Protein AF-A0ABC8APE5-F1 (afdb_monomer)

InterPro domains:
  IPR002018 Carboxylesterase, type B [PF00135] (23-336)
  IPR019826 Carboxylesterase type B, active site [PS00122] (194-209)
  IPR029058 Alpha/Beta hydrolase fold [G3DSA:3.40.50.1820] (10-368)
  IPR029058 Alpha/Beta hydrolase fold [SSF53474] (23-351)
  IPR050309 Type-B Carboxylesterase/Lipase [PTHR11559] (23-335)

pLDDT: mean 77.88, std 28.09, range [22.56, 98.94]

Solvent-accessible surface area (backbone atoms only — not comparable to full-atom values): 27788 Å² total; per-residue (Å²): 132,88,82,88,84,84,90,81,87,82,89,76,90,79,71,87,75,73,66,89,82,57,46,70,32,64,43,96,44,33,34,37,32,28,38,67,61,87,63,30,30,35,33,21,38,45,64,48,26,32,56,44,42,60,94,34,35,45,44,72,71,45,76,40,81,67,53,85,66,70,42,86,12,69,54,77,57,33,35,36,58,51,46,93,60,96,66,87,68,72,87,86,62,51,68,31,51,57,18,38,24,30,29,40,24,22,56,60,69,88,67,99,64,64,22,45,25,38,39,40,32,56,40,42,66,42,32,42,69,52,46,81,44,78,94,61,61,40,57,66,56,10,68,76,65,63,22,26,25,34,31,43,31,44,47,20,21,64,67,7,16,38,40,42,44,84,57,40,96,65,28,51,58,41,33,28,58,44,34,51,44,41,45,35,50,41,39,54,73,32,28,59,50,63,48,15,27,50,88,42,20,29,40,31,21,31,34,39,15,5,23,46,46,50,44,49,38,40,17,70,83,41,66,85,53,51,54,30,39,35,26,37,44,42,52,62,76,66,57,45,50,57,74,60,34,41,55,51,36,50,54,48,31,60,64,65,76,50,54,66,96,51,46,72,51,65,54,75,49,60,66,67,60,54,34,54,35,37,44,52,43,51,57,48,34,10,70,76,41,36,63,39,70,58,32,38,47,49,40,70,62,58,62,27,63,53,57,42,60,57,31,50,75,70,70,56,37,65,97,46,60,73,50,74,51,67,69,95,59,66,62,54,60,37,50,72,70,67,39,52,70,47,50,70,46,74,65,39,42,52,50,37,50,64,76,47,59,71,72,64,58,50,51,57,77,78,44,76,79,73,75,76,72,82,71,76,73,76,73,78,74,79,79,75,81,79,79,84,79,81,89,81,87,81,86,89,86,82,88,87,85,83,87,83,90,86,89,89,90,80,91,90,90,87,85,90,88,91,87,85,86,90,86,91,87,88,81,91,81,86,84,82,90,82,82,86,85,80,89,83,88,86,88,83,89,86,87,85,88,88,79,90,80,90,91,83,84,86,83,85,83,82,91,130

Foldseek 3Di:
DDDDDDDDDDDDDDDPDPDPQWDWFAAPQGIETFHDDPQKTKFAAAALFAFCAFLNFLHQTHGHHHDPDYHYRHDHDAAADADDDLDDDPPVHHHDSRFLGKMKIAGNDDDPAFFAEEEEFEADQQGDDALPPPVNPCHVVCVVVVYMYMYTGFHGFLRAFQQQVVLDPSHDARNRLSSVLSVLVSCLRGVVSRSHDQQRYEYEYEEQSLLSQLLLQQFPSNASSHFHYEREAYPLQQEEEVVVSVVLNCQLCVLLVHDSNCPCVVSVDDVVSSNVSRVVSQQVCLVVQPQHGSGDHYCPCHRRVDRSVVCVVVVNTHPHHYHYDYDPCVCVVCVVSVPSNHQNDPVSVVRNCVPDDPVVVVCPVVPPDDDPDPDPDPDPPDDDDDDDDDDDDDDDDDDDDDDDDDDDDDDDDDDDDDDDDDDDDDDDDDDDDDDDDDDDDDDDDDDDDDDDDDDDDDDDDDDD

Organism: NCBI:txid37332

Secondary structure (DSSP, 8-state):
-------------------TT--EEEETTEEEE-EEETTEEEEEEEESS---SGGGTTSPPPPPPP-SSEEE-SS--PBPP----SSPPPTTSPB-S---EEEEEEE-S--SSPEEEEEEE--STTTS--TT-GGG--HHHHHHHT-EEEEEP---HHHHTS--GGG-TT--S-HHHHHHHHHHHHHHHHGGGGTEEEEEEEEEEEHHHHHHHHHHTT-GGGTTS-SEEEEES--TT--B-HHHHHHHHHHHHHHHT--GGGGGGGGTS-HHHHHHHHHHHHHHHHHHSTT--SS--B--SSSSSS-HHHHHHTT-S--S-EEEE--TTTHHHHHHTT-TTS--SHHHHHHHHHTS-HHHHHHHHT-PPPPPP---PPPPPP-PPPPPPPPPPPPP---------------------------------PPPP-------------PPPP---------PPPP-

Sequence (464 aa):
MSTRFFDTPSGSNDTPSGRAGVPVAKTGSGEVAGSLDGRIAVWRGIPYAASVGGPNRFRTPQPPLAWTGVRDCTDFGDVAPQSPGFVPVDGSLRMGEDCLWLNVWAPADPSDELRPVMVWLHGGAFCLGTAAQAIYDGKRLAETGDVIVVGVNYRLGALGFLDLSSLGDEFVPNLGLHDQIAALRWVRDNAAAFGGDPGNVTVFGESSGAGCVTALLTSPLSAGLFHRAIAQSPPATTVFGPERAALVAKRYLELLEITPDRAVELLTMPVERIIAAAGTLLDEVPLREPGRLAAAPVVDGNLLPAYPSERFQQGRSHRVPLIIGTNRDEASLFRLFRSPIMPVTPDAVNEMLRGWPPSIRACRRSGWPRSPRPTRRPRPAARSPCPPTPPSACPRTGSPTRTPRTRRPGCTASTTPPRCSRRPGSVRGTPPNCPMSSAISAPSNTTPPSGWADAKRHRTFRAA

Nearest PDB structures (foldseek):
  1qe3-assembly1_A  TM=9.627E-01  e=3.061E-37  Bacillus subtilis
  7x8l-assembly1_A  TM=9.032E-01  e=3.389E-33  Altericroceibacterium indicum
  8axc-assembly1_A  TM=8.399E-01  e=9.866E-31  Mus musculus
  8s9j-assembly4_D  TM=8.829E-01  e=9.079E-27  Staphylococcus aureus USA300-CA-263
  5w1u-assembly2_B  TM=8.340E-01  e=4.604E-24  Culex quinquefasciatus

Structure (mmCIF, N/CA/C/O backbone):
data_AF-A0ABC8APE5-F1
#
_entry.id   AF-A0ABC8APE5-F1
#
loop_
_atom_site.group_PDB
_atom_site.id
_atom_site.type_symbol
_atom_site.label_atom_id
_atom_site.label_alt_id
_atom_site.label_comp_id
_atom_site.label_asym_id
_atom_site.label_entity_id
_atom_site.label_seq_id
_atom_site.pdbx_PDB_ins_code
_atom_site.Cartn_x
_atom_site.Cartn_y
_atom_site.Cartn_z
_atom_site.occupancy
_atom_site.B_iso_or_equiv
_atom_site.auth_seq_id
_atom_site.auth_comp_id
_atom_site.auth_asym_id
_atom_site.auth_atom_id
_atom_site.pdbx_PDB_model_num
ATOM 1 N N . MET A 1 1 ? 23.933 -5.873 74.806 1.00 31.94 1 MET A N 1
ATOM 2 C CA . MET A 1 1 ? 22.792 -6.644 75.350 1.00 31.94 1 MET A CA 1
ATOM 3 C C . MET A 1 1 ? 21.510 -5.962 74.905 1.00 31.94 1 MET A C 1
ATOM 5 O O . MET A 1 1 ? 21.450 -4.770 75.144 1.00 31.94 1 MET A O 1
ATOM 9 N N . SER A 1 2 ? 20.541 -6.707 74.342 1.00 36.09 2 SER A N 1
ATOM 10 C CA . SER A 1 2 ? 19.114 -6.338 74.137 1.00 36.09 2 SER A CA 1
ATOM 11 C C . SER A 1 2 ? 18.776 -5.034 73.364 1.00 36.09 2 SER A C 1
ATOM 13 O O . SER A 1 2 ? 19.530 -4.077 73.381 1.00 36.09 2 SER A O 1
ATOM 15 N N . THR A 1 3 ? 17.662 -4.914 72.628 1.00 33.78 3 THR A N 1
ATOM 16 C CA . THR A 1 3 ? 16.456 -5.772 72.538 1.00 33.78 3 THR A CA 1
ATOM 17 C C . THR A 1 3 ? 15.834 -5.740 71.126 1.00 33.78 3 THR A C 1
ATOM 19 O O . THR A 1 3 ? 16.175 -4.891 70.311 1.00 33.78 3 THR A O 1
ATOM 22 N N . ARG A 1 4 ? 14.927 -6.690 70.856 1.00 39.62 4 ARG A N 1
ATOM 23 C CA . ARG A 1 4 ? 14.246 -6.975 69.572 1.00 39.62 4 ARG A CA 1
ATOM 24 C C . ARG A 1 4 ? 13.274 -5.876 69.109 1.00 39.62 4 ARG A C 1
ATOM 26 O O . ARG A 1 4 ? 12.674 -5.235 69.962 1.00 39.62 4 ARG A O 1
ATOM 33 N N . PHE A 1 5 ? 12.965 -5.856 67.807 1.00 30.92 5 PHE A N 1
ATOM 34 C CA . PHE A 1 5 ? 11.604 -5.643 67.275 1.00 30.92 5 PHE A CA 1
ATOM 35 C C . PHE A 1 5 ? 11.338 -6.586 66.075 1.00 30.92 5 PHE A C 1
ATOM 37 O O . PHE A 1 5 ? 12.251 -7.291 65.651 1.00 30.92 5 PHE A O 1
ATOM 44 N N . PHE A 1 6 ? 10.072 -6.701 65.658 1.00 32.31 6 PHE A N 1
ATOM 45 C CA . PHE A 1 6 ? 9.460 -7.896 65.040 1.00 32.31 6 PHE A CA 1
ATOM 46 C C . PHE A 1 6 ? 9.594 -8.042 63.508 1.00 32.31 6 PHE A C 1
ATOM 48 O O . PHE A 1 6 ? 9.741 -7.057 62.791 1.00 32.31 6 PHE A O 1
ATOM 55 N N . ASP A 1 7 ? 9.436 -9.288 63.038 1.00 32.94 7 ASP A N 1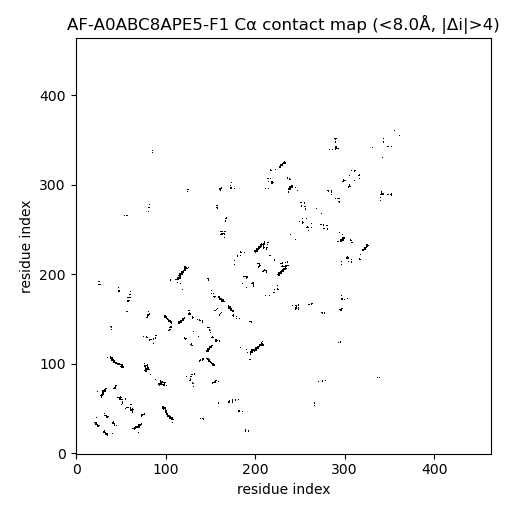
ATOM 56 C CA . ASP A 1 7 ? 9.191 -9.667 61.637 1.00 32.94 7 ASP A CA 1
ATOM 57 C C . ASP A 1 7 ? 7.829 -9.184 61.100 1.00 32.94 7 ASP A C 1
ATOM 59 O O . ASP A 1 7 ? 6.846 -9.110 61.840 1.00 32.94 7 ASP A O 1
ATOM 63 N N . THR A 1 8 ? 7.747 -9.019 59.774 1.00 30.09 8 THR A N 1
ATOM 64 C CA . THR A 1 8 ? 6.486 -8.959 59.012 1.00 30.09 8 THR A CA 1
ATOM 65 C C . THR A 1 8 ? 6.574 -9.925 57.822 1.00 30.09 8 THR A C 1
ATOM 67 O O . THR A 1 8 ? 7.531 -9.823 57.051 1.00 30.09 8 THR A O 1
ATOM 70 N N . PRO A 1 9 ? 5.621 -10.858 57.630 1.00 34.78 9 PRO A N 1
ATOM 71 C CA . PRO A 1 9 ? 5.700 -11.839 56.554 1.00 34.78 9 PRO A CA 1
ATOM 72 C C . PRO A 1 9 ? 5.198 -11.319 55.196 1.00 34.78 9 PRO A C 1
ATOM 74 O O . PRO A 1 9 ? 4.261 -10.534 55.085 1.00 34.78 9 PRO A O 1
ATOM 77 N N . SER A 1 10 ? 5.846 -11.857 54.167 1.00 33.75 10 SER A N 1
ATOM 78 C CA . SER A 1 10 ? 5.545 -11.866 52.731 1.00 33.75 10 SER A CA 1
ATOM 79 C C . SER A 1 10 ? 4.088 -11.695 52.254 1.00 33.75 10 SER A C 1
ATOM 81 O O . SER A 1 10 ? 3.213 -12.470 52.631 1.00 33.75 10 SER A O 1
ATOM 83 N N . GLY A 1 11 ? 3.938 -10.906 51.182 1.00 35.50 11 GLY A N 1
ATOM 84 C CA . GLY A 1 11 ? 3.429 -11.446 49.912 1.00 35.50 11 GLY A CA 1
ATOM 85 C C . GLY A 1 11 ? 1.934 -11.305 49.606 1.00 35.50 11 GLY A C 1
ATOM 86 O O . GLY A 1 11 ? 1.143 -12.196 49.900 1.00 35.50 11 GLY A O 1
ATOM 87 N N . SER A 1 12 ? 1.588 -10.272 48.835 1.00 30.48 12 SER A N 1
ATOM 88 C CA . SER A 1 12 ? 0.404 -10.252 47.966 1.00 30.48 12 SER A CA 1
ATOM 89 C C . SER A 1 12 ? 0.836 -9.983 46.523 1.00 30.48 12 SER A C 1
ATOM 91 O O . SER A 1 12 ? 1.659 -9.103 46.281 1.00 30.48 12 SER A O 1
ATOM 93 N N . ASN A 1 13 ? 0.300 -10.751 45.570 1.00 39.16 13 ASN A N 1
ATOM 94 C CA . ASN A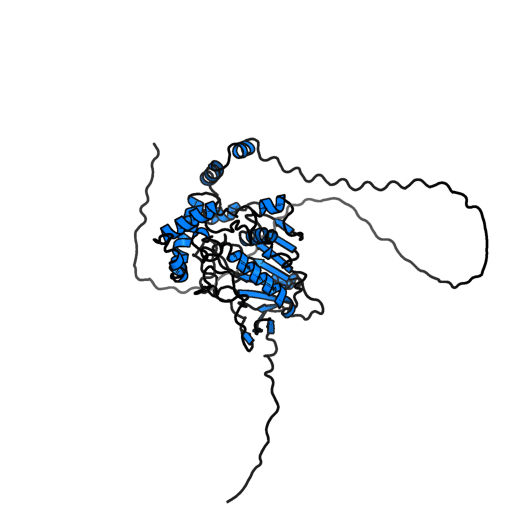 1 13 ? 0.628 -10.635 44.147 1.00 39.16 13 ASN A CA 1
ATOM 95 C C . ASN A 1 13 ? 0.094 -9.322 43.553 1.00 39.16 13 ASN A C 1
ATOM 97 O O . ASN A 1 13 ? -1.061 -9.273 43.124 1.00 39.16 13 ASN A O 1
ATOM 101 N N . ASP A 1 14 ? 0.942 -8.300 43.438 1.00 33.09 14 ASP A N 1
ATOM 102 C CA . ASP A 1 14 ? 0.655 -7.176 42.548 1.00 33.09 14 ASP A CA 1
ATOM 103 C C . ASP A 1 14 ? 0.849 -7.612 41.092 1.00 33.09 14 ASP A C 1
ATOM 105 O O . ASP A 1 14 ? 1.960 -7.766 40.582 1.00 33.09 14 ASP A O 1
ATOM 109 N N . THR A 1 15 ? -0.277 -7.804 40.409 1.00 37.84 15 THR A N 1
ATOM 110 C CA . THR A 1 15 ? -0.310 -7.785 38.943 1.00 37.84 15 THR A CA 1
ATOM 111 C C . THR A 1 15 ? -0.009 -6.346 38.516 1.00 37.84 15 THR A C 1
ATOM 113 O O . THR A 1 15 ? -0.644 -5.443 39.065 1.00 37.84 15 THR A O 1
ATOM 116 N N . PRO A 1 16 ? 0.922 -6.080 37.579 1.00 39.94 16 PRO A N 1
ATOM 117 C CA . PRO A 1 16 ? 1.268 -4.711 37.212 1.00 39.94 16 PRO A CA 1
ATOM 118 C C . PRO A 1 16 ? 0.050 -4.015 36.600 1.00 39.94 16 PRO A C 1
ATOM 120 O O . PRO A 1 16 ? -0.336 -4.275 35.460 1.00 39.94 16 PRO A O 1
ATOM 123 N N . SER A 1 17 ? -0.568 -3.133 37.383 1.00 40.16 17 SER A N 1
ATOM 124 C CA . SER A 1 17 ? -1.678 -2.307 36.934 1.00 40.16 17 SER A CA 1
ATOM 125 C C . SER A 1 17 ? -1.176 -1.355 35.851 1.00 40.16 17 SER A C 1
ATOM 127 O O . SER A 1 17 ? -0.226 -0.593 36.046 1.00 40.16 17 SER A O 1
ATOM 129 N N . GLY A 1 18 ? -1.795 -1.427 34.670 1.00 38.16 18 GLY A N 1
ATOM 130 C CA . GLY A 1 18 ? -1.473 -0.528 33.567 1.00 38.16 18 GLY A CA 1
ATOM 131 C C . GLY A 1 18 ? -1.647 0.931 33.994 1.00 38.16 18 GLY A C 1
ATOM 132 O O . GLY A 1 18 ? -2.571 1.257 34.742 1.00 38.16 18 GLY A O 1
ATOM 133 N N . ARG A 1 19 ? -0.763 1.816 33.512 1.00 43.53 19 ARG A N 1
ATOM 134 C CA . ARG A 1 19 ? -0.868 3.266 33.744 1.00 43.53 19 ARG A CA 1
ATOM 135 C C . ARG A 1 19 ? -2.272 3.740 33.362 1.00 43.53 19 ARG A C 1
ATOM 137 O O . ARG A 1 19 ? -2.622 3.728 32.182 1.00 43.53 19 ARG A O 1
ATOM 144 N N . ALA A 1 20 ? -3.057 4.161 34.354 1.00 51.09 20 ALA A N 1
ATOM 145 C CA . ALA A 1 20 ? -4.424 4.620 34.143 1.00 51.09 20 ALA A CA 1
ATOM 146 C C . ALA A 1 20 ? -4.457 5.738 33.083 1.00 51.09 20 ALA A C 1
ATOM 148 O O . ALA A 1 20 ? -3.814 6.773 33.251 1.00 51.09 20 ALA A O 1
ATOM 149 N N . GLY A 1 21 ? -5.185 5.506 31.986 1.00 76.75 21 GLY A N 1
ATOM 150 C CA . GLY A 1 21 ? -5.320 6.442 30.863 1.00 76.75 21 GLY A CA 1
ATOM 151 C C . GLY A 1 21 ? -4.486 6.131 29.611 1.00 76.75 21 GLY A C 1
ATOM 152 O O . GLY A 1 21 ? -4.701 6.781 28.592 1.00 76.75 21 GLY A O 1
ATOM 153 N N . VAL A 1 22 ? -3.580 5.143 29.630 1.00 87.88 22 VAL A N 1
ATOM 154 C CA . VAL A 1 22 ? -2.895 4.676 28.406 1.00 87.88 22 VAL A CA 1
ATOM 155 C C . VAL A 1 22 ? -3.774 3.637 27.692 1.00 87.88 22 VAL A C 1
ATOM 157 O O . VAL A 1 22 ? -4.078 2.608 28.300 1.00 87.88 22 VAL A O 1
ATOM 160 N N . PRO A 1 23 ? -4.194 3.851 26.429 1.00 95.38 23 PRO A N 1
ATOM 161 C CA . PRO A 1 23 ? -5.001 2.872 25.708 1.00 95.38 23 PRO A CA 1
ATOM 162 C C . PRO A 1 23 ? -4.145 1.662 25.310 1.00 95.38 23 PRO A C 1
ATOM 164 O O . PRO A 1 23 ? -3.143 1.804 24.610 1.00 95.38 23 PRO A O 1
ATOM 167 N N . VAL A 1 24 ? -4.546 0.465 25.743 1.00 97.06 24 VAL A N 1
ATOM 168 C CA . VAL A 1 24 ? -3.866 -0.802 25.425 1.00 97.06 24 VAL A CA 1
ATOM 169 C C . VAL A 1 24 ? -4.821 -1.715 24.663 1.00 97.06 24 VAL A C 1
ATOM 171 O O . VAL A 1 24 ? -5.957 -1.909 25.087 1.00 97.06 24 VAL A O 1
ATOM 174 N N . ALA A 1 25 ? -4.351 -2.290 23.556 1.00 97.44 25 ALA A N 1
ATOM 175 C CA . ALA A 1 25 ? -5.090 -3.265 22.758 1.00 97.44 25 ALA A CA 1
ATOM 176 C C . ALA A 1 25 ? -4.309 -4.583 22.660 1.00 97.44 25 ALA A C 1
ATOM 178 O O . ALA A 1 25 ? -3.079 -4.590 22.574 1.00 97.44 25 ALA A O 1
ATOM 179 N N . LYS A 1 26 ? -5.023 -5.712 22.660 1.00 97.81 26 LYS A N 1
ATOM 180 C CA . LYS A 1 26 ? -4.432 -7.053 22.591 1.00 97.81 26 LYS A CA 1
ATOM 181 C C . LYS A 1 26 ? -4.538 -7.622 21.180 1.00 97.81 26 LYS A C 1
ATOM 183 O O . LYS A 1 26 ? -5.621 -8.002 20.747 1.00 97.81 26 LYS A O 1
ATOM 188 N N . THR A 1 27 ? -3.409 -7.697 20.482 1.00 97.81 27 THR A N 1
ATOM 189 C CA . THR A 1 27 ? -3.312 -8.282 19.135 1.00 97.81 27 THR A CA 1
ATOM 190 C C . THR A 1 27 ? -2.908 -9.757 19.211 1.00 97.81 27 THR A C 1
ATOM 192 O O . THR A 1 27 ? -2.406 -10.220 20.238 1.00 97.81 27 THR A O 1
ATOM 195 N N . GLY A 1 28 ? -3.050 -10.495 18.109 1.00 95.88 28 GLY A N 1
ATOM 196 C CA . GLY A 1 28 ? -2.563 -11.875 17.989 1.00 95.88 28 GLY A CA 1
ATOM 197 C C . GLY A 1 28 ? -1.041 -12.033 18.134 1.00 95.88 28 GLY A C 1
ATOM 198 O O . GLY A 1 28 ? -0.571 -13.142 18.376 1.00 95.88 28 GLY A O 1
ATOM 199 N N . SER A 1 29 ? -0.272 -10.943 18.023 1.00 96.44 29 SER A N 1
ATOM 200 C CA . SER A 1 29 ? 1.194 -10.932 18.159 1.00 96.44 29 SER A CA 1
ATOM 201 C C . SER A 1 29 ? 1.687 -10.380 19.501 1.00 96.44 29 SER A C 1
ATOM 203 O O . SER A 1 29 ? 2.879 -10.462 19.783 1.00 96.44 29 SER A O 1
ATOM 205 N N . GLY A 1 30 ? 0.795 -9.839 20.334 1.00 97.44 30 GLY A N 1
ATOM 206 C CA . GLY A 1 30 ? 1.130 -9.230 21.622 1.00 97.44 30 GLY A CA 1
ATOM 207 C C . GLY A 1 30 ? 0.303 -7.978 21.918 1.00 97.44 30 GLY A C 1
ATOM 208 O O . GLY A 1 30 ? -0.544 -7.558 21.124 1.00 97.44 30 GLY A O 1
ATOM 209 N N . GLU A 1 31 ? 0.527 -7.375 23.081 1.00 98.44 31 GLU A N 1
ATOM 210 C CA . GLU A 1 31 ? -0.189 -6.165 23.502 1.00 98.44 31 GLU A CA 1
ATOM 211 C C . GLU A 1 31 ? 0.507 -4.904 22.973 1.00 98.44 31 GLU A C 1
ATOM 213 O O . GLU A 1 31 ? 1.736 -4.864 22.868 1.00 98.44 31 GLU A O 1
ATOM 218 N N . VAL A 1 32 ? -0.280 -3.882 22.621 1.00 98.44 32 VAL A N 1
ATOM 219 C CA . VAL A 1 32 ? 0.192 -2.591 22.095 1.00 98.44 32 VAL A CA 1
ATOM 220 C C . VAL A 1 32 ? -0.383 -1.429 22.902 1.00 98.44 32 VAL A C 1
ATOM 222 O O . VAL A 1 32 ? -1.600 -1.317 23.060 1.00 98.44 32 VAL A O 1
ATOM 225 N N . ALA A 1 33 ? 0.487 -0.551 23.395 1.00 98.31 33 ALA A N 1
ATOM 226 C CA . ALA A 1 33 ? 0.121 0.704 24.044 1.00 98.31 33 ALA A CA 1
ATOM 227 C C . ALA A 1 33 ? 0.124 1.843 23.024 1.00 98.31 33 ALA A C 1
ATOM 229 O O . ALA A 1 33 ? 1.077 2.003 22.267 1.00 98.31 33 ALA A O 1
ATOM 230 N N . GLY A 1 34 ? -0.942 2.633 23.014 1.00 97.62 34 GLY A N 1
ATOM 231 C CA . GLY A 1 34 ? -1.054 3.843 22.213 1.00 97.62 34 GLY A CA 1
ATOM 232 C C . GLY A 1 34 ? -0.992 5.106 23.067 1.00 97.62 34 GLY A C 1
ATOM 233 O O . GLY A 1 34 ? -0.589 5.107 24.229 1.00 97.62 34 GLY A O 1
ATOM 234 N N . SER A 1 35 ? -1.468 6.195 22.480 1.00 97.06 35 SER A N 1
ATOM 235 C CA . SER A 1 35 ? -1.651 7.506 23.105 1.00 97.06 35 SER A CA 1
ATOM 236 C C . SER A 1 35 ? -3.114 7.927 23.009 1.00 97.06 35 SER A C 1
ATOM 238 O O . SER A 1 35 ? -3.831 7.486 22.113 1.00 97.06 35 SER A O 1
ATOM 240 N N . LEU A 1 36 ? -3.568 8.788 23.919 1.00 96.44 36 LEU A N 1
ATOM 241 C CA . LEU A 1 36 ? -4.873 9.435 23.811 1.00 96.44 36 LEU A CA 1
ATOM 242 C C . LEU A 1 36 ? -4.690 10.848 23.246 1.00 96.44 36 LEU A C 1
ATOM 244 O O . LEU A 1 36 ? -3.950 11.649 23.814 1.00 96.44 36 LEU A O 1
ATOM 248 N N . ASP A 1 37 ? -5.386 11.165 22.155 1.00 94.06 37 ASP A N 1
ATOM 249 C CA . ASP A 1 37 ? -5.451 12.508 21.580 1.00 94.06 37 ASP A CA 1
ATOM 250 C C . ASP A 1 37 ? -6.906 13.010 21.572 1.00 94.06 37 ASP A C 1
ATOM 252 O O . ASP A 1 37 ? -7.691 12.784 20.642 1.00 94.06 37 ASP A O 1
ATOM 256 N N . GLY A 1 38 ? -7.282 13.686 22.659 1.00 92.44 38 GLY A N 1
ATOM 257 C CA . GLY A 1 38 ? -8.658 14.101 22.917 1.00 92.44 38 GLY A CA 1
ATOM 258 C C . GLY A 1 38 ? -9.551 12.889 23.178 1.00 92.44 38 GLY A C 1
ATOM 259 O O . GLY A 1 38 ? -9.370 12.193 24.172 1.00 92.44 38 GLY A O 1
ATOM 260 N N . ARG A 1 39 ? -10.514 12.639 22.285 1.00 93.75 39 ARG A N 1
ATOM 261 C CA . ARG A 1 39 ? -11.426 11.480 22.351 1.00 93.75 39 ARG A CA 1
ATOM 262 C C . ARG A 1 39 ? -10.989 10.301 21.479 1.00 93.75 39 ARG A C 1
ATOM 264 O O . ARG A 1 39 ? -11.733 9.334 21.360 1.00 93.75 39 ARG A O 1
ATOM 271 N N . ILE A 1 40 ? -9.820 10.376 20.842 1.00 97.62 40 ILE A N 1
ATOM 272 C CA . ILE A 1 40 ? -9.316 9.333 19.944 1.00 97.62 40 ILE A CA 1
ATOM 273 C C . ILE A 1 40 ? -8.106 8.651 20.578 1.00 97.62 40 ILE A C 1
ATOM 275 O O . ILE A 1 40 ? -7.114 9.303 20.895 1.00 97.62 40 ILE A O 1
ATOM 279 N N . ALA A 1 41 ? -8.177 7.332 20.735 1.00 98.12 41 ALA A N 1
ATOM 280 C CA . ALA A 1 41 ? -7.019 6.499 21.012 1.00 98.12 41 ALA A CA 1
ATOM 281 C C . ALA A 1 41 ? -6.248 6.266 19.703 1.00 98.12 41 ALA A C 1
ATOM 283 O O . ALA A 1 41 ? -6.839 5.927 18.673 1.00 98.12 41 ALA A O 1
ATOM 284 N N . VAL A 1 42 ? -4.935 6.487 19.739 1.00 98.44 42 VAL A N 1
ATOM 285 C CA . VAL A 1 42 ? -4.047 6.431 18.576 1.00 98.44 42 VAL A CA 1
ATOM 286 C C . VAL A 1 42 ? -2.879 5.501 18.854 1.00 98.44 42 VAL A C 1
ATOM 288 O O . VAL A 1 42 ? -2.087 5.739 19.767 1.00 98.44 42 VAL A O 1
ATOM 291 N N . TRP A 1 43 ? -2.736 4.489 18.006 1.00 98.69 43 TRP A N 1
ATOM 292 C CA . TRP A 1 43 ? -1.561 3.634 17.927 1.00 98.69 43 TRP A CA 1
ATOM 293 C C . TRP A 1 43 ? -0.855 3.890 16.596 1.00 98.69 43 TRP A C 1
ATOM 295 O O . TRP A 1 43 ? -1.499 3.970 15.548 1.00 98.69 43 TRP A O 1
ATOM 305 N N . ARG A 1 44 ? 0.467 4.008 16.626 1.00 98.31 44 ARG A N 1
ATOM 306 C CA . ARG A 1 44 ? 1.342 4.220 15.473 1.00 98.31 44 ARG A CA 1
ATOM 307 C C . ARG A 1 44 ? 2.359 3.086 15.381 1.00 98.31 44 ARG A C 1
ATOM 309 O O . ARG A 1 44 ? 2.729 2.502 16.395 1.00 98.31 44 ARG A O 1
ATOM 316 N N . GLY A 1 45 ? 2.773 2.742 14.164 1.00 98.06 45 GLY A N 1
ATOM 317 C CA . GLY A 1 45 ? 3.867 1.787 13.961 1.00 98.06 45 GLY A CA 1
ATOM 318 C C . GLY A 1 45 ? 3.602 0.345 14.435 1.00 98.06 45 GLY A C 1
ATOM 319 O O . GLY A 1 45 ? 4.562 -0.378 14.698 1.00 98.06 45 GLY A O 1
ATOM 320 N N . ILE A 1 46 ? 2.344 -0.114 14.531 1.00 98.75 46 ILE A N 1
ATOM 321 C CA . ILE A 1 46 ? 2.055 -1.519 14.874 1.00 98.75 46 ILE A CA 1
ATOM 322 C C . ILE A 1 46 ? 2.500 -2.413 13.703 1.00 98.75 46 ILE A C 1
ATOM 324 O O . ILE A 1 46 ? 1.959 -2.255 12.606 1.00 98.75 46 ILE A O 1
ATOM 328 N N . PRO A 1 47 ? 3.419 -3.379 13.885 1.00 98.44 47 PRO A N 1
ATOM 329 C CA . PRO A 1 47 ? 3.812 -4.281 12.806 1.00 98.44 47 PRO A CA 1
ATOM 330 C C . PRO A 1 47 ? 2.680 -5.261 12.473 1.00 98.44 47 PRO A C 1
ATOM 332 O O . PRO A 1 47 ? 2.165 -5.952 13.354 1.00 98.44 47 PRO A O 1
ATOM 335 N N . TYR A 1 48 ? 2.321 -5.358 11.191 1.00 98.75 48 TYR A N 1
ATOM 336 C CA . TYR A 1 48 ? 1.372 -6.367 10.694 1.00 98.75 48 TYR A CA 1
ATOM 337 C C . TYR A 1 48 ? 2.065 -7.547 9.997 1.00 98.75 48 TYR A C 1
ATOM 339 O O . TYR A 1 48 ? 1.424 -8.557 9.705 1.00 98.75 48 TYR A O 1
ATOM 347 N N . ALA A 1 49 ? 3.366 -7.423 9.737 1.00 98.44 49 ALA A N 1
ATOM 348 C CA . ALA A 1 49 ? 4.233 -8.436 9.151 1.00 98.44 49 ALA A CA 1
ATOM 349 C C . ALA A 1 49 ? 5.663 -8.281 9.697 1.00 98.44 49 ALA A C 1
ATOM 351 O O . ALA A 1 49 ? 5.998 -7.268 10.311 1.00 98.44 49 ALA A O 1
ATOM 352 N N . ALA A 1 50 ? 6.502 -9.297 9.503 1.00 97.75 50 ALA A N 1
ATOM 353 C CA . ALA A 1 50 ? 7.929 -9.221 9.801 1.00 97.75 50 ALA A CA 1
ATOM 354 C C . ALA A 1 50 ? 8.670 -8.307 8.807 1.00 97.75 50 ALA A C 1
ATOM 356 O O . ALA A 1 50 ? 8.200 -8.086 7.687 1.00 97.75 50 ALA A O 1
ATOM 357 N N . SER A 1 51 ? 9.865 -7.849 9.201 1.00 96.62 51 SER A N 1
ATOM 358 C CA . SER A 1 51 ? 10.780 -7.100 8.332 1.00 96.62 51 SER A CA 1
ATOM 359 C C . SER A 1 51 ? 10.972 -7.785 6.978 1.00 96.62 51 SER A C 1
ATOM 361 O O . SER A 1 51 ? 11.148 -9.004 6.895 1.00 96.62 51 SER A O 1
ATOM 363 N N . VAL A 1 52 ? 10.976 -6.980 5.918 1.00 97.12 52 VAL A N 1
ATOM 364 C CA . VAL A 1 52 ? 11.154 -7.412 4.523 1.00 97.12 52 VAL A CA 1
ATOM 365 C C . VAL A 1 52 ? 12.600 -7.283 4.044 1.00 97.12 52 VAL A C 1
ATOM 367 O O . VAL A 1 52 ? 12.861 -7.441 2.856 1.00 97.12 52 VAL A O 1
ATOM 370 N N . GLY A 1 53 ? 13.538 -7.015 4.956 1.00 95.19 53 GLY A N 1
ATOM 371 C CA . GLY A 1 53 ? 14.972 -7.015 4.674 1.00 95.19 53 GLY A CA 1
ATOM 372 C C . GLY A 1 53 ? 15.609 -8.404 4.757 1.00 95.19 53 GLY A C 1
ATOM 373 O O . GLY A 1 53 ? 14.991 -9.388 5.178 1.00 95.19 53 GLY A O 1
ATOM 374 N N . GLY A 1 54 ? 16.884 -8.481 4.368 1.00 92.88 54 GLY A N 1
ATOM 375 C CA . GLY A 1 54 ? 17.686 -9.705 4.444 1.00 92.88 54 GLY A CA 1
ATOM 376 C C . GLY A 1 54 ? 17.021 -10.894 3.724 1.00 92.88 54 GLY A C 1
ATOM 377 O O . GLY A 1 54 ? 16.664 -10.757 2.555 1.00 92.88 54 GLY A O 1
ATOM 378 N N . PRO A 1 55 ? 16.815 -12.054 4.382 1.00 92.62 55 PRO A N 1
ATOM 379 C CA . PRO A 1 55 ? 16.265 -13.249 3.731 1.00 92.62 55 PRO A CA 1
ATOM 380 C C . PRO A 1 55 ? 14.807 -13.095 3.258 1.00 92.62 55 PRO A C 1
ATOM 382 O O . PRO A 1 55 ? 14.349 -13.890 2.441 1.00 92.62 55 PRO A O 1
ATOM 385 N N . ASN A 1 56 ? 14.081 -12.079 3.742 1.00 96.62 56 ASN A N 1
ATOM 386 C CA . ASN A 1 56 ? 12.709 -11.784 3.322 1.00 96.62 56 ASN A CA 1
ATOM 387 C C . ASN A 1 56 ? 12.641 -10.820 2.122 1.00 96.62 56 ASN A C 1
ATOM 389 O O . ASN A 1 56 ? 11.544 -10.539 1.622 1.00 96.62 56 ASN A O 1
ATOM 393 N N . ARG A 1 57 ? 13.783 -10.309 1.639 1.00 97.50 57 ARG A N 1
ATOM 394 C CA . ARG A 1 57 ? 13.809 -9.369 0.517 1.00 97.50 57 ARG A CA 1
ATOM 395 C C . ARG A 1 57 ? 13.269 -10.031 -0.750 1.00 97.50 57 ARG A C 1
ATOM 397 O O . ARG A 1 57 ? 13.569 -11.181 -1.049 1.00 97.50 57 ARG A O 1
ATOM 404 N N . PHE A 1 58 ? 12.416 -9.296 -1.461 1.00 98.06 58 PHE A N 1
ATOM 405 C CA . PHE A 1 58 ? 11.641 -9.753 -2.624 1.00 98.06 58 PHE A CA 1
ATOM 406 C C . PHE A 1 58 ? 10.697 -10.957 -2.390 1.00 98.06 58 PHE A C 1
ATOM 408 O O . PHE A 1 58 ? 10.110 -11.478 -3.340 1.00 98.06 58 PHE A O 1
ATOM 415 N N . ARG A 1 59 ? 10.465 -11.363 -1.131 1.00 97.69 59 ARG A N 1
ATOM 416 C CA . ARG A 1 59 ? 9.500 -12.410 -0.752 1.00 97.69 59 ARG A CA 1
ATOM 417 C C . ARG A 1 59 ? 8.177 -11.829 -0.246 1.00 97.69 59 ARG A C 1
ATOM 419 O O . ARG A 1 59 ? 8.099 -10.677 0.191 1.00 97.69 59 ARG A O 1
ATOM 426 N N . THR A 1 60 ? 7.119 -12.640 -0.269 1.00 97.88 60 THR A N 1
ATOM 427 C CA . THR A 1 60 ? 5.825 -12.298 0.348 1.00 97.88 60 THR A CA 1
ATOM 428 C C . THR A 1 60 ? 5.988 -12.009 1.848 1.00 97.88 60 THR A C 1
ATOM 430 O O . THR A 1 60 ? 6.790 -12.689 2.496 1.00 97.88 60 THR A O 1
ATOM 433 N N . PRO A 1 61 ? 5.219 -11.063 2.419 1.00 98.19 61 PRO A N 1
ATOM 434 C CA . PRO A 1 61 ? 5.304 -10.715 3.835 1.00 98.19 61 PRO A CA 1
ATOM 435 C C . PRO A 1 61 ? 5.019 -11.934 4.719 1.00 98.19 61 PRO A C 1
ATOM 437 O O . PRO A 1 61 ? 4.068 -12.681 4.477 1.00 98.19 61 PRO A O 1
ATOM 440 N N . GLN A 1 62 ? 5.846 -12.123 5.745 1.00 97.94 62 GLN A N 1
ATOM 441 C CA . GLN A 1 62 ? 5.676 -13.170 6.754 1.00 97.94 62 GLN A CA 1
ATOM 442 C C . GLN A 1 62 ? 4.965 -12.604 7.994 1.00 97.94 62 GLN A C 1
ATOM 444 O O . GLN A 1 62 ? 5.055 -11.397 8.228 1.00 97.94 62 GLN A O 1
ATOM 449 N N . PRO A 1 63 ? 4.280 -13.427 8.811 1.00 95.50 63 PRO A N 1
ATOM 450 C CA . PRO A 1 63 ? 3.729 -12.975 10.089 1.00 95.50 63 PRO A CA 1
ATOM 451 C C . PRO A 1 63 ? 4.813 -12.332 10.974 1.00 95.50 63 PRO A C 1
ATOM 453 O O . PRO A 1 63 ? 5.952 -12.806 10.966 1.00 95.50 63 PRO A O 1
ATOM 456 N N . PRO A 1 64 ? 4.499 -11.272 11.740 1.00 94.31 64 PRO A N 1
ATOM 457 C CA . PRO A 1 64 ? 5.465 -10.671 12.649 1.00 94.31 64 PRO A CA 1
ATOM 458 C C . PRO A 1 64 ? 5.775 -11.640 13.797 1.00 94.31 64 PRO A C 1
ATOM 460 O O . PRO A 1 64 ? 4.912 -12.410 14.230 1.00 94.31 64 PRO A O 1
ATOM 463 N N . LEU A 1 65 ? 7.002 -11.583 14.320 1.00 91.62 65 LEU A N 1
ATOM 464 C CA . LEU A 1 65 ? 7.355 -12.312 15.538 1.00 91.62 65 LEU A CA 1
ATOM 465 C C . LEU A 1 65 ? 6.489 -11.812 16.699 1.00 91.62 65 LEU A C 1
ATOM 467 O O . LEU A 1 65 ? 6.376 -10.603 16.910 1.00 91.62 65 LEU A O 1
ATOM 471 N N . ALA A 1 66 ? 5.897 -12.739 17.450 1.00 95.94 66 ALA A N 1
ATOM 472 C CA . ALA A 1 66 ? 5.154 -12.400 18.655 1.00 95.94 66 ALA A CA 1
ATOM 473 C C . ALA A 1 66 ? 6.098 -11.892 19.758 1.00 95.94 66 ALA A C 1
ATOM 475 O O . ALA A 1 66 ? 7.234 -12.358 19.874 1.00 95.94 66 ALA A O 1
ATOM 476 N N . TRP A 1 67 ? 5.620 -10.961 20.582 1.00 96.75 67 TRP A N 1
ATOM 477 C CA . TRP A 1 67 ? 6.360 -10.393 21.711 1.00 96.75 67 TRP A CA 1
ATOM 478 C C . TRP A 1 67 ? 5.645 -10.631 23.042 1.00 96.75 67 TRP A C 1
ATOM 480 O O . TRP A 1 67 ? 4.428 -10.805 23.109 1.00 96.75 67 TRP A O 1
ATOM 490 N N . THR A 1 68 ? 6.422 -10.626 24.124 1.00 96.19 68 THR A N 1
ATOM 491 C CA . THR A 1 68 ? 5.919 -10.642 25.499 1.00 96.19 68 THR A CA 1
ATOM 492 C C . THR A 1 68 ? 5.851 -9.221 26.058 1.00 96.19 68 THR A C 1
ATOM 494 O O . THR A 1 68 ? 6.673 -8.368 25.727 1.00 96.19 68 THR A O 1
ATOM 497 N N . GLY A 1 69 ? 4.869 -8.964 26.924 1.00 95.88 69 GLY A N 1
ATOM 498 C CA . GLY A 1 69 ? 4.615 -7.627 27.465 1.00 95.88 69 GLY A CA 1
ATOM 499 C C . GLY A 1 69 ? 3.932 -6.687 26.467 1.00 95.88 69 GLY A C 1
ATOM 500 O O . GLY A 1 69 ? 3.378 -7.117 25.453 1.00 95.88 69 GLY A O 1
ATOM 501 N N . VAL A 1 70 ? 3.960 -5.393 26.786 1.00 97.69 70 VAL A N 1
ATOM 502 C CA . VAL A 1 70 ? 3.280 -4.341 26.022 1.00 97.69 70 VAL A CA 1
ATOM 503 C C . VAL A 1 70 ? 4.297 -3.585 25.172 1.00 97.69 70 VAL A C 1
ATOM 505 O O . VAL A 1 70 ? 5.259 -3.027 25.701 1.00 97.69 70 VAL A O 1
ATOM 508 N N . ARG A 1 71 ? 4.083 -3.555 23.857 1.00 97.69 71 ARG A N 1
ATOM 509 C CA . ARG A 1 71 ? 4.890 -2.783 22.908 1.00 97.69 71 ARG A CA 1
ATOM 510 C C . ARG A 1 71 ? 4.415 -1.335 22.885 1.00 97.69 71 ARG A C 1
ATOM 512 O O . ARG A 1 71 ? 3.215 -1.088 22.788 1.00 97.69 71 ARG A O 1
ATOM 519 N N . ASP A 1 72 ? 5.350 -0.394 22.948 1.00 97.94 72 ASP A N 1
ATOM 520 C CA . ASP A 1 72 ? 5.047 1.016 22.713 1.00 97.94 72 ASP A CA 1
ATOM 521 C C . ASP A 1 72 ? 4.756 1.235 21.219 1.00 97.94 72 ASP A C 1
ATOM 523 O O . ASP A 1 72 ? 5.540 0.844 20.350 1.00 97.94 72 ASP A O 1
ATOM 527 N N . CYS A 1 73 ? 3.593 1.809 20.937 1.00 98.06 73 CYS A N 1
ATOM 528 C CA . CYS A 1 73 ? 3.101 2.162 19.614 1.00 98.06 73 CYS A CA 1
ATOM 529 C C . CYS A 1 73 ? 2.623 3.624 19.630 1.00 98.06 73 CYS A C 1
ATOM 531 O O . CYS A 1 73 ? 1.528 3.942 19.165 1.00 98.06 73 CYS A O 1
ATOM 533 N N . THR A 1 74 ? 3.413 4.526 20.218 1.00 97.12 74 THR A N 1
ATOM 534 C CA . THR A 1 74 ? 3.165 5.977 20.182 1.00 97.12 74 THR A CA 1
ATOM 535 C C . THR A 1 74 ? 3.847 6.688 19.008 1.00 97.12 74 THR A C 1
ATOM 537 O O . THR A 1 74 ? 3.287 7.676 18.522 1.00 97.12 74 THR A O 1
ATOM 540 N N . ASP A 1 75 ? 4.957 6.136 18.500 1.00 96.00 75 ASP A N 1
ATOM 541 C CA . ASP A 1 75 ? 5.763 6.635 17.372 1.00 96.00 75 ASP A CA 1
ATOM 542 C C . ASP A 1 75 ? 5.546 5.850 16.059 1.00 96.00 75 ASP A C 1
ATOM 544 O O . ASP A 1 75 ? 5.038 4.727 16.046 1.00 96.00 75 ASP A O 1
ATOM 548 N N . PHE A 1 76 ? 5.935 6.439 14.922 1.00 96.81 76 PHE A N 1
ATOM 549 C CA . PHE A 1 76 ? 5.938 5.748 13.625 1.00 96.81 76 PHE A CA 1
ATOM 550 C C . PHE A 1 76 ? 7.163 4.829 13.470 1.00 96.81 76 PHE A C 1
ATOM 552 O O . PHE A 1 76 ? 8.247 5.140 13.960 1.00 96.81 76 PHE A O 1
ATOM 559 N N . GLY A 1 77 ? 7.004 3.724 12.734 1.00 95.69 77 GLY A N 1
ATOM 560 C CA . GLY A 1 77 ? 8.126 2.878 12.311 1.00 95.69 77 GLY A CA 1
ATOM 561 C C . GLY A 1 77 ? 8.842 3.411 11.062 1.00 95.69 77 GLY A C 1
ATOM 562 O O . GLY A 1 77 ? 8.415 4.398 10.458 1.00 95.69 77 GLY A O 1
ATOM 563 N N . ASP A 1 78 ? 9.897 2.713 10.632 1.00 97.06 78 ASP A N 1
ATOM 564 C CA . ASP A 1 78 ? 10.672 3.060 9.433 1.00 97.06 78 ASP A CA 1
ATOM 565 C C . ASP A 1 78 ? 9.767 3.132 8.183 1.00 97.06 78 ASP A C 1
ATOM 567 O O . ASP A 1 78 ? 8.948 2.244 7.923 1.00 97.06 78 ASP A O 1
ATOM 571 N N . VAL A 1 79 ? 9.896 4.183 7.371 1.00 96.56 79 VAL A N 1
ATOM 572 C CA . VAL A 1 79 ? 9.156 4.293 6.104 1.00 96.56 79 VAL A CA 1
ATOM 573 C C . VAL A 1 79 ? 9.778 3.386 5.045 1.00 96.56 79 VAL A C 1
ATOM 575 O O . VAL A 1 79 ? 10.978 3.098 5.073 1.00 96.56 79 VAL A O 1
ATOM 578 N N . ALA A 1 80 ? 8.963 2.938 4.085 1.00 97.38 80 ALA A N 1
ATOM 579 C CA . ALA A 1 80 ? 9.442 2.047 3.035 1.00 97.38 80 ALA A CA 1
ATOM 580 C C . ALA A 1 80 ? 10.567 2.718 2.221 1.00 97.38 80 ALA A C 1
ATOM 582 O O . ALA A 1 80 ? 10.429 3.904 1.893 1.00 97.38 80 ALA A O 1
ATOM 583 N N . PRO A 1 81 ? 11.657 2.005 1.874 1.00 96.25 81 PRO A N 1
ATOM 584 C CA . PRO A 1 81 ? 12.805 2.627 1.227 1.00 96.25 81 PRO A CA 1
ATOM 585 C C . PRO A 1 81 ? 12.430 3.155 -0.163 1.00 96.25 81 PRO A C 1
ATOM 587 O O . PRO A 1 81 ? 11.903 2.421 -1.001 1.00 96.25 81 PRO A O 1
ATOM 590 N N . GLN A 1 82 ? 12.669 4.447 -0.390 1.00 93.88 82 GLN A N 1
ATOM 591 C CA . GLN A 1 82 ? 12.158 5.189 -1.543 1.00 93.88 82 GLN A CA 1
ATOM 592 C C . GLN A 1 82 ? 13.110 6.322 -1.935 1.00 93.88 82 GLN A C 1
ATOM 594 O O . GLN A 1 82 ? 13.800 6.889 -1.090 1.00 93.88 82 GLN A O 1
ATOM 599 N N . SER A 1 83 ? 13.153 6.677 -3.218 1.00 84.50 83 SER A N 1
ATOM 600 C CA . SER A 1 83 ? 13.903 7.855 -3.665 1.00 84.50 83 SER A CA 1
ATOM 601 C C . SER A 1 83 ? 13.163 9.138 -3.252 1.00 84.50 83 SER A C 1
ATOM 603 O O . SER A 1 83 ? 11.928 9.150 -3.279 1.00 84.50 83 SER A O 1
ATOM 605 N N . PRO A 1 84 ? 13.866 10.242 -2.932 1.00 72.81 84 PRO A N 1
ATOM 606 C CA . PRO A 1 84 ? 13.233 11.550 -2.786 1.00 72.81 84 PRO A CA 1
ATOM 607 C C . PRO A 1 84 ? 12.436 11.904 -4.047 1.00 72.81 84 PRO A C 1
ATOM 609 O O . PRO A 1 84 ? 12.957 11.811 -5.157 1.00 72.81 84 PRO A O 1
ATOM 612 N N . GLY A 1 85 ? 11.176 12.303 -3.879 1.00 69.94 85 GLY A N 1
ATOM 613 C CA . GLY A 1 85 ? 10.267 12.577 -4.990 1.00 69.94 85 GLY A CA 1
ATOM 614 C C . GLY A 1 85 ? 9.592 13.944 -4.910 1.00 69.94 85 GLY A C 1
ATOM 615 O O . GLY A 1 85 ? 9.843 14.748 -4.018 1.00 69.94 85 GLY A O 1
ATOM 616 N N . PHE A 1 86 ? 8.703 14.207 -5.869 1.00 67.00 86 PHE A N 1
ATOM 617 C CA . PHE A 1 86 ? 7.998 15.489 -6.003 1.00 67.00 86 PHE A CA 1
ATOM 618 C C . PHE A 1 86 ? 6.922 15.732 -4.927 1.00 67.00 86 PHE A C 1
ATOM 620 O O . PHE A 1 86 ? 6.496 16.871 -4.747 1.00 67.00 86 PHE A O 1
ATOM 627 N N . VAL A 1 87 ? 6.479 14.686 -4.221 1.00 67.19 87 VAL A N 1
ATOM 628 C CA . VAL A 1 87 ? 5.651 14.811 -3.013 1.00 67.19 87 VAL A CA 1
ATOM 629 C C . VAL A 1 87 ? 6.586 14.781 -1.802 1.00 67.19 87 VAL A C 1
ATOM 631 O O . VAL A 1 87 ? 7.267 13.772 -1.615 1.00 67.19 87 VAL A O 1
ATOM 634 N N . PRO A 1 88 ? 6.618 15.832 -0.963 1.00 67.94 88 PRO A N 1
ATOM 635 C CA . PRO A 1 88 ? 7.419 15.819 0.252 1.00 67.94 88 PRO A CA 1
ATOM 636 C C . PRO A 1 88 ? 6.964 14.717 1.219 1.00 67.94 88 PRO A C 1
ATOM 638 O O . PRO A 1 88 ? 5.803 14.666 1.638 1.00 67.94 88 PRO A O 1
ATOM 641 N N . VAL A 1 89 ? 7.909 13.862 1.596 1.00 78.88 89 VAL A N 1
ATOM 642 C CA . VAL A 1 89 ? 7.855 13.059 2.822 1.00 78.88 89 VAL A CA 1
ATOM 643 C C . VAL A 1 89 ? 8.688 13.798 3.870 1.00 78.88 89 VAL A C 1
ATOM 645 O O . VAL A 1 89 ? 9.639 14.499 3.520 1.00 78.88 89 VAL A O 1
ATOM 648 N N . ASP A 1 90 ? 8.306 13.695 5.140 1.00 81.38 90 ASP A N 1
ATOM 649 C CA . ASP A 1 90 ? 9.063 14.301 6.234 1.00 81.38 90 ASP A CA 1
ATOM 650 C C . ASP A 1 90 ? 10.468 13.678 6.305 1.00 81.38 90 ASP A C 1
ATOM 652 O O . ASP A 1 90 ? 10.613 12.471 6.494 1.00 81.38 90 ASP A O 1
ATOM 656 N N . GLY A 1 91 ? 11.501 14.506 6.124 1.00 77.75 91 GLY A N 1
ATOM 657 C CA . GLY A 1 91 ? 12.900 14.073 6.107 1.00 77.75 91 GLY A CA 1
ATOM 658 C C . GLY A 1 91 ? 13.453 13.646 7.470 1.00 77.75 91 GLY A C 1
ATOM 659 O O . GLY A 1 91 ? 14.578 13.160 7.524 1.00 77.75 91 GLY A O 1
ATOM 660 N N . SER A 1 92 ? 12.692 13.821 8.556 1.00 84.88 92 SER A N 1
ATOM 661 C CA . SER A 1 92 ? 13.013 13.248 9.869 1.00 84.88 92 SER A CA 1
ATOM 662 C C . SER A 1 92 ? 12.635 11.766 9.986 1.00 84.88 92 SER A C 1
ATOM 664 O O . SER A 1 92 ? 13.163 11.070 10.854 1.00 84.88 92 SER A O 1
ATOM 666 N N . LEU A 1 93 ? 11.762 11.258 9.105 1.00 90.00 93 LEU A N 1
ATOM 667 C CA . LEU A 1 93 ? 11.364 9.854 9.100 1.00 90.00 93 LEU A CA 1
ATOM 668 C C . LEU A 1 93 ? 12.493 8.977 8.551 1.00 90.00 93 LEU A C 1
ATOM 670 O O . LEU A 1 93 ? 12.961 9.147 7.423 1.00 90.00 93 LEU A O 1
ATOM 674 N N . ARG A 1 94 ? 12.903 7.989 9.347 1.00 93.75 94 ARG A N 1
ATOM 675 C CA . ARG A 1 94 ? 13.907 7.001 8.954 1.00 93.75 94 ARG A CA 1
ATOM 676 C C . ARG A 1 94 ? 13.367 6.089 7.853 1.00 93.75 94 ARG A C 1
ATOM 678 O O . ARG A 1 94 ? 12.249 5.595 7.951 1.00 93.75 94 ARG A O 1
ATOM 685 N N . MET A 1 95 ? 14.179 5.825 6.830 1.00 94.62 95 MET A N 1
ATOM 686 C CA . MET A 1 95 ? 13.911 4.777 5.840 1.00 94.62 95 MET A CA 1
ATOM 687 C C . MET A 1 95 ? 14.523 3.447 6.286 1.00 94.62 95 MET A C 1
ATOM 689 O O . MET A 1 95 ? 15.647 3.427 6.792 1.00 94.62 95 MET A O 1
ATOM 693 N N . GLY A 1 96 ? 13.823 2.340 6.040 1.00 96.38 96 GLY A N 1
ATOM 694 C CA . GLY A 1 96 ? 14.314 1.009 6.391 1.00 96.38 96 GLY A CA 1
ATOM 695 C C . GLY A 1 96 ? 13.449 -0.123 5.846 1.00 96.38 96 GLY A C 1
ATOM 696 O O . GLY A 1 96 ? 12.293 0.065 5.473 1.00 96.38 96 GLY A O 1
ATOM 697 N N . GLU A 1 97 ? 14.016 -1.327 5.780 1.00 97.75 97 GLU A N 1
ATOM 698 C CA . GLU A 1 97 ? 13.299 -2.521 5.310 1.00 97.75 97 GLU A CA 1
ATOM 699 C C . GLU A 1 97 ? 12.394 -3.148 6.395 1.00 97.75 97 GLU A C 1
ATOM 701 O O . GLU A 1 97 ? 11.666 -4.095 6.114 1.00 97.75 97 GLU A O 1
ATOM 706 N N . ASP A 1 98 ? 12.362 -2.618 7.623 1.00 97.44 98 ASP A N 1
ATOM 707 C CA . ASP A 1 98 ? 11.360 -2.971 8.647 1.00 97.44 98 ASP A CA 1
ATOM 708 C C . ASP A 1 98 ? 10.144 -2.025 8.600 1.00 97.44 98 ASP A C 1
ATOM 710 O O . ASP A 1 98 ? 9.796 -1.340 9.558 1.00 97.44 98 ASP A O 1
ATOM 714 N N . CYS A 1 99 ? 9.527 -1.939 7.418 1.00 98.25 99 CYS A N 1
ATOM 715 C CA . CYS A 1 99 ? 8.518 -0.928 7.087 1.00 98.25 99 CYS A CA 1
ATOM 716 C C . CYS A 1 99 ? 7.063 -1.432 7.068 1.00 98.25 99 CYS A C 1
ATOM 718 O O . CYS A 1 99 ? 6.158 -0.664 6.732 1.00 98.25 99 CYS A O 1
ATOM 720 N N . LEU A 1 100 ? 6.799 -2.698 7.411 1.00 98.81 100 LEU A N 1
ATOM 721 C CA . LEU A 1 100 ? 5.454 -3.289 7.330 1.00 98.81 100 LEU A CA 1
ATOM 722 C C . LEU A 1 100 ? 4.637 -3.078 8.611 1.00 98.81 100 LEU A C 1
ATOM 724 O O . LEU A 1 100 ? 4.323 -4.009 9.360 1.00 98.81 100 LEU A O 1
ATOM 728 N N . TRP A 1 101 ? 4.277 -1.818 8.837 1.00 98.81 101 TRP A N 1
ATOM 729 C CA . TRP A 1 101 ? 3.488 -1.372 9.979 1.00 98.81 101 TRP A CA 1
ATOM 730 C C . TRP A 1 101 ? 2.228 -0.601 9.572 1.00 98.81 101 TRP A C 1
ATOM 732 O O . TRP A 1 101 ? 2.081 -0.118 8.446 1.00 98.81 101 TRP A O 1
ATOM 742 N N . LEU A 1 102 ? 1.295 -0.486 10.513 1.00 98.88 102 LEU A N 1
ATOM 743 C CA . LEU A 1 102 ? 0.069 0.290 10.380 1.00 98.88 102 LEU A CA 1
ATOM 744 C C . LEU A 1 102 ? -0.195 1.167 11.609 1.00 98.88 102 LEU A C 1
ATOM 746 O O . LEU A 1 102 ? 0.304 0.921 12.707 1.00 98.88 102 LEU A O 1
ATOM 750 N N . ASN A 1 103 ? -0.992 2.206 11.393 1.00 98.81 103 ASN A N 1
ATOM 751 C CA . ASN A 1 103 ? -1.529 3.086 12.425 1.00 98.81 103 ASN A CA 1
ATOM 752 C C . ASN A 1 103 ? -3.008 2.757 12.643 1.00 98.81 103 ASN A C 1
ATOM 754 O O . ASN A 1 103 ? -3.695 2.419 11.678 1.00 98.81 103 ASN A O 1
ATOM 758 N N . VAL A 1 104 ? -3.514 2.92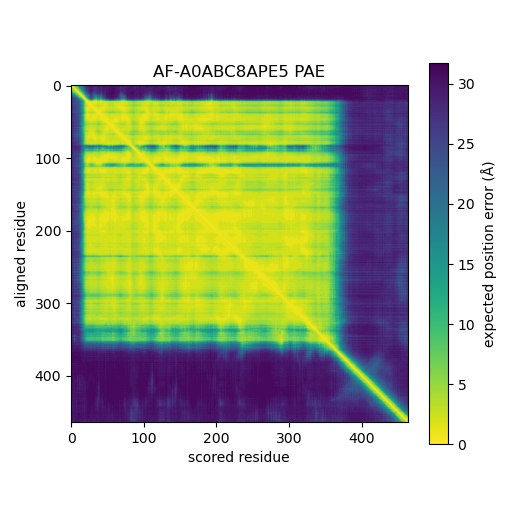1 13.863 1.00 98.88 104 VAL A N 1
ATOM 759 C CA . VAL A 1 104 ? -4.938 2.790 14.202 1.00 98.88 104 VAL A CA 1
ATOM 760 C C . VAL A 1 104 ? -5.395 4.038 14.953 1.00 98.88 104 VAL A C 1
ATOM 762 O O . VAL A 1 104 ? -4.784 4.418 15.948 1.00 98.88 104 VAL A O 1
ATOM 765 N N . TRP A 1 105 ? -6.493 4.643 14.502 1.00 98.81 105 TRP A N 1
ATOM 766 C CA . TRP A 1 105 ? -7.236 5.678 15.222 1.00 98.81 105 TRP A CA 1
ATOM 767 C C . TRP A 1 105 ? -8.622 5.124 15.564 1.00 98.81 105 TRP A C 1
ATOM 769 O O . TRP A 1 105 ? -9.358 4.716 14.662 1.00 98.81 105 TRP A O 1
ATOM 779 N N . ALA A 1 106 ? -8.981 5.121 16.846 1.00 98.25 106 ALA A N 1
ATOM 780 C CA . ALA A 1 106 ? -10.260 4.620 17.347 1.00 98.25 106 ALA A CA 1
ATOM 781 C C . ALA A 1 106 ? -10.906 5.634 18.304 1.00 98.25 106 ALA A C 1
ATOM 783 O O . ALA A 1 106 ? -10.192 6.210 19.128 1.00 98.25 106 ALA A O 1
ATOM 784 N N . PRO A 1 107 ? -12.234 5.843 18.271 1.00 96.94 107 PRO A N 1
ATOM 785 C CA . PRO A 1 107 ? -12.930 6.539 19.348 1.00 96.94 107 PRO A CA 1
ATOM 786 C C . PRO A 1 107 ? -12.695 5.826 20.687 1.00 96.94 107 PRO A C 1
ATOM 788 O O . PRO A 1 107 ? -12.934 4.625 20.808 1.00 96.94 107 PRO A O 1
ATOM 791 N N . ALA A 1 108 ? -12.192 6.566 21.675 1.00 93.50 108 ALA A N 1
ATOM 792 C CA . ALA A 1 108 ? -11.838 6.051 22.998 1.00 93.50 108 ALA A CA 1
ATOM 793 C C . ALA A 1 108 ? -13.060 5.861 23.914 1.00 93.50 108 ALA A C 1
ATOM 795 O O . ALA A 1 108 ? -12.976 5.139 24.907 1.00 93.50 108 ALA A O 1
ATOM 796 N N . ASP A 1 109 ? -14.187 6.495 23.576 1.00 88.44 109 ASP A N 1
ATOM 797 C CA . ASP A 1 109 ? -15.458 6.314 24.272 1.00 88.44 109 ASP A CA 1
ATOM 798 C C . ASP A 1 109 ? -15.938 4.850 24.104 1.00 88.44 109 ASP A C 1
ATOM 800 O O . ASP A 1 109 ? -16.044 4.370 22.960 1.00 88.44 109 ASP A O 1
ATOM 804 N N . PRO A 1 110 ? -16.232 4.121 25.204 1.00 83.50 110 PRO A N 1
ATOM 805 C CA . PRO A 1 110 ? -16.745 2.754 25.142 1.00 83.50 110 PRO A CA 1
ATOM 806 C C . PRO A 1 110 ? -18.007 2.642 24.281 1.00 83.50 110 PRO A C 1
ATOM 808 O O . PRO A 1 110 ? -18.843 3.544 24.264 1.00 83.50 110 PRO A O 1
ATOM 811 N N . SER A 1 111 ? -18.150 1.515 23.586 1.00 89.06 111 SER A N 1
ATOM 812 C CA . SER A 1 111 ? -19.318 1.189 22.766 1.00 89.06 111 SER A CA 1
ATOM 813 C C . SER A 1 111 ? -19.672 -0.281 22.945 1.00 89.06 111 SER A C 1
ATOM 815 O O . SER A 1 111 ? -18.781 -1.131 22.929 1.00 89.06 111 SER A O 1
ATOM 817 N N . ASP A 1 112 ? -20.967 -0.568 23.072 1.00 88.12 112 ASP A N 1
ATOM 818 C CA . ASP A 1 112 ? -21.504 -1.934 23.074 1.00 88.12 112 ASP A CA 1
ATOM 819 C C . ASP A 1 112 ? -21.561 -2.533 21.651 1.00 88.12 112 ASP A C 1
ATOM 821 O O . ASP A 1 112 ? -21.648 -3.750 21.486 1.00 88.12 112 ASP A O 1
ATOM 825 N N . GLU A 1 113 ? -21.486 -1.690 20.612 1.00 94.44 113 GLU A N 1
ATOM 826 C CA . GLU A 1 113 ? -21.444 -2.091 19.201 1.00 94.44 113 GLU A CA 1
ATOM 827 C C . GLU A 1 113 ? -20.039 -1.907 18.600 1.00 94.44 113 GLU A C 1
ATOM 829 O O . GLU A 1 113 ? -19.353 -0.913 18.862 1.00 94.44 113 GLU A O 1
ATOM 834 N N . LEU A 1 114 ? -19.618 -2.851 17.749 1.00 97.12 114 LEU A N 1
ATOM 835 C CA . LEU A 1 114 ? -18.374 -2.744 16.983 1.00 97.12 114 LEU A CA 1
ATOM 836 C C . LEU A 1 114 ? -18.530 -1.744 15.826 1.00 97.12 114 LEU A C 1
ATOM 838 O O . LEU A 1 114 ? -19.492 -1.790 15.058 1.00 97.12 114 LEU A O 1
ATOM 842 N N . ARG A 1 115 ? -17.547 -0.856 15.673 1.00 98.25 115 ARG A N 1
ATOM 843 C CA . ARG A 1 115 ? -17.573 0.256 14.713 1.00 98.25 115 ARG A CA 1
ATOM 844 C C . ARG A 1 115 ? -17.119 -0.170 13.311 1.00 98.25 115 ARG A C 1
ATOM 846 O O . ARG A 1 115 ? -16.238 -1.023 13.195 1.00 98.25 115 ARG A O 1
ATOM 853 N N . PRO A 1 116 ? -17.622 0.445 12.223 1.00 98.62 116 PRO A N 1
ATOM 854 C CA . PRO A 1 116 ? -17.087 0.210 10.882 1.00 98.62 116 PRO A CA 1
ATOM 855 C C . PRO A 1 116 ? -15.586 0.526 10.813 1.00 98.62 116 PRO A C 1
ATOM 857 O O . PRO A 1 116 ? -15.113 1.472 11.446 1.00 98.62 116 PRO A O 1
ATOM 860 N N . VAL A 1 117 ? -14.839 -0.235 10.010 1.00 98.94 117 VAL A N 1
ATOM 861 C CA . VAL A 1 117 ? -13.383 -0.063 9.861 1.00 98.94 117 VAL A CA 1
ATOM 862 C C . VAL A 1 117 ? -13.060 0.506 8.483 1.00 98.94 117 VAL A C 1
ATOM 864 O O . VAL A 1 117 ? -13.534 -0.008 7.472 1.00 98.94 117 VAL A O 1
ATOM 867 N N . MET A 1 118 ? -12.229 1.542 8.413 1.00 98.94 118 MET A N 1
ATOM 868 C CA . MET A 1 118 ? -11.769 2.172 7.175 1.00 98.94 118 MET A CA 1
ATOM 869 C C . MET A 1 118 ? -10.254 2.007 7.017 1.00 98.94 118 MET A C 1
ATOM 871 O O . MET A 1 118 ? -9.487 2.550 7.805 1.00 98.94 118 MET A O 1
ATOM 875 N N . VAL A 1 119 ? -9.812 1.278 5.989 1.00 98.94 119 VAL A N 1
ATOM 876 C CA . VAL A 1 119 ? -8.394 0.935 5.759 1.00 98.94 119 VAL A CA 1
ATOM 877 C C . VAL A 1 119 ? -7.823 1.772 4.615 1.00 98.94 119 VAL A C 1
ATOM 879 O O . VAL A 1 119 ? -8.206 1.578 3.461 1.00 98.94 119 VAL A O 1
ATOM 882 N N . TRP A 1 120 ? -6.927 2.703 4.944 1.00 98.94 120 TRP A N 1
ATOM 883 C CA . TRP A 1 120 ? -6.309 3.666 4.034 1.00 98.94 120 TRP A CA 1
ATOM 884 C C . TRP A 1 120 ? -5.040 3.128 3.366 1.00 98.94 120 TRP A C 1
ATOM 886 O O . TRP A 1 120 ? -4.097 2.706 4.042 1.00 98.94 120 TRP A O 1
ATOM 896 N N . LEU A 1 121 ? -5.004 3.229 2.035 1.00 98.88 121 LEU A N 1
ATOM 897 C CA . LEU A 1 121 ? -3.866 2.940 1.165 1.00 98.88 121 LEU A CA 1
ATOM 898 C C . LEU A 1 121 ? -3.405 4.238 0.481 1.00 98.88 121 LEU A C 1
ATOM 900 O O . LEU A 1 121 ? -4.174 4.867 -0.251 1.00 98.88 121 LEU A O 1
ATOM 904 N N . HIS A 1 122 ? -2.161 4.656 0.716 1.00 98.00 122 HIS A N 1
ATOM 905 C CA . HIS A 1 122 ? -1.691 5.982 0.313 1.00 98.00 122 HIS A CA 1
ATOM 906 C C . HIS A 1 122 ? -1.370 6.128 -1.191 1.00 98.00 122 HIS A C 1
ATOM 908 O O . HIS A 1 122 ? -1.065 5.173 -1.911 1.00 98.00 122 HIS A O 1
ATOM 914 N N . GLY A 1 123 ? -1.416 7.370 -1.679 1.00 95.50 123 GLY A N 1
ATOM 915 C CA . GLY A 1 123 ? -0.929 7.733 -3.012 1.00 95.50 123 GLY A CA 1
ATOM 916 C C . GLY A 1 123 ? 0.602 7.670 -3.125 1.00 95.50 123 GLY A C 1
ATOM 917 O O . GLY A 1 123 ? 1.287 7.223 -2.204 1.00 95.50 123 GLY A O 1
ATOM 918 N N . GLY A 1 124 ? 1.139 8.146 -4.256 1.00 93.06 124 GLY A N 1
ATOM 919 C CA . GLY A 1 124 ? 2.590 8.224 -4.489 1.00 93.06 124 GLY A CA 1
ATOM 920 C C . GLY A 1 124 ? 3.154 7.376 -5.636 1.00 93.06 124 GLY A C 1
ATOM 921 O O . GLY A 1 124 ? 4.279 6.894 -5.551 1.00 93.06 124 GLY A O 1
ATOM 922 N N . ALA A 1 125 ? 2.388 7.181 -6.715 1.00 92.44 125 ALA A N 1
ATOM 923 C CA . ALA A 1 125 ? 2.843 6.554 -7.966 1.00 92.44 125 ALA A CA 1
ATOM 924 C C . ALA A 1 125 ? 3.556 5.189 -7.800 1.00 92.44 125 ALA A C 1
ATOM 926 O O . ALA A 1 125 ? 4.423 4.841 -8.597 1.00 92.44 125 ALA A O 1
ATOM 927 N N . PHE A 1 126 ? 3.179 4.422 -6.769 1.00 95.94 126 PHE A N 1
ATOM 928 C CA . PHE A 1 126 ? 3.782 3.135 -6.382 1.00 95.94 126 PHE A CA 1
ATOM 929 C C . PHE A 1 126 ? 5.262 3.194 -5.947 1.00 95.94 126 PHE A C 1
ATOM 931 O O . PHE A 1 126 ? 5.851 2.152 -5.661 1.00 95.94 126 PHE A O 1
ATOM 938 N N . CYS A 1 127 ? 5.878 4.378 -5.874 1.00 94.00 127 CYS A N 1
ATOM 939 C CA . CYS A 1 127 ? 7.313 4.545 -5.621 1.00 94.00 127 CYS A CA 1
ATOM 940 C C . CYS A 1 127 ? 7.675 5.470 -4.452 1.00 94.00 127 CYS A C 1
ATOM 942 O O . CYS A 1 127 ? 8.825 5.439 -4.023 1.00 94.00 127 CYS A O 1
ATOM 944 N N . LEU A 1 128 ? 6.726 6.252 -3.930 1.00 92.25 128 LEU A N 1
ATOM 945 C CA . LEU A 1 128 ? 6.921 7.145 -2.786 1.00 92.25 128 LEU A CA 1
ATOM 946 C C . LEU A 1 128 ? 5.676 7.196 -1.881 1.00 92.25 128 LEU A C 1
ATOM 948 O O . LEU A 1 128 ? 4.617 6.675 -2.237 1.00 92.25 128 LEU A O 1
ATOM 952 N N . GLY A 1 129 ? 5.798 7.852 -0.727 1.00 94.50 129 GLY A N 1
ATOM 953 C CA . GLY A 1 129 ? 4.726 8.060 0.250 1.00 94.50 129 GLY A CA 1
ATOM 954 C C . GLY A 1 129 ? 4.869 7.199 1.507 1.00 94.50 129 GLY A C 1
ATOM 955 O O . GLY A 1 129 ? 5.747 6.342 1.604 1.00 94.50 129 GLY A O 1
ATOM 956 N N . THR A 1 130 ? 4.015 7.461 2.498 1.00 96.56 130 THR A N 1
ATOM 957 C CA . THR A 1 130 ? 3.921 6.677 3.742 1.00 96.56 130 THR A CA 1
ATOM 958 C C . THR A 1 130 ? 2.608 6.973 4.474 1.00 96.56 130 THR A C 1
ATOM 960 O O . THR A 1 130 ? 2.062 8.073 4.365 1.00 96.56 130 THR A O 1
ATOM 963 N N . ALA A 1 131 ? 2.123 6.029 5.286 1.00 97.00 131 ALA A N 1
ATOM 964 C CA . ALA A 1 131 ? 1.016 6.254 6.220 1.00 97.00 131 ALA A CA 1
ATOM 965 C C . ALA A 1 131 ? 1.337 7.239 7.370 1.00 97.00 131 ALA A C 1
ATOM 967 O O . ALA A 1 131 ? 0.428 7.607 8.111 1.00 97.00 131 ALA A O 1
ATOM 968 N N . ALA A 1 132 ? 2.593 7.682 7.518 1.00 96.06 132 ALA A N 1
ATOM 969 C CA . ALA A 1 132 ? 3.007 8.698 8.494 1.00 96.06 132 ALA A CA 1
ATOM 970 C C . ALA A 1 132 ? 2.814 10.156 8.016 1.00 96.06 132 ALA A C 1
ATOM 972 O O . ALA A 1 132 ? 3.006 11.085 8.799 1.00 96.06 132 ALA A O 1
ATOM 973 N N . GLN A 1 133 ? 2.448 10.405 6.749 1.00 93.56 133 GLN A N 1
ATOM 974 C CA . GLN A 1 133 ? 2.261 11.780 6.265 1.00 93.56 133 GLN A CA 1
ATOM 975 C C . GLN A 1 133 ? 1.072 12.448 6.976 1.00 93.56 133 GLN A C 1
ATOM 977 O O . GLN A 1 133 ? -0.039 11.927 6.947 1.00 93.56 133 GLN A O 1
ATOM 982 N N . ALA A 1 134 ? 1.273 13.647 7.536 1.00 92.25 134 ALA A N 1
ATOM 983 C CA . ALA A 1 134 ? 0.270 14.361 8.342 1.00 92.25 134 ALA A CA 1
ATOM 984 C C . ALA A 1 134 ? -1.075 14.635 7.628 1.00 92.25 134 ALA A C 1
ATOM 986 O O . ALA A 1 134 ? -2.104 14.803 8.277 1.00 92.25 134 ALA A O 1
ATOM 987 N N . ILE A 1 135 ? -1.093 14.653 6.289 1.00 92.12 135 ILE A N 1
ATOM 988 C CA . ILE A 1 135 ? -2.324 14.764 5.486 1.00 92.12 135 ILE A CA 1
ATOM 989 C C . ILE A 1 135 ? -3.225 13.513 5.576 1.00 92.12 135 ILE A C 1
ATOM 991 O O . ILE A 1 135 ? -4.410 13.593 5.258 1.00 92.12 135 ILE A O 1
ATOM 995 N N . TYR A 1 136 ? -2.689 12.378 6.034 1.00 95.31 136 TYR A N 1
ATOM 996 C CA . TYR A 1 136 ? -3.409 11.121 6.255 1.00 95.31 136 TYR A CA 1
ATOM 997 C C . TYR A 1 136 ? -3.720 10.854 7.738 1.00 95.31 136 TYR A C 1
ATOM 999 O O . TYR A 1 136 ? -4.037 9.717 8.088 1.00 95.31 136 TYR A O 1
ATOM 1007 N N . ASP A 1 137 ? -3.634 11.861 8.617 1.00 96.31 137 ASP A N 1
ATOM 1008 C CA . ASP A 1 137 ? -4.027 11.684 10.017 1.00 96.31 137 ASP A CA 1
ATOM 1009 C C . ASP A 1 137 ? -5.518 11.301 10.120 1.00 96.31 137 ASP A C 1
ATOM 1011 O O . ASP A 1 137 ? -6.421 12.061 9.750 1.00 96.31 137 ASP A O 1
ATOM 1015 N N . GLY A 1 138 ? -5.771 10.088 10.618 1.00 97.56 138 GLY A N 1
ATOM 1016 C CA . GLY A 1 138 ? -7.101 9.492 10.690 1.00 97.56 138 GLY A CA 1
ATOM 1017 C C . GLY A 1 138 ? -8.025 10.092 11.751 1.00 97.56 138 GLY A C 1
ATOM 1018 O O . GLY A 1 138 ? -9.230 9.839 11.693 1.00 97.56 138 GLY A O 1
ATOM 1019 N N . LYS A 1 139 ? -7.519 10.909 12.689 1.00 96.88 139 LYS A N 1
ATOM 1020 C CA . LYS A 1 139 ? -8.258 11.384 13.874 1.00 96.88 139 LYS A CA 1
ATOM 1021 C C . LYS A 1 139 ? -9.593 12.024 13.520 1.00 96.88 139 LYS A C 1
ATOM 1023 O O . LYS A 1 139 ? -10.619 11.663 14.087 1.00 96.88 139 LYS A O 1
ATOM 1028 N N . ARG A 1 140 ? -9.599 12.966 12.569 1.00 96.56 140 ARG A N 1
ATOM 1029 C CA . ARG A 1 140 ? -10.824 13.694 12.187 1.00 96.56 140 ARG A CA 1
ATOM 1030 C C . ARG A 1 140 ? -11.879 12.775 11.582 1.00 96.56 140 ARG A C 1
ATOM 1032 O O . ARG A 1 140 ? -13.063 12.997 11.813 1.00 96.56 140 ARG A O 1
ATOM 1039 N N . LEU A 1 141 ? -11.464 11.770 10.812 1.00 97.62 141 LEU A N 1
ATOM 1040 C CA . LEU A 1 141 ? -12.381 10.805 10.207 1.00 97.62 141 LEU A CA 1
ATOM 1041 C C . LEU A 1 141 ? -12.932 9.841 11.266 1.00 97.62 141 LEU A C 1
ATOM 1043 O O . LEU A 1 141 ? -14.140 9.625 11.295 1.00 97.62 141 LEU A O 1
ATOM 1047 N N . ALA A 1 142 ? -12.082 9.355 12.177 1.00 98.06 142 ALA A N 1
ATOM 1048 C CA . ALA A 1 142 ? -12.504 8.539 13.313 1.00 98.06 142 ALA A CA 1
ATOM 1049 C C . ALA A 1 142 ? -13.510 9.283 14.213 1.00 98.06 142 ALA A C 1
ATOM 1051 O O . ALA A 1 142 ? -14.572 8.749 14.520 1.00 98.06 142 ALA A O 1
ATOM 1052 N N . GLU A 1 143 ? -13.222 10.541 14.569 1.00 95.38 143 GLU A N 1
ATOM 1053 C CA . GLU A 1 143 ? -14.058 11.344 15.475 1.00 95.38 143 GLU A CA 1
ATOM 1054 C C . GLU A 1 143 ? -15.395 11.781 14.859 1.00 95.38 143 GLU A C 1
ATOM 1056 O O . GLU A 1 143 ? -16.409 11.814 15.553 1.00 95.38 143 GLU A O 1
ATOM 1061 N N . THR A 1 144 ? -15.416 12.146 13.573 1.00 95.81 144 THR A N 1
ATOM 1062 C CA . THR A 1 144 ? -16.642 12.652 12.920 1.00 95.81 144 THR A CA 1
ATOM 1063 C C . THR A 1 144 ? -17.494 11.559 12.282 1.00 95.81 144 THR A C 1
ATOM 1065 O O . THR A 1 144 ? -18.689 11.774 12.080 1.00 95.81 144 THR A O 1
ATOM 1068 N N . GLY A 1 145 ? -16.898 10.409 11.955 1.00 95.94 145 GLY A N 1
ATOM 1069 C CA . GLY A 1 145 ? -17.589 9.258 11.374 1.00 95.94 145 GLY A CA 1
ATOM 1070 C C . GLY A 1 145 ? -18.004 8.181 12.377 1.00 95.94 145 GLY A C 1
ATOM 1071 O O . GLY A 1 145 ? -18.798 7.327 11.999 1.00 95.94 145 GLY A O 1
ATOM 1072 N N . ASP A 1 146 ? -17.473 8.210 13.607 1.00 96.12 146 ASP A N 1
ATOM 1073 C CA . ASP A 1 146 ? -17.552 7.117 14.594 1.00 96.12 146 ASP A CA 1
ATOM 1074 C C . ASP A 1 146 ? -17.066 5.771 14.014 1.00 96.12 146 ASP A C 1
ATOM 1076 O O . ASP A 1 146 ? -17.739 4.741 14.035 1.00 96.12 146 ASP A O 1
ATOM 1080 N N . VAL A 1 147 ? -15.869 5.808 13.420 1.00 98.31 147 VAL A N 1
ATOM 1081 C CA . VAL A 1 147 ? -15.241 4.680 12.712 1.00 98.31 147 VAL A CA 1
ATOM 1082 C C . VAL A 1 147 ? -13.829 4.416 13.219 1.00 98.31 147 VAL A C 1
ATOM 1084 O O . VAL A 1 147 ? -13.138 5.327 13.671 1.00 98.31 147 VAL A O 1
ATOM 1087 N N . ILE A 1 148 ? -13.364 3.177 13.072 1.00 98.81 148 ILE A N 1
ATOM 1088 C CA . ILE A 1 148 ? -11.939 2.864 13.209 1.00 98.81 148 ILE A CA 1
ATOM 1089 C C . ILE A 1 148 ? -11.245 3.223 11.898 1.00 98.81 148 ILE A C 1
ATOM 1091 O O . ILE A 1 148 ? -11.674 2.774 10.835 1.00 98.81 148 ILE A O 1
ATOM 1095 N N . VAL A 1 149 ? -10.158 3.987 11.950 1.00 98.94 149 VAL A N 1
ATOM 1096 C CA . VAL A 1 149 ? -9.319 4.274 10.776 1.00 98.94 149 VAL A CA 1
ATOM 1097 C C . VAL A 1 149 ? -7.997 3.534 10.919 1.00 98.94 149 VAL A C 1
ATOM 1099 O O . VAL A 1 149 ? -7.358 3.608 11.964 1.00 98.94 149 VAL A O 1
ATOM 1102 N N . VAL A 1 150 ? -7.577 2.834 9.866 1.00 98.94 150 VAL A N 1
ATOM 1103 C CA . VAL A 1 150 ? -6.318 2.084 9.809 1.00 98.94 150 VAL A CA 1
ATOM 1104 C C . VAL A 1 150 ? -5.474 2.607 8.651 1.00 98.94 150 VAL A C 1
ATOM 1106 O O . VAL A 1 150 ? -5.888 2.498 7.501 1.00 98.94 150 VAL A O 1
ATOM 1109 N N . GLY A 1 151 ? -4.304 3.179 8.928 1.00 98.81 151 GLY A N 1
ATOM 1110 C CA . GLY A 1 151 ? -3.381 3.687 7.903 1.00 98.81 151 GLY A CA 1
ATOM 1111 C C . GLY A 1 151 ? -2.241 2.708 7.654 1.00 98.81 151 GLY A C 1
ATOM 1112 O O . GLY A 1 151 ? -1.495 2.427 8.586 1.00 98.81 151 GLY A O 1
ATOM 1113 N N . VAL A 1 152 ? -2.093 2.192 6.430 1.00 98.88 152 VAL A N 1
ATOM 1114 C CA . VAL A 1 152 ? -1.145 1.101 6.123 1.00 98.88 152 VAL A CA 1
ATOM 1115 C C . VAL A 1 152 ? 0.104 1.615 5.405 1.00 98.88 152 VAL A C 1
ATOM 1117 O O . VAL A 1 152 ? -0.005 2.245 4.353 1.00 98.88 152 VAL A O 1
ATOM 1120 N N . ASN A 1 153 ? 1.288 1.296 5.935 1.00 98.69 153 ASN A N 1
ATOM 1121 C CA . ASN A 1 153 ? 2.578 1.469 5.264 1.00 98.69 153 ASN A CA 1
ATOM 1122 C C . ASN A 1 153 ? 2.978 0.145 4.577 1.00 98.69 153 ASN A C 1
ATOM 1124 O O . ASN A 1 153 ? 2.756 -0.927 5.138 1.00 98.69 153 ASN A O 1
ATOM 1128 N N . TYR A 1 154 ? 3.513 0.182 3.356 1.00 98.81 154 TYR A N 1
ATOM 1129 C CA . TYR A 1 154 ? 3.830 -1.015 2.550 1.00 98.81 154 TYR A CA 1
ATOM 1130 C C . TYR A 1 154 ? 5.017 -0.760 1.611 1.00 98.81 154 TYR A C 1
ATOM 1132 O O . TYR A 1 154 ? 5.389 0.394 1.396 1.00 98.81 154 TYR A O 1
ATOM 1140 N N . ARG A 1 155 ? 5.619 -1.813 1.034 1.00 98.69 155 ARG A N 1
ATOM 1141 C CA . ARG A 1 155 ? 6.775 -1.667 0.130 1.00 98.69 155 ARG A CA 1
ATOM 1142 C C . ARG A 1 155 ? 6.453 -0.867 -1.129 1.00 98.69 155 ARG A C 1
ATOM 1144 O O . ARG A 1 155 ? 5.372 -0.971 -1.705 1.00 98.69 155 ARG A O 1
ATOM 1151 N N . LEU A 1 156 ? 7.452 -0.127 -1.603 1.00 97.75 156 LEU A N 1
ATOM 1152 C CA . LEU A 1 156 ? 7.372 0.775 -2.752 1.00 97.75 156 LEU A CA 1
ATOM 1153 C C . LEU A 1 156 ? 8.511 0.512 -3.744 1.00 97.75 156 LEU A C 1
ATOM 1155 O O . LEU A 1 156 ? 9.478 -0.188 -3.437 1.00 97.75 156 LEU A O 1
ATOM 1159 N N . GLY A 1 157 ? 8.399 1.086 -4.943 1.00 96.56 157 GLY A N 1
ATOM 1160 C CA . GLY A 1 157 ? 9.480 1.142 -5.929 1.00 96.56 157 GLY A CA 1
ATOM 1161 C C . GLY A 1 157 ? 10.026 -0.244 -6.268 1.00 96.56 157 GLY A C 1
ATOM 1162 O O . GLY A 1 157 ? 9.248 -1.175 -6.476 1.00 96.56 157 GLY A O 1
ATOM 1163 N N . ALA A 1 158 ? 11.355 -0.388 -6.280 1.00 97.06 158 ALA A N 1
ATOM 1164 C CA . ALA A 1 158 ? 12.024 -1.660 -6.562 1.00 97.06 158 ALA A CA 1
ATOM 1165 C C . ALA A 1 158 ? 11.616 -2.808 -5.625 1.00 97.06 158 ALA A C 1
ATOM 1167 O O . ALA A 1 158 ? 11.552 -3.948 -6.064 1.00 97.06 158 ALA A O 1
ATOM 1168 N N . LEU A 1 159 ? 11.316 -2.518 -4.356 1.00 98.06 159 LEU A N 1
ATOM 1169 C CA . LEU A 1 159 ? 10.996 -3.540 -3.356 1.00 98.06 159 LEU A CA 1
ATOM 1170 C C . LEU A 1 159 ? 9.516 -3.959 -3.378 1.00 98.06 159 LEU A C 1
ATOM 1172 O O . LEU A 1 159 ? 9.189 -5.022 -2.861 1.00 98.06 159 LEU A O 1
ATOM 1176 N N . GLY A 1 160 ? 8.619 -3.128 -3.926 1.00 98.06 160 GLY A N 1
ATOM 1177 C CA . GLY A 1 160 ? 7.164 -3.331 -3.850 1.00 98.06 160 GLY A CA 1
ATOM 1178 C C . GLY A 1 160 ? 6.433 -3.496 -5.184 1.00 98.06 160 GLY A C 1
ATOM 1179 O O . GLY A 1 160 ? 5.475 -4.264 -5.264 1.00 98.06 160 GLY A O 1
ATOM 1180 N N . PHE A 1 161 ? 6.844 -2.761 -6.220 1.00 98.12 161 PHE A N 1
ATOM 1181 C CA . PHE A 1 161 ? 6.065 -2.589 -7.457 1.00 98.12 161 PHE A CA 1
ATOM 1182 C C . PHE A 1 161 ? 6.908 -2.581 -8.740 1.00 98.12 161 PHE A C 1
ATOM 1184 O O . PHE A 1 161 ? 6.375 -2.336 -9.820 1.00 98.12 161 PHE A O 1
ATOM 1191 N N . LEU A 1 162 ? 8.210 -2.844 -8.651 1.00 97.25 162 LEU A N 1
ATOM 1192 C CA . LEU A 1 162 ? 9.003 -3.272 -9.795 1.00 97.25 162 LEU A CA 1
ATOM 1193 C C . LEU A 1 162 ? 8.921 -4.796 -9.848 1.00 97.25 162 LEU A C 1
ATOM 1195 O O . LEU A 1 162 ? 9.362 -5.470 -8.921 1.00 97.25 162 LEU A O 1
ATOM 1199 N N . ASP A 1 163 ? 8.321 -5.337 -10.900 1.00 97.69 163 ASP A N 1
ATOM 1200 C CA . ASP A 1 163 ? 8.315 -6.781 -11.096 1.00 97.69 163 ASP A CA 1
ATOM 1201 C C . ASP A 1 163 ? 9.683 -7.240 -11.612 1.00 97.69 163 ASP A C 1
ATOM 1203 O O . ASP A 1 163 ? 10.180 -6.748 -12.625 1.00 97.69 163 ASP A O 1
ATOM 1207 N N . LEU A 1 164 ? 10.278 -8.169 -10.870 1.00 97.81 164 LEU A N 1
ATOM 1208 C CA . LEU A 1 164 ? 11.578 -8.779 -11.130 1.00 97.81 164 LEU A CA 1
ATOM 1209 C C . LEU A 1 164 ? 11.458 -10.303 -11.317 1.00 97.81 164 LEU A C 1
ATOM 1211 O O . LEU A 1 164 ? 12.473 -10.981 -11.432 1.00 97.81 164 LEU A O 1
ATOM 1215 N N . SER A 1 165 ? 10.237 -10.850 -11.377 1.00 97.19 165 SER A N 1
ATOM 1216 C CA . SER A 1 165 ? 9.978 -12.299 -11.457 1.00 97.19 165 SER A CA 1
ATOM 1217 C C . SER A 1 165 ? 10.570 -12.977 -12.696 1.00 97.19 165 SER A C 1
ATOM 1219 O O . SER A 1 165 ? 10.884 -14.163 -12.670 1.00 97.19 165 SER A O 1
ATOM 1221 N N . SER A 1 166 ? 10.838 -12.219 -13.764 1.00 97.31 166 SER A N 1
ATOM 1222 C CA . SER A 1 166 ? 11.575 -12.706 -14.938 1.00 97.31 166 SER A CA 1
ATOM 1223 C C . SER A 1 166 ? 13.058 -13.016 -14.677 1.00 97.31 166 SER A C 1
ATOM 1225 O O . SER A 1 166 ? 13.751 -13.423 -15.607 1.00 97.31 166 SER A O 1
ATOM 1227 N N . LEU A 1 167 ? 13.573 -12.742 -13.473 1.00 96.75 167 LEU A N 1
ATOM 1228 C CA . LEU A 1 167 ? 14.984 -12.903 -13.106 1.00 96.75 167 LEU A CA 1
ATOM 1229 C C . LEU A 1 167 ? 15.265 -14.136 -12.229 1.00 96.75 167 LEU A C 1
ATOM 1231 O O . LEU A 1 167 ? 16.431 -14.475 -12.050 1.00 96.75 167 LEU A O 1
ATOM 1235 N N . GLY A 1 168 ? 14.233 -14.793 -11.690 1.00 95.69 168 GLY A N 1
ATOM 1236 C CA . GLY A 1 168 ? 14.368 -15.979 -10.837 1.00 95.69 168 GLY A CA 1
ATOM 1237 C C . GLY A 1 168 ? 13.195 -16.172 -9.872 1.00 95.69 168 GLY A C 1
ATOM 1238 O O . GLY A 1 168 ? 12.468 -15.224 -9.562 1.00 95.69 168 GLY A O 1
ATOM 1239 N N . ASP A 1 169 ? 13.043 -17.395 -9.356 1.00 94.12 169 ASP A N 1
ATOM 1240 C CA . ASP A 1 169 ? 11.998 -17.787 -8.391 1.00 94.12 169 ASP A CA 1
ATOM 1241 C C . ASP A 1 169 ? 12.143 -17.074 -7.029 1.00 94.12 169 ASP A C 1
ATOM 1243 O O . ASP A 1 169 ? 11.282 -17.168 -6.147 1.00 94.12 169 ASP A O 1
ATOM 1247 N N . GLU A 1 170 ? 13.249 -16.360 -6.821 1.00 94.38 170 GLU A N 1
ATOM 1248 C CA . GLU A 1 170 ? 13.516 -15.489 -5.683 1.00 94.38 170 GLU A CA 1
ATOM 1249 C C . GLU A 1 170 ? 12.626 -14.241 -5.661 1.00 94.38 170 GLU A C 1
ATOM 1251 O O . GLU A 1 170 ? 12.308 -13.739 -4.580 1.00 94.38 170 GLU A O 1
ATOM 1256 N N . PHE A 1 171 ? 12.195 -13.770 -6.833 1.00 97.44 171 PHE A N 1
ATOM 1257 C CA . PHE A 1 171 ? 11.541 -12.479 -7.017 1.00 97.44 171 PHE A CA 1
ATOM 1258 C C . PHE A 1 171 ? 10.030 -12.637 -7.203 1.00 97.44 171 PHE A C 1
ATOM 1260 O O . PHE A 1 171 ? 9.535 -12.869 -8.304 1.00 97.44 171 PHE A O 1
ATOM 1267 N N . VAL A 1 172 ? 9.265 -12.482 -6.122 1.00 97.62 172 VAL A N 1
ATOM 1268 C CA . VAL A 1 172 ? 7.798 -12.545 -6.205 1.00 97.62 172 VAL A CA 1
ATOM 1269 C C . VAL A 1 172 ? 7.257 -11.223 -6.786 1.00 97.62 172 VAL A C 1
ATOM 1271 O O . VAL A 1 172 ? 7.692 -10.156 -6.347 1.00 97.62 172 VAL A O 1
ATOM 1274 N N . PRO A 1 173 ? 6.311 -11.240 -7.747 1.00 97.69 173 PRO A N 1
ATOM 1275 C CA . PRO A 1 173 ? 5.676 -10.024 -8.259 1.00 97.69 173 PRO A CA 1
ATOM 1276 C C . PRO A 1 173 ? 4.740 -9.380 -7.219 1.00 97.69 173 PRO A C 1
ATOM 1278 O O . PRO A 1 173 ? 4.388 -9.979 -6.204 1.00 97.69 173 PRO A O 1
ATOM 1281 N N . ASN A 1 174 ? 4.267 -8.159 -7.496 1.00 98.50 174 ASN A N 1
ATOM 1282 C CA . ASN A 1 174 ? 3.154 -7.521 -6.768 1.00 98.50 174 ASN A CA 1
ATOM 1283 C C . ASN A 1 174 ? 3.325 -7.412 -5.233 1.00 98.50 174 ASN A C 1
ATOM 1285 O O . ASN A 1 174 ? 2.338 -7.403 -4.493 1.00 98.50 174 ASN A O 1
ATOM 1289 N N . LEU A 1 175 ? 4.558 -7.303 -4.733 1.00 98.69 175 LEU A N 1
ATOM 1290 C CA . LEU A 1 175 ? 4.870 -7.341 -3.298 1.00 98.69 175 LEU A CA 1
ATOM 1291 C C . LEU A 1 175 ? 4.123 -6.290 -2.468 1.00 98.69 175 LEU A C 1
ATOM 1293 O O . LEU A 1 175 ? 3.601 -6.620 -1.408 1.00 98.69 175 LEU A O 1
ATOM 1297 N N . GLY A 1 176 ? 3.965 -5.068 -2.977 1.00 98.69 176 GLY A N 1
ATOM 1298 C CA . GLY A 1 176 ? 3.175 -4.031 -2.312 1.00 98.69 176 GLY A CA 1
ATOM 1299 C C . GLY A 1 176 ? 1.678 -4.365 -2.215 1.00 98.69 176 GLY A C 1
ATOM 1300 O O . GLY A 1 176 ? 1.026 -3.959 -1.258 1.00 98.69 176 GLY A O 1
ATOM 1301 N N . LEU A 1 177 ? 1.119 -5.162 -3.139 1.00 98.88 177 LEU A N 1
ATOM 1302 C CA . LEU A 1 177 ? -0.247 -5.694 -3.005 1.00 98.88 177 LEU A CA 1
ATOM 1303 C C . LEU A 1 177 ? -0.303 -6.866 -2.014 1.00 98.88 177 LEU A C 1
ATOM 1305 O O . LEU A 1 177 ? -1.272 -6.981 -1.265 1.00 98.88 177 LEU A O 1
ATOM 1309 N N . HIS A 1 178 ? 0.728 -7.715 -1.969 1.00 98.88 178 HIS A N 1
ATOM 1310 C CA . HIS A 1 178 ? 0.847 -8.757 -0.945 1.00 98.88 178 HIS A CA 1
ATOM 1311 C C . HIS A 1 178 ? 0.914 -8.162 0.473 1.00 98.88 178 HIS A C 1
ATOM 1313 O O . HIS A 1 178 ? 0.246 -8.672 1.372 1.00 98.88 178 HIS A O 1
ATOM 1319 N N . ASP A 1 179 ? 1.651 -7.065 0.659 1.00 98.94 179 ASP A N 1
ATOM 1320 C CA . ASP A 1 179 ? 1.742 -6.312 1.917 1.00 98.94 179 ASP A CA 1
ATOM 1321 C C . ASP A 1 179 ? 0.371 -5.777 2.350 1.00 98.94 179 ASP A C 1
ATOM 1323 O O . ASP A 1 179 ? -0.075 -6.006 3.472 1.00 98.94 179 ASP A O 1
ATOM 1327 N N . GLN A 1 180 ? -0.368 -5.157 1.428 1.00 98.94 180 GLN A N 1
ATOM 1328 C CA . GLN A 1 180 ? -1.724 -4.666 1.694 1.00 98.94 180 GLN A CA 1
ATOM 1329 C C . GLN A 1 180 ? -2.711 -5.799 2.016 1.00 98.94 180 GLN A C 1
ATOM 1331 O O . GLN A 1 180 ? -3.579 -5.635 2.872 1.00 98.94 180 GLN A O 1
ATOM 1336 N N . ILE A 1 181 ? -2.574 -6.968 1.381 1.00 98.94 181 ILE A N 1
ATOM 1337 C CA . ILE A 1 181 ? -3.359 -8.166 1.721 1.00 98.94 181 ILE A CA 1
ATOM 1338 C C . ILE A 1 181 ? -2.996 -8.677 3.124 1.00 98.94 181 ILE A C 1
ATOM 1340 O O . ILE A 1 181 ? -3.892 -9.094 3.858 1.00 98.94 181 ILE A O 1
ATOM 1344 N N . ALA A 1 182 ? -1.723 -8.624 3.527 1.00 98.94 182 ALA A N 1
ATOM 1345 C CA . ALA A 1 182 ? -1.305 -8.969 4.886 1.00 98.94 182 ALA A CA 1
ATOM 1346 C C . ALA A 1 182 ? -1.875 -7.986 5.924 1.00 98.94 182 ALA A C 1
ATOM 1348 O O . ALA A 1 182 ? -2.446 -8.431 6.918 1.00 98.94 182 ALA A O 1
ATOM 1349 N N . ALA A 1 183 ? -1.845 -6.678 5.654 1.00 98.94 183 ALA A N 1
ATOM 1350 C CA . ALA A 1 183 ? -2.482 -5.672 6.504 1.00 98.94 183 ALA A CA 1
ATOM 1351 C C . ALA A 1 183 ? -4.008 -5.869 6.607 1.00 98.94 183 ALA A C 1
ATOM 1353 O O . ALA A 1 183 ? -4.572 -5.791 7.694 1.00 98.94 183 ALA A O 1
ATOM 1354 N N . LEU A 1 184 ? -4.692 -6.199 5.505 1.00 98.94 184 LEU A N 1
ATOM 1355 C CA . LEU A 1 184 ? -6.128 -6.507 5.518 1.00 98.94 184 LEU A CA 1
ATOM 1356 C C . LEU A 1 184 ? -6.458 -7.794 6.301 1.00 98.94 184 LEU A C 1
ATOM 1358 O O . LEU A 1 184 ? -7.486 -7.854 6.975 1.00 98.94 184 LEU A O 1
ATOM 1362 N N . ARG A 1 185 ? -5.584 -8.811 6.267 1.00 98.88 185 ARG A N 1
ATOM 1363 C CA . ARG A 1 185 ? -5.696 -10.002 7.134 1.00 98.88 185 ARG A CA 1
ATOM 1364 C C . ARG A 1 185 ? -5.485 -9.638 8.602 1.00 98.88 185 ARG A C 1
ATOM 1366 O O . ARG A 1 185 ? -6.286 -10.044 9.434 1.00 98.88 185 ARG A O 1
ATOM 1373 N N . TRP A 1 186 ? -4.489 -8.806 8.907 1.00 98.88 186 TRP A N 1
ATOM 1374 C CA . TRP A 1 186 ? -4.287 -8.282 10.257 1.00 98.88 186 TRP A CA 1
ATOM 1375 C C . TRP A 1 186 ? -5.524 -7.522 10.754 1.00 98.88 186 TRP A C 1
ATOM 1377 O O . TRP A 1 186 ? -5.950 -7.746 11.881 1.00 98.88 186 TRP A O 1
ATOM 1387 N N . VAL A 1 187 ? -6.161 -6.697 9.913 1.00 98.88 187 VAL A N 1
ATOM 1388 C CA . VAL A 1 187 ? -7.410 -5.994 10.259 1.00 98.88 187 VAL A CA 1
ATOM 1389 C C . VAL A 1 187 ? -8.535 -6.983 10.568 1.00 98.88 187 VAL A C 1
ATOM 1391 O O . VAL A 1 187 ? -9.169 -6.856 11.612 1.00 98.88 187 VAL A O 1
ATOM 1394 N N . ARG A 1 188 ? -8.748 -8.002 9.723 1.00 98.81 188 ARG A N 1
ATOM 1395 C CA . ARG A 1 188 ? -9.724 -9.077 9.980 1.00 98.81 188 ARG A CA 1
ATOM 1396 C C . ARG A 1 188 ? -9.485 -9.758 11.335 1.00 98.81 188 ARG A C 1
ATOM 1398 O O . ARG A 1 188 ? -10.444 -10.041 12.044 1.00 98.81 188 ARG A O 1
ATOM 1405 N N . ASP A 1 189 ? -8.224 -10.006 11.680 1.00 98.62 189 ASP A N 1
ATOM 1406 C CA . ASP A 1 189 ? -7.848 -10.790 12.861 1.00 98.62 189 ASP A CA 1
ATOM 1407 C C . ASP A 1 189 ? -7.763 -9.957 14.156 1.00 98.62 189 ASP A C 1
ATOM 1409 O O . ASP A 1 189 ? -7.855 -10.522 15.243 1.00 98.62 189 ASP A O 1
ATOM 1413 N N . ASN A 1 190 ? -7.599 -8.628 14.067 1.00 98.75 190 ASN A N 1
ATOM 1414 C CA . ASN A 1 190 ? -7.287 -7.775 15.224 1.00 98.75 190 ASN A CA 1
ATOM 1415 C C . ASN A 1 190 ? -8.222 -6.570 15.427 1.00 98.75 190 ASN A C 1
ATOM 1417 O O . ASN A 1 190 ? -8.209 -6.009 16.519 1.00 98.75 190 ASN A O 1
ATOM 1421 N N . ALA A 1 191 ? -9.042 -6.156 14.449 1.00 98.44 191 ALA A N 1
ATOM 1422 C CA . ALA A 1 191 ? -9.835 -4.918 14.558 1.00 98.44 191 ALA A CA 1
ATOM 1423 C C . ALA A 1 191 ? -10.752 -4.867 15.795 1.00 98.44 191 ALA A C 1
ATOM 1425 O O . ALA A 1 191 ? -10.907 -3.803 16.396 1.00 98.44 191 ALA A O 1
ATOM 1426 N N . ALA A 1 192 ? -11.292 -6.012 16.224 1.00 97.94 192 ALA A N 1
ATOM 1427 C CA . ALA A 1 192 ? -12.144 -6.108 17.409 1.00 97.94 192 ALA A CA 1
ATOM 1428 C C . ALA A 1 192 ? -11.434 -5.667 18.705 1.00 97.94 192 ALA A C 1
ATOM 1430 O O . ALA A 1 192 ? -12.074 -5.091 19.580 1.00 97.94 192 ALA A O 1
ATOM 1431 N N . ALA A 1 193 ? -10.108 -5.837 18.805 1.00 97.44 193 ALA A N 1
ATOM 1432 C CA . ALA A 1 193 ? -9.314 -5.368 19.946 1.00 97.44 193 ALA A CA 1
ATOM 1433 C C . ALA A 1 193 ? -9.229 -3.831 20.049 1.00 97.44 193 ALA A C 1
ATOM 1435 O O . ALA A 1 193 ? -8.838 -3.307 21.089 1.00 97.44 193 ALA A O 1
ATOM 1436 N N . PHE A 1 194 ? -9.616 -3.121 18.985 1.00 97.69 194 PHE A N 1
ATOM 1437 C CA . PHE A 1 194 ? -9.701 -1.660 18.901 1.00 97.69 194 PHE A CA 1
ATOM 1438 C C . PHE A 1 194 ? -11.165 -1.178 18.808 1.00 97.69 194 PHE A C 1
ATOM 1440 O O . PHE A 1 194 ? -11.413 -0.020 18.482 1.00 97.69 194 PHE A O 1
ATOM 1447 N N . GLY A 1 195 ? -12.144 -2.062 19.049 1.00 97.69 195 GLY A N 1
ATOM 1448 C CA . GLY A 1 195 ? -13.577 -1.763 18.926 1.00 97.69 195 GLY A CA 1
ATOM 1449 C C . GLY A 1 195 ? -14.111 -1.730 17.487 1.00 97.69 195 GLY A C 1
ATOM 1450 O O . GLY A 1 195 ? -15.181 -1.171 17.253 1.00 97.69 195 GLY A O 1
ATOM 1451 N N . GLY A 1 196 ? -13.381 -2.292 16.517 1.00 98.44 196 GLY A N 1
ATOM 1452 C CA . GLY A 1 196 ? -13.767 -2.346 15.104 1.00 98.44 196 GLY A CA 1
ATOM 1453 C C . GLY A 1 196 ? -14.398 -3.670 14.670 1.00 98.44 196 GLY A C 1
ATOM 1454 O O . GLY A 1 196 ? -14.005 -4.738 15.130 1.00 98.44 196 GLY A O 1
ATOM 1455 N N . ASP A 1 197 ? -15.340 -3.605 13.734 1.00 98.69 197 ASP A N 1
ATOM 1456 C CA . ASP A 1 197 ? -16.021 -4.760 13.147 1.00 98.69 197 ASP A CA 1
ATOM 1457 C C . ASP A 1 197 ? -15.253 -5.308 11.920 1.00 98.69 197 ASP A C 1
ATOM 1459 O O . ASP A 1 197 ? -15.260 -4.676 10.851 1.00 98.69 197 ASP A O 1
ATOM 1463 N N . PRO A 1 198 ? -14.625 -6.500 12.007 1.00 98.38 198 PRO A N 1
ATOM 1464 C CA . PRO A 1 198 ? -13.958 -7.125 10.865 1.00 98.38 198 PRO A CA 1
ATOM 1465 C C . PRO A 1 198 ? -14.936 -7.547 9.749 1.00 98.38 198 PRO A C 1
ATOM 1467 O O 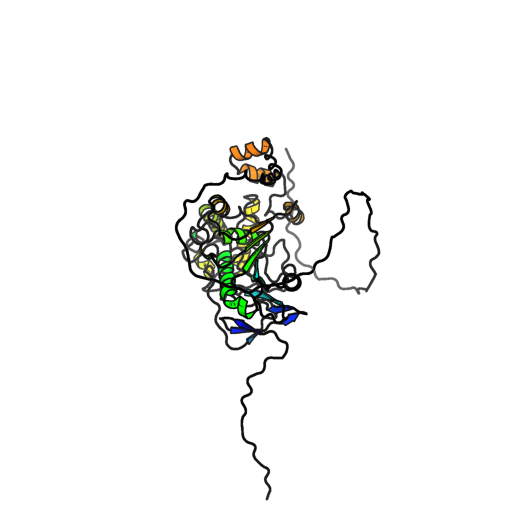. PRO A 1 198 ? -14.512 -7.716 8.605 1.00 98.38 198 PRO A O 1
ATOM 1470 N N . GLY A 1 199 ? -16.238 -7.663 10.034 1.00 98.56 199 GLY A N 1
ATOM 1471 C CA . GLY A 1 199 ? -17.314 -7.880 9.060 1.00 98.56 199 GLY A CA 1
ATOM 1472 C C . GLY A 1 199 ? -17.791 -6.610 8.339 1.00 98.56 199 GLY A C 1
ATOM 1473 O O . GLY A 1 199 ? -18.653 -6.684 7.461 1.00 98.56 199 GLY A O 1
ATOM 1474 N N . ASN A 1 200 ? -17.238 -5.435 8.667 1.00 98.75 200 ASN A N 1
ATOM 1475 C CA . ASN A 1 200 ? -17.693 -4.143 8.139 1.00 98.75 200 ASN A CA 1
ATOM 1476 C C . ASN A 1 200 ? -16.530 -3.233 7.699 1.00 98.75 200 ASN A C 1
ATOM 1478 O O . ASN A 1 200 ? -16.534 -2.014 7.884 1.00 98.75 200 ASN A O 1
ATOM 1482 N N . VAL A 1 201 ? -15.527 -3.850 7.072 1.00 98.94 201 VAL A N 1
ATOM 1483 C CA . VAL A 1 201 ? -14.321 -3.189 6.544 1.00 98.94 201 VAL A CA 1
ATOM 1484 C C . VAL A 1 201 ? -14.580 -2.479 5.204 1.00 98.94 201 VAL A C 1
ATOM 1486 O O . VAL A 1 201 ? -15.094 -3.075 4.255 1.00 98.94 201 VAL A O 1
ATOM 1489 N N . THR A 1 202 ? -14.150 -1.224 5.089 1.00 98.94 202 THR A N 1
ATOM 1490 C CA . THR A 1 202 ? -14.098 -0.423 3.858 1.00 98.94 202 THR A CA 1
ATOM 1491 C C . THR A 1 202 ? -12.641 -0.138 3.500 1.00 98.94 202 THR A C 1
ATOM 1493 O O . THR A 1 202 ? -11.958 0.560 4.243 1.00 98.94 202 THR A O 1
ATOM 1496 N N . VAL A 1 203 ? -12.154 -0.632 2.360 1.00 98.94 203 VAL A N 1
ATOM 1497 C CA . VAL A 1 203 ? -10.808 -0.277 1.871 1.00 98.94 203 VAL A CA 1
ATOM 1498 C C . VAL A 1 203 ? -10.879 0.996 1.024 1.00 98.94 203 VAL A C 1
ATOM 1500 O O . VAL A 1 203 ? -11.768 1.138 0.181 1.00 98.94 203 VAL A O 1
ATOM 1503 N N . PHE A 1 204 ? -9.973 1.947 1.239 1.00 98.88 204 PHE A N 1
ATOM 1504 C CA . PHE A 1 204 ? -9.949 3.195 0.482 1.00 98.88 204 PHE A CA 1
ATOM 1505 C C . PHE A 1 204 ? -8.539 3.709 0.215 1.00 98.88 204 PHE A C 1
ATOM 1507 O O . PHE A 1 204 ? -7.603 3.403 0.943 1.00 98.88 204 PHE A O 1
ATOM 1514 N N . GLY A 1 205 ? -8.383 4.485 -0.855 1.00 98.69 205 GLY A N 1
ATOM 1515 C CA . GLY A 1 205 ? -7.093 5.050 -1.235 1.00 98.69 205 GLY A CA 1
ATOM 1516 C C . GLY A 1 205 ? -7.213 6.164 -2.265 1.00 98.69 205 GLY A C 1
ATOM 1517 O O . GLY A 1 205 ? -8.294 6.411 -2.810 1.00 98.69 205 GLY A O 1
ATOM 1518 N N . GLU A 1 206 ? -6.091 6.823 -2.543 1.00 97.88 206 GLU A N 1
ATOM 1519 C CA . GLU A 1 206 ? -5.951 7.888 -3.545 1.00 97.88 206 GLU A CA 1
ATOM 1520 C C . GLU A 1 206 ? -4.821 7.570 -4.534 1.00 97.88 206 GLU A C 1
ATOM 1522 O O . GLU A 1 206 ? -3.881 6.855 -4.186 1.00 97.88 206 GLU A O 1
ATOM 1527 N N . SER A 1 207 ? -4.941 8.023 -5.788 1.00 96.56 207 SER A N 1
ATOM 1528 C CA . SER A 1 207 ? -3.930 7.836 -6.842 1.00 96.56 207 SER A CA 1
ATOM 1529 C C . SER A 1 207 ? -3.468 6.372 -6.940 1.00 96.56 207 SER A C 1
ATOM 1531 O O . SER A 1 207 ? -4.296 5.483 -7.137 1.00 96.56 207 SER A O 1
ATOM 1533 N N . SER A 1 208 ? -2.178 6.062 -6.777 1.00 96.81 208 SER A N 1
ATOM 1534 C CA . SER A 1 208 ? -1.668 4.681 -6.765 1.00 96.81 208 SER A CA 1
ATOM 1535 C C . SER A 1 208 ? -2.309 3.795 -5.692 1.00 96.81 208 SER A C 1
ATOM 1537 O O . SER A 1 208 ? -2.530 2.616 -5.956 1.00 96.81 208 SER A O 1
ATOM 1539 N N . GLY A 1 209 ? -2.677 4.338 -4.529 1.00 98.31 209 GLY A N 1
ATOM 1540 C CA . GLY A 1 209 ? -3.443 3.631 -3.499 1.00 98.31 209 GLY A CA 1
ATOM 1541 C C . GLY A 1 209 ? -4.861 3.292 -3.968 1.00 98.31 209 GLY A C 1
ATOM 1542 O O . GLY A 1 209 ? -5.328 2.173 -3.777 1.00 98.31 209 GLY A O 1
ATOM 1543 N N . ALA A 1 210 ? -5.520 4.193 -4.702 1.00 98.50 210 ALA A N 1
ATOM 1544 C CA . ALA A 1 210 ? -6.784 3.893 -5.383 1.00 98.50 210 ALA A CA 1
ATOM 1545 C C . ALA A 1 210 ? -6.606 2.878 -6.530 1.00 98.50 210 ALA A C 1
ATOM 1547 O O . ALA A 1 210 ? -7.472 2.031 -6.751 1.00 98.50 210 ALA A O 1
ATOM 1548 N N . GLY A 1 211 ? -5.469 2.917 -7.231 1.00 98.25 211 GLY A N 1
ATOM 1549 C CA . GLY A 1 211 ? -5.053 1.882 -8.179 1.00 98.25 211 GLY A CA 1
ATOM 1550 C C . GLY A 1 211 ? -4.956 0.513 -7.500 1.00 98.25 211 GLY A C 1
ATOM 1551 O O . GLY A 1 211 ? -5.555 -0.453 -7.977 1.00 98.25 211 GLY A O 1
ATOM 1552 N N . CYS A 1 212 ? -4.319 0.455 -6.328 1.00 98.69 212 CYS A N 1
ATOM 1553 C CA . CYS A 1 212 ? -4.270 -0.737 -5.486 1.00 98.69 212 CYS A CA 1
ATOM 1554 C C . CYS A 1 212 ? -5.672 -1.200 -5.062 1.00 98.69 212 CYS A C 1
ATOM 1556 O O . CYS A 1 212 ? -5.977 -2.375 -5.228 1.00 98.69 212 CYS A O 1
ATOM 1558 N N . VAL A 1 213 ? -6.574 -0.303 -4.634 1.00 98.81 213 VAL A N 1
ATOM 1559 C CA . VAL A 1 213 ? -7.989 -0.646 -4.364 1.00 98.81 213 VAL A CA 1
ATOM 1560 C C . VAL A 1 213 ? -8.646 -1.311 -5.582 1.00 98.81 213 VAL A C 1
ATOM 1562 O O . VAL A 1 213 ? -9.296 -2.346 -5.439 1.00 98.81 213 VAL A O 1
ATOM 1565 N N . THR A 1 214 ? -8.453 -0.776 -6.794 1.00 98.31 214 THR A N 1
ATOM 1566 C CA . THR A 1 214 ? -9.011 -1.393 -8.014 1.00 98.31 214 THR A CA 1
ATOM 1567 C C . THR A 1 214 ? -8.374 -2.740 -8.365 1.00 98.31 214 THR A C 1
ATOM 1569 O O . THR A 1 214 ? -9.076 -3.620 -8.859 1.00 98.31 214 THR A O 1
ATOM 1572 N N . ALA A 1 215 ? -7.091 -2.945 -8.057 1.00 98.38 215 ALA A N 1
ATOM 1573 C CA . ALA A 1 215 ? -6.410 -4.227 -8.221 1.00 98.38 215 ALA A CA 1
ATOM 1574 C C . ALA A 1 215 ? -6.918 -5.267 -7.200 1.00 98.38 215 ALA A C 1
ATOM 1576 O O . ALA A 1 215 ? -7.353 -6.356 -7.582 1.00 98.38 215 ALA A O 1
ATOM 1577 N N . LEU A 1 216 ? -6.982 -4.894 -5.917 1.00 98.75 216 LEU A N 1
ATOM 1578 C CA . LEU A 1 216 ? -7.511 -5.705 -4.816 1.00 98.75 216 LEU A CA 1
ATOM 1579 C C . LEU A 1 216 ? -8.980 -6.090 -5.025 1.00 98.75 216 LEU A C 1
ATOM 1581 O O . LEU A 1 216 ? -9.357 -7.199 -4.667 1.00 98.75 216 LEU A O 1
ATOM 1585 N N . LEU A 1 217 ? -9.797 -5.249 -5.666 1.00 98.62 217 LEU A N 1
ATOM 1586 C CA . LEU A 1 217 ? -11.165 -5.589 -6.092 1.00 98.62 217 LEU A CA 1
ATOM 1587 C C . LEU A 1 217 ? -11.242 -6.717 -7.134 1.00 98.62 217 LEU A C 1
ATOM 1589 O O . LEU A 1 217 ? -12.338 -7.184 -7.434 1.00 98.62 217 LEU A O 1
ATOM 1593 N N . THR A 1 218 ? -10.118 -7.150 -7.705 1.00 98.12 218 THR A N 1
ATOM 1594 C CA . THR A 1 218 ? -10.066 -8.188 -8.749 1.00 98.12 218 THR A CA 1
ATOM 1595 C C . THR A 1 218 ? -9.181 -9.384 -8.390 1.00 98.12 218 THR A C 1
ATOM 1597 O O . THR A 1 218 ? -9.226 -10.397 -9.093 1.00 98.12 218 THR A O 1
ATOM 1600 N N . SER A 1 219 ? -8.441 -9.295 -7.279 1.00 98.19 219 SER A N 1
ATOM 1601 C CA . SER A 1 219 ? -7.562 -10.350 -6.775 1.00 98.19 219 SER A CA 1
ATOM 1602 C C . SER A 1 219 ? -8.340 -11.449 -6.039 1.00 98.19 219 SER A C 1
ATOM 1604 O O . SER A 1 219 ? -9.113 -11.138 -5.134 1.00 98.19 219 SER A O 1
ATOM 1606 N N . PRO A 1 220 ? -8.123 -12.744 -6.332 1.00 98.00 220 PRO A N 1
ATOM 1607 C CA . PRO A 1 220 ? -8.689 -13.830 -5.529 1.00 98.00 220 PRO A CA 1
ATOM 1608 C C . PRO A 1 220 ? -8.202 -13.817 -4.069 1.00 98.00 220 PRO A C 1
ATOM 1610 O O . PRO A 1 220 ? -8.958 -14.165 -3.166 1.00 98.00 220 PRO A O 1
ATOM 1613 N N . LEU A 1 221 ? -6.961 -13.377 -3.824 1.00 98.19 221 LEU A N 1
ATOM 1614 C CA . LEU A 1 221 ? -6.292 -13.453 -2.517 1.00 98.19 221 LEU A CA 1
ATOM 1615 C C . LEU A 1 221 ? -6.813 -12.445 -1.476 1.00 98.19 221 LEU A C 1
ATOM 1617 O O . LEU A 1 221 ? -6.505 -12.580 -0.288 1.00 98.19 221 LEU A O 1
ATOM 1621 N N . SER A 1 222 ? -7.591 -11.453 -1.920 1.00 98.50 222 SER A N 1
ATOM 1622 C CA . SER A 1 222 ? -8.242 -10.426 -1.097 1.00 98.50 222 SER A CA 1
ATOM 1623 C C . SER A 1 222 ? -9.734 -10.696 -0.838 1.00 98.50 222 SER A C 1
ATOM 1625 O O . SER A 1 222 ? -10.391 -9.905 -0.155 1.00 98.50 222 SER A O 1
ATOM 1627 N N . ALA A 1 223 ? -10.291 -11.778 -1.396 1.00 97.94 223 ALA A N 1
ATOM 1628 C CA . ALA A 1 223 ? -11.713 -12.092 -1.292 1.00 97.94 223 ALA A CA 1
ATOM 1629 C C . ALA A 1 223 ? -12.155 -12.213 0.178 1.00 97.94 223 ALA A C 1
ATOM 1631 O O . ALA A 1 223 ? -11.537 -12.922 0.969 1.00 97.94 223 ALA A O 1
ATOM 1632 N N . GLY A 1 224 ? -13.228 -11.507 0.543 1.00 98.06 224 GLY A N 1
ATOM 1633 C CA . GLY A 1 224 ? -13.770 -11.503 1.907 1.00 98.06 224 GLY A CA 1
ATOM 1634 C C . GLY A 1 224 ? -12.964 -10.705 2.942 1.00 98.06 224 GLY A C 1
ATOM 1635 O O . GLY A 1 224 ? -13.374 -10.663 4.095 1.00 98.06 224 GLY A O 1
ATOM 1636 N N . LEU A 1 225 ? -11.857 -10.048 2.568 1.00 98.81 225 LEU A N 1
ATOM 1637 C CA . LEU A 1 225 ? -11.099 -9.190 3.496 1.00 98.81 225 LEU A CA 1
ATOM 1638 C C . LEU A 1 225 ? -11.663 -7.763 3.617 1.00 98.81 225 LEU A C 1
ATOM 1640 O O . LEU A 1 225 ? -11.273 -7.015 4.508 1.00 98.81 225 LEU A O 1
ATOM 1644 N N . PHE A 1 226 ? -12.560 -7.363 2.714 1.00 98.88 226 PHE A N 1
ATOM 1645 C CA . PHE A 1 226 ? -13.256 -6.082 2.773 1.00 98.88 226 PHE A CA 1
ATOM 1646 C C . PHE A 1 226 ? -14.648 -6.167 2.143 1.00 98.88 226 PHE A C 1
ATOM 1648 O O . PHE A 1 226 ? -14.932 -7.017 1.299 1.00 98.88 226 PHE A O 1
ATOM 1655 N N . HIS A 1 227 ? -15.514 -5.252 2.569 1.00 98.88 227 HIS A N 1
ATOM 1656 C CA . HIS A 1 227 ? -16.963 -5.297 2.373 1.00 98.88 227 HIS A CA 1
ATOM 1657 C C . HIS A 1 227 ? -17.484 -4.102 1.564 1.00 98.88 227 HIS A C 1
ATOM 1659 O O . HIS A 1 227 ? -18.593 -4.156 1.034 1.00 98.88 227 HIS A O 1
ATOM 1665 N N . ARG A 1 228 ? -16.688 -3.027 1.452 1.00 98.88 228 ARG A N 1
ATOM 1666 C CA . ARG A 1 228 ? -16.905 -1.827 0.618 1.00 98.88 228 ARG A CA 1
ATOM 1667 C C . ARG A 1 228 ? -15.560 -1.297 0.117 1.00 98.88 228 ARG A C 1
ATOM 1669 O O . ARG A 1 228 ? -14.524 -1.590 0.713 1.00 98.88 228 ARG A O 1
ATOM 1676 N N . ALA A 1 229 ? -15.581 -0.495 -0.944 1.00 98.88 229 ALA A N 1
ATOM 1677 C CA . ALA A 1 229 ? -14.386 0.135 -1.497 1.00 98.88 229 ALA A CA 1
ATOM 1678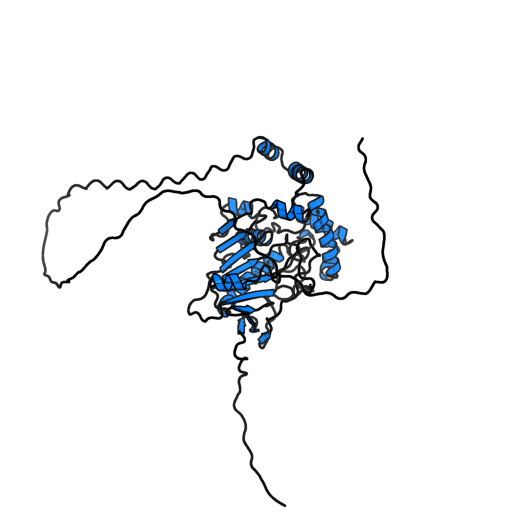 C C . ALA A 1 229 ? -14.608 1.609 -1.880 1.00 98.88 229 ALA A C 1
ATOM 1680 O O . ALA A 1 229 ? -15.684 1.977 -2.360 1.00 98.88 229 ALA A O 1
ATOM 1681 N N . ILE A 1 230 ? -13.575 2.443 -1.724 1.00 98.88 230 ILE A N 1
ATOM 1682 C CA . ILE A 1 230 ? -13.550 3.826 -2.226 1.00 98.88 230 ILE A CA 1
ATOM 1683 C C . ILE A 1 230 ? -12.244 4.070 -2.997 1.00 98.88 230 ILE A C 1
ATOM 1685 O O . ILE A 1 230 ? -11.155 3.991 -2.434 1.00 98.88 230 ILE A O 1
ATOM 1689 N N . ALA A 1 231 ? -12.346 4.383 -4.288 1.00 98.69 231 ALA A N 1
ATOM 1690 C CA . ALA A 1 231 ? -11.204 4.639 -5.165 1.00 98.69 231 ALA A CA 1
ATOM 1691 C C . ALA A 1 231 ? -11.189 6.110 -5.615 1.00 98.69 231 ALA A C 1
ATOM 1693 O O . ALA A 1 231 ? -11.993 6.526 -6.455 1.00 98.69 231 ALA A O 1
ATOM 1694 N N . GLN A 1 232 ? -10.275 6.902 -5.050 1.00 98.56 232 GLN A N 1
ATOM 1695 C CA . GLN A 1 232 ? -10.142 8.335 -5.326 1.00 98.56 232 GLN A CA 1
ATOM 1696 C C . GLN A 1 232 ? -9.070 8.556 -6.406 1.00 98.56 232 GLN A C 1
ATOM 1698 O O . GLN A 1 232 ? -7.895 8.279 -6.186 1.00 98.56 232 GLN A O 1
ATOM 1703 N N . SER A 1 233 ? -9.473 9.008 -7.592 1.00 97.12 233 SER A N 1
ATOM 1704 C CA . SER A 1 233 ? -8.586 9.237 -8.745 1.00 97.12 233 SER A CA 1
ATOM 1705 C C . SER A 1 233 ? -7.703 8.030 -9.142 1.00 97.12 233 SER A C 1
ATOM 1707 O O . SER A 1 233 ? -6.496 8.188 -9.334 1.00 97.12 233 SER A O 1
ATOM 1709 N N . PRO A 1 234 ? -8.258 6.804 -9.281 1.00 96.56 234 PRO A N 1
ATOM 1710 C CA . PRO A 1 234 ? -7.464 5.614 -9.580 1.00 96.56 234 PRO A CA 1
ATOM 1711 C C . PRO A 1 234 ? -6.870 5.642 -11.001 1.00 96.56 234 PRO A C 1
ATOM 1713 O O . PRO A 1 234 ? -7.621 5.754 -11.976 1.00 96.56 234 PRO A O 1
ATOM 1716 N N . PRO A 1 235 ? -5.556 5.400 -11.168 1.00 93.12 235 PRO A N 1
ATOM 1717 C CA . PRO A 1 235 ? -4.942 5.125 -12.460 1.00 93.12 235 PRO A CA 1
ATOM 1718 C C . PRO A 1 235 ? -5.230 3.665 -12.858 1.00 93.12 235 PRO A C 1
ATOM 1720 O O . PRO A 1 235 ? -4.332 2.835 -12.946 1.00 93.12 235 PRO A O 1
ATOM 1723 N N . ALA A 1 236 ? -6.507 3.326 -13.064 1.00 83.75 236 ALA A N 1
ATOM 1724 C CA . ALA A 1 236 ? -7.001 1.944 -13.183 1.00 83.75 236 ALA A CA 1
ATOM 1725 C C . ALA A 1 236 ? -6.457 1.148 -14.395 1.00 83.75 236 ALA A C 1
ATOM 1727 O O . ALA A 1 236 ? -6.674 -0.059 -14.493 1.00 83.75 236 ALA A O 1
ATOM 1728 N N . THR A 1 237 ? -5.768 1.813 -15.326 1.00 89.00 237 THR A N 1
ATOM 1729 C CA . THR A 1 237 ? -5.066 1.205 -16.471 1.00 89.00 237 THR A CA 1
ATOM 1730 C C . THR A 1 237 ? -3.553 1.085 -16.266 1.00 89.00 237 THR A C 1
ATOM 1732 O O . THR A 1 237 ? -2.869 0.555 -17.136 1.00 89.00 237 THR A O 1
ATOM 1735 N N . THR A 1 238 ? -3.013 1.564 -15.142 1.00 94.25 238 THR A N 1
ATOM 1736 C CA . THR A 1 238 ? -1.592 1.443 -14.779 1.00 94.25 238 THR A CA 1
ATOM 1737 C C . THR A 1 238 ? -1.360 0.105 -14.081 1.00 94.25 238 THR A C 1
ATOM 1739 O O . THR A 1 238 ? -1.056 0.029 -12.895 1.00 94.25 238 THR A O 1
ATOM 1742 N N . VAL A 1 239 ? -1.569 -0.958 -14.856 1.00 96.44 239 VAL A N 1
ATOM 1743 C CA . VAL A 1 239 ? -1.213 -2.347 -14.560 1.00 96.44 239 VAL A CA 1
ATOM 1744 C C . VAL A 1 239 ? -0.631 -2.912 -15.851 1.00 96.44 239 VAL A C 1
ATOM 1746 O O . VAL A 1 239 ? -1.209 -2.698 -16.918 1.00 96.44 239 VAL A O 1
ATOM 1749 N N . PHE A 1 240 ? 0.511 -3.593 -15.787 1.00 96.56 240 PHE A N 1
ATOM 1750 C CA . PHE A 1 240 ? 1.242 -4.031 -16.983 1.00 96.56 240 PHE A CA 1
ATOM 1751 C C . PHE A 1 240 ? 1.286 -5.558 -17.132 1.00 96.56 240 PHE A C 1
ATOM 1753 O O . PHE A 1 240 ? 0.930 -6.295 -16.220 1.00 96.56 240 PHE A O 1
ATOM 1760 N N . GLY A 1 241 ? 1.644 -6.032 -18.328 1.00 96.38 241 GLY A N 1
ATOM 1761 C CA . GLY A 1 241 ? 1.857 -7.459 -18.594 1.00 96.38 241 GLY A CA 1
ATOM 1762 C C . GLY A 1 241 ? 3.315 -7.877 -18.350 1.00 96.38 241 GLY A C 1
ATOM 1763 O O . GLY A 1 241 ? 4.196 -7.009 -18.395 1.00 96.38 241 GLY A O 1
ATOM 1764 N N . PRO A 1 242 ? 3.579 -9.182 -18.155 1.00 96.00 242 PRO A N 1
ATOM 1765 C CA . PRO A 1 242 ? 4.900 -9.698 -17.787 1.00 96.00 242 PRO A CA 1
ATOM 1766 C C . PRO A 1 242 ? 5.975 -9.413 -18.849 1.00 96.00 242 PRO A C 1
ATOM 1768 O O . PRO A 1 242 ? 7.115 -9.122 -18.506 1.00 96.00 242 PRO A O 1
ATOM 1771 N N . GLU A 1 243 ? 5.620 -9.379 -20.138 1.00 96.44 243 GLU A N 1
ATOM 1772 C CA . GLU A 1 243 ? 6.556 -9.021 -21.219 1.00 96.44 243 GLU A CA 1
ATOM 1773 C C . GLU A 1 243 ? 7.148 -7.612 -21.045 1.00 96.44 243 GLU A C 1
ATOM 1775 O O . GLU A 1 243 ? 8.354 -7.413 -21.190 1.00 96.44 243 GLU A O 1
ATOM 1780 N N . ARG A 1 244 ? 6.313 -6.619 -20.694 1.00 95.38 244 ARG A N 1
ATOM 1781 C CA . ARG A 1 244 ? 6.800 -5.258 -20.423 1.00 95.38 244 ARG A CA 1
ATOM 1782 C C . ARG A 1 244 ? 7.601 -5.224 -19.127 1.00 95.38 244 ARG A C 1
ATOM 1784 O O . ARG A 1 244 ? 8.620 -4.539 -19.078 1.00 95.38 244 ARG A O 1
ATOM 1791 N N . ALA A 1 245 ? 7.143 -5.932 -18.098 1.00 97.00 245 ALA A N 1
ATOM 1792 C CA . ALA A 1 245 ? 7.840 -6.002 -16.823 1.00 97.00 245 ALA A CA 1
ATOM 1793 C C . ALA A 1 245 ? 9.270 -6.537 -16.989 1.00 97.00 245 ALA A C 1
ATOM 1795 O O . ALA A 1 245 ? 10.207 -5.870 -16.565 1.00 97.00 245 ALA A O 1
ATOM 1796 N N . ALA A 1 246 ? 9.457 -7.630 -17.734 1.00 97.62 246 ALA A N 1
ATOM 1797 C CA . ALA A 1 246 ? 10.770 -8.203 -18.028 1.00 97.62 246 ALA A CA 1
ATOM 1798 C C . ALA A 1 246 ? 11.717 -7.228 -18.759 1.00 97.62 246 ALA A C 1
ATOM 1800 O O . ALA A 1 246 ? 12.914 -7.181 -18.468 1.00 97.62 246 ALA A O 1
ATOM 1801 N N . LEU A 1 247 ? 11.202 -6.396 -19.676 1.00 97.00 247 LEU A N 1
ATOM 1802 C CA . LEU A 1 247 ? 11.997 -5.344 -20.329 1.00 97.00 247 LEU A CA 1
ATOM 1803 C C . LEU A 1 247 ? 12.437 -4.251 -19.342 1.00 97.00 247 LEU A C 1
ATOM 1805 O O . LEU A 1 247 ? 13.577 -3.786 -19.401 1.00 97.00 247 LEU A O 1
ATOM 1809 N N . VAL A 1 248 ? 11.553 -3.856 -18.423 1.00 97.62 248 VAL A N 1
ATOM 1810 C CA . VAL A 1 248 ? 11.854 -2.872 -17.372 1.00 97.62 248 VAL A CA 1
ATOM 1811 C C . VAL A 1 248 ? 12.833 -3.460 -16.340 1.00 97.62 248 VAL A C 1
ATOM 1813 O O . VAL A 1 248 ? 13.784 -2.780 -15.961 1.00 97.62 248 VAL A O 1
ATOM 1816 N N . ALA A 1 249 ? 12.679 -4.732 -15.960 1.00 98.00 249 ALA A N 1
ATOM 1817 C CA . ALA A 1 249 ? 13.603 -5.471 -15.098 1.00 98.00 249 ALA A CA 1
ATOM 1818 C C . ALA A 1 249 ? 15.000 -5.588 -15.725 1.00 98.00 249 ALA A C 1
ATOM 1820 O O . ALA A 1 249 ? 16.001 -5.316 -15.066 1.00 98.00 249 ALA A O 1
ATOM 1821 N N . LYS A 1 250 ? 15.092 -5.892 -17.027 1.00 97.88 250 LYS A N 1
ATOM 1822 C CA . LYS A 1 250 ? 16.372 -5.868 -17.748 1.00 97.88 250 LYS A CA 1
ATOM 1823 C C . LYS A 1 250 ? 17.022 -4.482 -17.690 1.00 97.88 250 LYS A C 1
ATOM 1825 O O . LYS A 1 250 ? 18.203 -4.382 -17.364 1.00 97.88 250 LYS A O 1
ATOM 1830 N N . ARG A 1 251 ? 16.262 -3.411 -17.957 1.00 97.69 251 ARG A N 1
ATOM 1831 C CA . ARG A 1 251 ? 16.778 -2.033 -17.880 1.00 97.69 251 ARG A CA 1
ATOM 1832 C C . ARG A 1 251 ? 17.235 -1.666 -16.463 1.00 97.69 251 ARG A C 1
ATOM 1834 O O . ARG A 1 251 ? 18.204 -0.929 -16.309 1.00 97.69 251 ARG A O 1
ATOM 1841 N N . TYR A 1 252 ? 16.581 -2.205 -15.437 1.00 98.38 252 TYR A N 1
ATOM 1842 C CA . TYR A 1 252 ? 16.999 -2.048 -14.046 1.00 98.38 252 TYR A CA 1
ATOM 1843 C C . TYR A 1 252 ? 18.360 -2.701 -13.760 1.00 98.38 252 TYR A C 1
ATOM 1845 O O . TYR A 1 252 ? 19.220 -2.066 -13.154 1.00 98.38 252 TYR A O 1
ATOM 1853 N N . LEU A 1 253 ? 18.595 -3.921 -14.256 1.00 98.44 253 LEU A N 1
ATOM 1854 C CA . LEU A 1 253 ? 19.897 -4.589 -14.131 1.00 98.44 253 LEU A CA 1
ATOM 1855 C C . LEU A 1 253 ? 21.015 -3.850 -14.886 1.00 98.44 253 LEU A C 1
ATOM 1857 O O . LEU A 1 253 ? 22.121 -3.728 -14.365 1.00 98.44 253 LEU A O 1
ATOM 1861 N N . GLU A 1 254 ? 20.717 -3.282 -16.062 1.00 98.19 254 GLU A N 1
ATOM 1862 C CA . GLU A 1 254 ? 21.657 -2.420 -16.801 1.00 98.19 254 GLU A CA 1
ATOM 1863 C C . GLU A 1 254 ? 22.077 -1.186 -15.981 1.00 98.19 254 GLU A C 1
ATOM 1865 O O . GLU A 1 254 ? 23.254 -0.835 -15.971 1.00 98.19 254 GLU A O 1
ATOM 1870 N N . LEU A 1 255 ? 21.142 -0.546 -15.266 1.00 98.12 255 LEU A N 1
ATOM 1871 C CA . LEU A 1 255 ? 21.424 0.586 -14.366 1.00 98.12 255 LEU A CA 1
ATOM 1872 C C . LEU A 1 255 ? 22.186 0.178 -13.095 1.00 98.12 255 LEU A C 1
ATOM 1874 O O . LEU A 1 255 ? 22.813 1.022 -12.458 1.00 98.12 255 LEU A O 1
ATOM 1878 N N . LEU A 1 256 ? 22.122 -1.099 -12.718 1.00 98.25 256 LEU A N 1
ATOM 1879 C CA . LEU A 1 256 ? 22.871 -1.677 -11.604 1.00 98.25 256 LEU A CA 1
ATOM 1880 C C . LEU A 1 256 ? 24.229 -2.257 -12.014 1.00 98.25 256 LEU A C 1
ATOM 1882 O O . LEU A 1 256 ? 24.983 -2.645 -11.123 1.00 98.25 256 LEU A O 1
ATOM 1886 N N . GLU A 1 257 ? 24.545 -2.305 -13.310 1.00 98.06 257 GLU A N 1
ATOM 1887 C CA . GLU A 1 257 ? 25.765 -2.904 -13.870 1.00 98.06 257 GLU A CA 1
ATOM 1888 C C . GLU A 1 257 ? 25.930 -4.403 -13.531 1.00 98.06 257 GLU A C 1
ATOM 1890 O O . GLU A 1 257 ? 27.042 -4.901 -13.337 1.00 98.06 257 GLU A O 1
ATOM 1895 N N . ILE A 1 258 ? 24.815 -5.140 -13.469 1.00 97.25 258 ILE A N 1
ATOM 1896 C CA . ILE A 1 258 ? 24.793 -6.600 -13.273 1.00 97.25 258 ILE A CA 1
ATOM 1897 C C . ILE A 1 258 ? 24.054 -7.309 -14.413 1.00 97.25 258 ILE A C 1
ATOM 1899 O O . ILE A 1 258 ? 23.200 -6.736 -15.088 1.00 97.25 258 ILE A O 1
ATOM 1903 N N . THR A 1 259 ? 24.403 -8.569 -14.654 1.00 96.19 259 THR A N 1
ATOM 1904 C CA . THR A 1 259 ? 23.785 -9.416 -15.682 1.00 96.19 259 THR A CA 1
ATOM 1905 C C . THR A 1 259 ? 22.627 -10.243 -15.095 1.00 96.19 259 THR A C 1
ATOM 1907 O O . THR A 1 259 ? 22.569 -10.417 -13.877 1.00 96.19 259 THR A O 1
ATOM 1910 N N . PRO A 1 260 ? 21.683 -10.762 -15.911 1.00 94.69 260 PRO A N 1
ATOM 1911 C CA . PRO A 1 260 ? 20.540 -11.535 -15.408 1.00 94.69 260 PRO A CA 1
ATOM 1912 C C . PRO A 1 260 ? 20.918 -12.773 -14.583 1.00 94.69 260 PRO A C 1
ATOM 1914 O O . PRO A 1 260 ? 20.281 -13.047 -13.574 1.00 94.69 260 PRO A O 1
ATOM 1917 N N . ASP A 1 261 ? 21.995 -13.470 -14.946 1.00 95.44 261 ASP A N 1
ATOM 1918 C CA . ASP A 1 261 ? 22.566 -14.600 -14.196 1.00 95.44 261 ASP A CA 1
ATOM 1919 C C . ASP A 1 261 ? 23.105 -14.209 -12.805 1.00 95.44 261 ASP A C 1
ATOM 1921 O O . ASP A 1 261 ? 23.249 -15.061 -11.931 1.00 95.44 261 ASP A O 1
ATOM 1925 N N . ARG A 1 262 ? 23.347 -12.913 -12.575 1.00 97.44 262 ARG A N 1
ATOM 1926 C CA . ARG A 1 262 ? 23.792 -12.335 -11.299 1.00 97.44 262 ARG A CA 1
ATOM 1927 C C . ARG A 1 262 ? 22.668 -11.623 -10.537 1.00 97.44 262 ARG A C 1
ATOM 1929 O O . ARG A 1 262 ? 22.934 -10.978 -9.525 1.00 97.44 262 ARG A O 1
ATOM 1936 N N . ALA A 1 263 ? 21.408 -11.747 -10.970 1.00 96.94 263 ALA A N 1
ATOM 1937 C CA . ALA A 1 263 ? 20.274 -11.071 -10.332 1.00 96.94 263 ALA A CA 1
ATOM 1938 C C . ALA A 1 263 ? 20.133 -11.396 -8.833 1.00 96.94 263 ALA A C 1
ATOM 1940 O O . ALA A 1 263 ? 19.750 -10.522 -8.058 1.00 96.94 263 ALA A O 1
ATOM 1941 N N . VAL A 1 264 ? 20.521 -12.601 -8.399 1.00 96.81 264 VAL A N 1
ATOM 1942 C CA . VAL A 1 264 ? 20.538 -13.016 -6.981 1.00 96.81 264 VAL A CA 1
ATOM 1943 C C . VAL A 1 264 ? 21.372 -12.105 -6.065 1.00 96.81 264 VAL A C 1
ATOM 1945 O O . VAL A 1 264 ? 21.124 -12.064 -4.862 1.00 96.81 264 VAL A O 1
ATOM 1948 N N . GLU A 1 265 ? 22.302 -11.304 -6.599 1.00 97.19 265 GLU A N 1
ATOM 1949 C CA . GLU A 1 265 ? 23.035 -10.293 -5.821 1.00 97.19 265 GLU A CA 1
ATOM 1950 C C . GLU A 1 265 ? 22.114 -9.207 -5.238 1.00 97.19 265 GLU A C 1
ATOM 1952 O O . GLU A 1 265 ? 22.424 -8.626 -4.199 1.00 97.19 265 GLU A O 1
ATOM 1957 N N . LEU A 1 266 ? 20.937 -8.971 -5.833 1.00 97.44 266 LEU A N 1
ATOM 1958 C CA . LEU A 1 266 ? 19.910 -8.070 -5.294 1.00 97.44 266 LEU A CA 1
ATOM 1959 C C . LEU A 1 266 ? 19.463 -8.455 -3.872 1.00 97.44 266 LEU A C 1
ATOM 1961 O O . LEU A 1 266 ? 19.077 -7.581 -3.090 1.00 97.44 266 LEU A O 1
ATOM 1965 N N . LEU A 1 267 ? 19.532 -9.741 -3.510 1.00 97.06 267 LEU A N 1
ATOM 1966 C CA . LEU A 1 267 ? 19.134 -10.230 -2.185 1.00 97.06 267 LEU A CA 1
ATOM 1967 C C . LEU A 1 267 ? 20.032 -9.686 -1.063 1.00 97.06 267 LEU A C 1
ATOM 1969 O O . LEU A 1 267 ? 19.561 -9.488 0.053 1.00 97.06 267 LEU A O 1
ATOM 1973 N N . THR A 1 268 ? 21.305 -9.407 -1.360 1.00 96.75 268 THR A N 1
ATOM 1974 C CA . THR A 1 268 ? 22.311 -8.936 -0.389 1.00 96.75 268 THR A CA 1
ATOM 1975 C C . THR A 1 268 ? 22.861 -7.540 -0.695 1.00 96.75 268 THR A C 1
ATOM 1977 O O . THR A 1 268 ? 23.578 -6.971 0.126 1.00 96.75 268 THR A O 1
ATOM 1980 N N . MET A 1 269 ? 22.508 -6.951 -1.841 1.00 97.75 269 MET A N 1
ATOM 1981 C CA . MET A 1 269 ? 22.928 -5.607 -2.247 1.00 97.75 269 MET A CA 1
ATOM 1982 C C . MET A 1 269 ? 22.520 -4.529 -1.215 1.00 97.75 269 MET A C 1
ATOM 1984 O O . MET A 1 269 ? 21.425 -4.617 -0.651 1.00 97.75 269 MET A O 1
ATOM 1988 N N . PRO A 1 270 ? 23.335 -3.482 -0.976 1.00 97.38 270 PRO A N 1
ATOM 1989 C CA . PRO A 1 270 ? 22.921 -2.332 -0.170 1.00 97.38 270 PRO A CA 1
ATOM 1990 C C . PRO A 1 270 ? 21.630 -1.706 -0.708 1.00 97.38 270 PRO A C 1
ATOM 1992 O O . PRO A 1 270 ? 21.501 -1.471 -1.916 1.00 97.38 270 PRO A O 1
ATOM 1995 N N . VAL A 1 271 ? 20.666 -1.441 0.178 1.00 97.00 271 VAL A N 1
ATOM 1996 C CA . VAL A 1 271 ? 19.325 -0.985 -0.221 1.00 97.00 271 VAL A CA 1
ATOM 1997 C C . VAL A 1 271 ? 19.380 0.396 -0.886 1.00 97.00 271 VAL A C 1
ATOM 1999 O O . VAL A 1 271 ? 18.613 0.690 -1.797 1.00 97.00 271 VAL A O 1
ATOM 2002 N N . GLU A 1 272 ? 20.372 1.208 -0.537 1.00 96.00 272 GLU A N 1
ATOM 2003 C CA . GLU A 1 272 ? 20.663 2.512 -1.129 1.00 96.00 272 GLU A CA 1
ATOM 2004 C C . GLU A 1 272 ? 20.999 2.393 -2.624 1.00 96.00 272 GLU A C 1
ATOM 2006 O O . GLU A 1 272 ? 20.537 3.207 -3.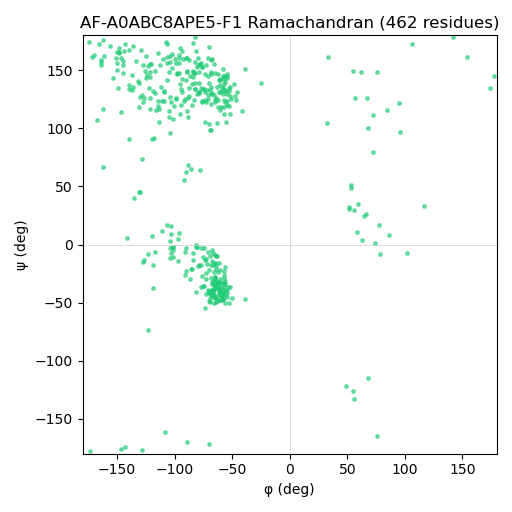424 1.00 96.00 272 GLU A O 1
ATOM 2011 N N . ARG A 1 273 ? 21.743 1.350 -3.031 1.00 97.31 273 ARG A N 1
ATOM 2012 C CA . ARG A 1 273 ? 22.065 1.081 -4.446 1.00 97.31 273 ARG A CA 1
ATOM 2013 C C . ARG A 1 273 ? 20.822 0.626 -5.214 1.00 97.31 273 ARG A C 1
ATOM 2015 O O . ARG A 1 273 ? 20.585 1.111 -6.321 1.00 97.31 273 ARG A O 1
ATOM 2022 N N . ILE A 1 274 ? 20.007 -0.236 -4.598 1.00 97.25 274 ILE A N 1
ATOM 2023 C CA . ILE A 1 274 ? 18.704 -0.675 -5.126 1.00 97.25 274 ILE A CA 1
ATOM 2024 C C . ILE A 1 274 ? 17.810 0.547 -5.401 1.00 97.25 274 ILE A C 1
ATOM 2026 O O . ILE A 1 274 ? 17.289 0.688 -6.511 1.00 97.25 274 ILE A O 1
ATOM 2030 N N . ILE A 1 275 ? 17.678 1.457 -4.428 1.00 96.00 275 ILE A N 1
ATOM 2031 C CA . ILE A 1 275 ? 16.864 2.680 -4.520 1.00 96.00 275 ILE A CA 1
ATOM 2032 C C . ILE A 1 275 ? 17.431 3.669 -5.547 1.00 96.00 275 ILE A C 1
ATOM 2034 O O . ILE A 1 275 ? 16.661 4.246 -6.311 1.00 96.00 275 ILE A O 1
ATOM 2038 N N . ALA A 1 276 ? 18.748 3.883 -5.597 1.00 96.19 276 ALA A N 1
ATOM 2039 C CA . ALA A 1 276 ? 19.363 4.858 -6.503 1.00 96.19 276 ALA A CA 1
ATOM 2040 C C . ALA A 1 276 ? 19.172 4.485 -7.987 1.00 96.19 276 ALA A C 1
ATOM 2042 O O . ALA A 1 276 ? 18.764 5.322 -8.802 1.00 96.19 276 ALA A O 1
ATOM 2043 N N . ALA A 1 277 ? 19.384 3.212 -8.334 1.00 97.31 277 ALA A N 1
ATOM 2044 C CA . ALA A 1 277 ? 19.082 2.710 -9.673 1.00 97.31 277 ALA A CA 1
ATOM 2045 C C . ALA A 1 277 ? 17.572 2.752 -9.969 1.00 97.31 277 ALA A C 1
ATOM 2047 O O . ALA A 1 277 ? 17.168 3.078 -11.086 1.00 97.31 277 ALA A O 1
ATOM 2048 N N . ALA A 1 278 ? 16.727 2.487 -8.964 1.00 96.31 278 ALA A N 1
ATOM 2049 C CA . ALA A 1 278 ? 15.276 2.513 -9.129 1.00 96.31 278 ALA A CA 1
ATOM 2050 C C . ALA A 1 278 ? 14.760 3.932 -9.388 1.00 96.31 278 ALA A C 1
ATOM 2052 O O . ALA A 1 278 ? 13.935 4.110 -10.276 1.00 96.31 278 ALA A O 1
ATOM 2053 N N . GLY A 1 279 ? 15.279 4.940 -8.681 1.00 94.44 279 GLY A N 1
ATOM 2054 C CA . GLY A 1 279 ? 14.971 6.352 -8.925 1.00 94.44 279 GLY A CA 1
ATOM 2055 C C . GLY A 1 279 ? 15.315 6.771 -10.354 1.00 94.44 279 GLY A C 1
ATOM 2056 O O . GLY A 1 279 ? 14.476 7.334 -11.051 1.00 94.44 279 GLY A O 1
ATOM 2057 N N . THR A 1 280 ? 16.499 6.379 -10.837 1.00 95.31 280 THR A N 1
ATOM 2058 C CA . THR A 1 280 ? 16.916 6.627 -12.229 1.00 95.31 280 THR A CA 1
ATOM 2059 C C . THR A 1 280 ? 15.950 5.988 -13.235 1.00 95.31 280 THR A C 1
ATOM 2061 O O . THR A 1 280 ? 15.544 6.631 -14.201 1.00 95.31 280 THR A O 1
ATOM 2064 N N . LEU A 1 281 ? 15.524 4.744 -12.994 1.00 95.12 281 LEU A N 1
ATOM 2065 C CA . LEU A 1 281 ? 14.554 4.036 -13.838 1.00 95.12 281 LEU A CA 1
ATOM 2066 C C . LEU A 1 281 ? 13.151 4.672 -13.802 1.00 95.12 281 LEU A C 1
ATOM 2068 O O . LEU A 1 281 ? 12.471 4.742 -14.828 1.00 95.12 281 LEU A O 1
ATOM 2072 N N . LEU A 1 282 ? 12.717 5.121 -12.621 1.00 92.00 282 LEU A N 1
ATOM 2073 C CA . LEU A 1 282 ? 11.425 5.769 -12.384 1.00 92.00 282 LEU A CA 1
ATOM 2074 C C . LEU A 1 282 ? 11.311 7.119 -13.100 1.00 92.00 282 LEU A C 1
ATOM 2076 O O . LEU A 1 282 ? 10.213 7.452 -13.543 1.00 92.00 282 LEU A O 1
ATOM 2080 N N . ASP A 1 283 ? 12.421 7.842 -13.263 1.00 90.38 283 ASP A N 1
ATOM 2081 C CA . ASP A 1 283 ? 12.497 9.052 -14.087 1.00 90.38 283 ASP A CA 1
ATOM 2082 C C . ASP A 1 283 ? 12.664 8.731 -15.587 1.00 90.38 283 ASP A C 1
ATOM 2084 O O . ASP A 1 283 ? 12.030 9.370 -16.429 1.00 90.38 283 ASP A O 1
ATOM 2088 N N . GLU A 1 284 ? 13.482 7.731 -15.951 1.00 92.75 284 GLU A N 1
ATOM 2089 C CA . GLU A 1 284 ? 13.753 7.382 -17.356 1.00 92.75 284 GLU A CA 1
ATOM 2090 C C . GLU A 1 284 ? 12.491 6.884 -18.084 1.00 92.75 284 GLU A C 1
ATOM 2092 O O . GLU A 1 284 ? 12.208 7.306 -19.209 1.00 92.75 284 GLU A O 1
ATOM 2097 N N . VAL A 1 285 ? 11.714 5.989 -17.464 1.00 92.31 285 VAL A N 1
ATOM 2098 C CA . VAL A 1 285 ? 10.597 5.311 -18.143 1.00 92.31 285 VAL A CA 1
ATOM 2099 C C . VAL A 1 285 ? 9.476 6.270 -18.577 1.00 92.31 285 VAL A C 1
ATOM 2101 O O . VAL A 1 285 ? 9.130 6.225 -19.757 1.00 92.31 285 VAL A O 1
ATOM 2104 N N . PRO A 1 286 ? 8.933 7.178 -17.739 1.00 88.69 286 PRO A N 1
ATOM 2105 C CA . PRO A 1 286 ? 7.889 8.112 -18.171 1.00 88.69 286 PRO A CA 1
ATOM 2106 C C . PRO A 1 286 ? 8.363 9.127 -19.222 1.00 88.69 286 PRO A C 1
ATOM 2108 O O . PRO A 1 286 ? 7.546 9.640 -19.984 1.00 88.69 286 PRO A O 1
ATOM 2111 N N . LEU A 1 287 ? 9.670 9.411 -19.294 1.00 87.62 287 LEU A N 1
ATOM 2112 C CA . LEU A 1 287 ? 10.253 10.261 -20.339 1.00 87.62 287 LEU A CA 1
ATOM 2113 C C . LEU A 1 287 ? 10.363 9.536 -21.689 1.00 87.62 287 LEU A C 1
ATOM 2115 O O . LEU A 1 287 ? 10.183 10.162 -22.730 1.00 87.62 287 LEU A O 1
ATOM 2119 N N . ARG A 1 288 ? 10.649 8.227 -21.684 1.00 87.44 288 ARG A N 1
ATOM 2120 C CA . ARG A 1 288 ? 10.761 7.394 -22.900 1.00 87.44 288 ARG A CA 1
ATOM 2121 C C . ARG A 1 288 ? 9.431 6.821 -23.378 1.00 87.44 288 ARG A C 1
ATOM 2123 O O . ARG A 1 288 ? 9.252 6.576 -24.567 1.00 87.44 288 ARG A O 1
ATOM 2130 N N . GLU A 1 289 ? 8.512 6.586 -22.451 1.00 86.94 289 GLU A N 1
ATOM 2131 C CA . GLU A 1 289 ? 7.176 6.051 -22.681 1.00 86.94 289 GLU A CA 1
ATOM 2132 C C . GLU A 1 289 ? 6.117 6.952 -22.005 1.00 86.94 289 GLU A C 1
ATOM 2134 O O . GLU A 1 289 ? 5.543 6.560 -20.982 1.00 86.94 289 GLU A O 1
ATOM 2139 N N . PRO A 1 290 ? 5.823 8.155 -22.542 1.00 85.31 290 PRO A N 1
ATOM 2140 C CA . PRO A 1 290 ? 4.897 9.095 -21.911 1.00 85.31 290 PRO A CA 1
ATOM 2141 C C . PRO A 1 290 ? 3.552 8.466 -21.527 1.00 85.31 290 PRO A C 1
ATOM 2143 O O . PRO A 1 290 ? 2.856 7.877 -22.357 1.00 85.31 290 PRO A O 1
ATOM 2146 N N . GLY A 1 291 ? 3.185 8.601 -20.248 1.00 84.00 291 GLY A N 1
ATOM 2147 C CA . GLY A 1 291 ? 1.982 7.996 -19.667 1.00 84.00 291 GLY A CA 1
ATOM 2148 C C . GLY A 1 291 ? 2.142 6.555 -19.155 1.00 84.00 291 GLY A C 1
ATOM 2149 O O . GLY A 1 291 ? 1.139 5.944 -18.787 1.00 84.00 291 GLY A O 1
ATOM 2150 N N . ARG A 1 292 ? 3.362 6.000 -19.108 1.00 88.88 292 ARG A N 1
ATOM 2151 C CA . ARG A 1 292 ? 3.671 4.716 -18.451 1.00 88.88 292 ARG A CA 1
ATOM 2152 C C . ARG A 1 292 ? 4.640 4.913 -17.284 1.00 88.88 292 ARG A C 1
ATOM 2154 O O . ARG A 1 292 ? 5.493 5.791 -17.318 1.00 88.88 292 ARG A O 1
ATOM 2161 N N . LEU A 1 293 ? 4.519 4.066 -16.261 1.00 92.38 293 LEU A N 1
ATOM 2162 C CA . LEU A 1 293 ? 5.422 4.031 -15.103 1.00 92.38 293 LEU A CA 1
ATOM 2163 C C . LEU A 1 293 ? 6.393 2.847 -15.196 1.00 92.38 293 LEU A C 1
ATOM 2165 O O . LEU A 1 293 ? 6.100 1.854 -15.870 1.00 92.38 293 LEU A O 1
ATOM 2169 N N . ALA A 1 294 ? 7.535 2.941 -14.510 1.00 93.50 294 ALA A N 1
ATOM 2170 C CA . ALA A 1 294 ? 8.403 1.785 -14.272 1.00 93.50 294 ALA A CA 1
ATOM 2171 C C . ALA A 1 294 ? 7.780 0.852 -13.222 1.00 93.50 294 ALA A C 1
ATOM 2173 O O . ALA A 1 294 ? 7.540 -0.315 -13.510 1.00 93.50 294 ALA A O 1
ATOM 2174 N N . ALA A 1 295 ? 7.455 1.396 -12.043 1.00 94.88 295 ALA A N 1
ATOM 2175 C CA . ALA A 1 295 ? 6.793 0.670 -10.965 1.00 94.88 295 ALA A CA 1
ATOM 2176 C C . ALA A 1 295 ? 5.261 0.736 -11.096 1.00 94.88 295 ALA A C 1
ATOM 2178 O O . ALA A 1 295 ? 4.685 1.821 -11.207 1.00 94.88 295 ALA A O 1
ATOM 2179 N N . ALA A 1 296 ? 4.611 -0.426 -11.090 1.00 96.81 296 ALA A N 1
ATOM 2180 C CA . ALA A 1 296 ? 3.161 -0.614 -11.091 1.00 96.81 296 ALA A CA 1
ATOM 2181 C C . ALA A 1 296 ? 2.829 -2.097 -10.827 1.00 96.81 296 ALA A C 1
ATOM 2183 O O . ALA A 1 296 ? 3.688 -2.954 -11.033 1.00 96.81 296 ALA A O 1
ATOM 2184 N N . PRO A 1 297 ? 1.586 -2.443 -10.450 1.00 98.06 297 PRO A N 1
ATOM 2185 C CA . PRO A 1 297 ? 1.151 -3.835 -10.431 1.00 98.06 297 PRO A CA 1
ATOM 2186 C C . PRO A 1 297 ? 1.277 -4.516 -11.805 1.00 98.06 297 PRO A C 1
ATOM 2188 O O . PRO A 1 297 ? 1.135 -3.876 -12.854 1.00 98.06 297 PRO A O 1
ATOM 2191 N N . VAL A 1 298 ? 1.486 -5.831 -11.798 1.00 98.12 298 VAL A N 1
ATOM 2192 C CA . VAL A 1 298 ? 1.659 -6.663 -12.998 1.00 98.12 298 VAL A CA 1
ATOM 2193 C C . VAL A 1 298 ? 0.655 -7.813 -13.002 1.00 98.12 298 VAL A C 1
ATOM 2195 O O . VAL A 1 298 ? 0.317 -8.364 -11.957 1.00 98.12 298 VAL A O 1
ATOM 2198 N N . VAL A 1 299 ? 0.151 -8.176 -14.181 1.00 98.38 299 VAL A N 1
ATOM 2199 C CA . VAL A 1 299 ? -0.663 -9.383 -14.375 1.00 98.38 299 VAL A CA 1
ATOM 2200 C C . VAL A 1 299 ? 0.239 -10.610 -14.232 1.00 98.38 299 VAL A C 1
ATOM 2202 O O . VAL A 1 299 ? 1.001 -10.925 -15.141 1.00 98.38 299 VAL A O 1
ATOM 2205 N N . ASP A 1 300 ? 0.149 -11.284 -13.087 1.00 97.06 300 ASP A N 1
ATOM 2206 C CA . ASP A 1 300 ? 0.981 -12.437 -12.709 1.00 97.06 300 ASP A CA 1
ATOM 2207 C C . ASP A 1 300 ? 0.248 -13.788 -12.827 1.00 97.06 300 ASP A C 1
ATOM 2209 O O . ASP A 1 300 ? 0.825 -14.841 -12.567 1.00 97.06 300 ASP A O 1
ATOM 2213 N N . GLY A 1 301 ? -1.039 -13.775 -13.190 1.00 96.44 301 GLY A N 1
ATOM 2214 C CA . GLY A 1 301 ? -1.868 -14.980 -13.289 1.00 96.44 301 GLY A CA 1
ATOM 2215 C C . GLY A 1 301 ? -2.386 -15.523 -11.947 1.00 96.44 301 GLY A C 1
ATOM 2216 O O . GLY A 1 301 ? -3.248 -16.401 -11.957 1.00 96.44 301 GLY A O 1
ATOM 2217 N N . ASN A 1 302 ? -1.931 -14.988 -10.808 1.00 94.50 302 ASN A N 1
ATOM 2218 C CA . ASN A 1 302 ? -2.231 -15.485 -9.462 1.00 94.50 302 ASN A CA 1
ATOM 2219 C C . ASN A 1 302 ? -2.868 -14.402 -8.571 1.00 94.50 302 ASN A C 1
ATOM 2221 O O . ASN A 1 302 ? -4.081 -14.434 -8.338 1.00 94.50 302 ASN A O 1
ATOM 2225 N N . LEU A 1 303 ? -2.089 -13.412 -8.107 1.00 97.50 303 LEU A N 1
ATOM 2226 C CA . LEU A 1 303 ? -2.631 -12.280 -7.349 1.00 97.50 303 LEU A CA 1
ATOM 2227 C C . LEU A 1 303 ? -3.489 -11.411 -8.271 1.00 97.50 303 LEU A C 1
ATOM 2229 O O . LEU A 1 303 ? -4.598 -11.046 -7.881 1.00 97.50 303 LEU A O 1
ATOM 2233 N N . LEU A 1 304 ? -3.028 -11.146 -9.497 1.00 98.00 304 LEU A N 1
ATOM 2234 C CA . LEU A 1 304 ? -3.778 -10.494 -10.571 1.00 98.00 304 LEU A CA 1
ATOM 2235 C C . LEU A 1 304 ? -3.922 -11.451 -11.770 1.00 98.00 304 LEU A C 1
ATOM 2237 O O . LEU A 1 304 ? -3.084 -11.445 -12.672 1.00 98.00 304 LEU A O 1
ATOM 2241 N N . PRO A 1 305 ? -5.016 -12.243 -11.835 1.00 97.12 305 PRO A N 1
ATOM 2242 C CA . PRO A 1 305 ? -5.240 -13.207 -12.919 1.00 97.12 305 PRO A CA 1
ATOM 2243 C C . PRO A 1 305 ? -5.404 -12.598 -14.320 1.00 97.12 305 PRO A C 1
ATOM 2245 O O . PRO A 1 305 ? -5.279 -13.307 -15.311 1.00 97.12 305 PRO A O 1
ATOM 2248 N N . ALA A 1 306 ? -5.766 -11.315 -14.404 1.00 97.19 306 ALA A N 1
ATOM 2249 C CA . ALA A 1 306 ? -5.878 -10.524 -15.631 1.00 97.19 306 ALA A CA 1
ATOM 2250 C C . ALA A 1 306 ? -5.879 -9.028 -15.263 1.00 97.19 306 ALA A C 1
ATOM 2252 O O . ALA A 1 306 ? -5.925 -8.679 -14.078 1.00 97.19 306 ALA A O 1
ATOM 2253 N N . TYR A 1 307 ? -5.887 -8.135 -16.256 1.00 97.38 307 TYR A N 1
ATOM 2254 C CA . TYR A 1 307 ? -5.973 -6.691 -16.018 1.00 97.38 307 TYR A CA 1
ATOM 2255 C C . TYR A 1 307 ? -7.244 -6.327 -15.225 1.00 97.38 307 TYR A C 1
ATOM 2257 O O . TYR A 1 307 ? -8.334 -6.779 -15.594 1.00 97.38 307 TYR A O 1
ATOM 2265 N N . PRO A 1 308 ? -7.175 -5.470 -14.185 1.00 96.12 308 PRO A N 1
ATOM 2266 C CA . PRO A 1 308 ? -8.357 -5.125 -13.397 1.00 96.12 308 PRO A CA 1
ATOM 2267 C C . PRO A 1 308 ? -9.503 -4.549 -14.238 1.00 96.12 308 PRO A C 1
ATOM 2269 O O . PRO A 1 308 ? -10.657 -4.931 -14.054 1.00 96.12 308 PRO A O 1
ATOM 2272 N N . SER A 1 309 ? -9.198 -3.696 -15.220 1.00 94.56 309 SER A N 1
ATOM 2273 C CA . SER A 1 309 ? -10.176 -3.139 -16.166 1.00 94.56 309 SER A CA 1
ATOM 2274 C C . SER A 1 309 ? -10.955 -4.219 -16.934 1.00 94.56 309 SER A C 1
ATOM 2276 O O . SER A 1 309 ? -12.180 -4.137 -17.037 1.00 94.56 309 SER A O 1
ATOM 2278 N N . GLU A 1 310 ? -10.271 -5.259 -17.410 1.00 95.38 310 GLU A N 1
ATOM 2279 C CA . GLU A 1 310 ? -10.866 -6.422 -18.074 1.00 95.38 310 GLU A CA 1
ATOM 2280 C C . GLU A 1 310 ? -11.723 -7.242 -17.095 1.00 95.38 310 GLU A C 1
ATOM 2282 O O . GLU A 1 310 ? -12.869 -7.587 -17.391 1.00 95.38 310 GLU A O 1
ATOM 2287 N N . ARG A 1 311 ? -11.215 -7.488 -15.879 1.00 96.25 311 ARG A N 1
ATOM 2288 C CA . ARG A 1 311 ? -11.941 -8.195 -14.808 1.00 96.25 311 ARG A CA 1
ATOM 2289 C C . ARG A 1 311 ? -13.247 -7.486 -14.433 1.00 96.25 311 ARG A C 1
ATOM 2291 O O . ARG A 1 311 ? -14.262 -8.159 -14.246 1.00 96.25 311 ARG A O 1
ATOM 2298 N N . PHE A 1 312 ? -13.251 -6.152 -14.366 1.00 95.75 312 PHE A N 1
ATOM 2299 C CA . PHE A 1 312 ? -14.466 -5.352 -14.168 1.00 95.75 312 PHE A CA 1
ATOM 2300 C C . PHE A 1 312 ? -15.439 -5.481 -15.349 1.00 95.75 312 PHE A C 1
ATOM 2302 O O . PHE A 1 312 ? -16.624 -5.725 -15.125 1.00 95.75 312 PHE A O 1
ATOM 2309 N N . GLN A 1 313 ? -14.960 -5.385 -16.595 1.00 95.12 313 GLN A N 1
ATOM 2310 C CA . GLN A 1 313 ? -15.793 -5.556 -17.798 1.00 95.12 313 GLN A CA 1
ATOM 2311 C C . GLN A 1 313 ? -16.439 -6.949 -17.878 1.00 95.12 313 GLN A C 1
ATOM 2313 O O . GLN A 1 313 ? -17.594 -7.073 -18.277 1.00 95.12 313 GLN A O 1
ATOM 2318 N N . GLN A 1 314 ? -15.726 -7.990 -17.439 1.00 96.62 314 GLN A N 1
ATOM 2319 C CA . GLN A 1 314 ? -16.221 -9.369 -17.359 1.00 96.62 314 GLN A CA 1
ATOM 2320 C C . GLN A 1 314 ? -17.151 -9.629 -16.156 1.00 96.62 314 GLN A C 1
ATOM 2322 O O . GLN A 1 314 ? -17.641 -10.747 -15.996 1.00 96.62 314 GLN A O 1
ATOM 2327 N N . GLY A 1 315 ? -17.382 -8.648 -15.273 1.00 96.25 315 GLY A N 1
ATOM 2328 C CA . GLY A 1 315 ? -18.176 -8.832 -14.050 1.00 96.25 315 GLY A CA 1
ATOM 2329 C C . GLY A 1 315 ? -17.532 -9.773 -13.019 1.00 96.25 315 GLY A C 1
ATOM 2330 O O . GLY A 1 315 ? -18.246 -10.401 -12.232 1.00 96.25 315 GLY A O 1
ATOM 2331 N N . ARG A 1 316 ? -16.193 -9.882 -13.047 1.00 96.69 316 ARG A N 1
ATOM 2332 C CA . ARG A 1 316 ? -15.340 -10.766 -12.226 1.00 96.69 316 ARG A CA 1
ATOM 2333 C C . ARG A 1 316 ? -14.555 -10.024 -11.128 1.00 96.69 316 ARG A C 1
ATOM 2335 O O . ARG A 1 316 ? -13.568 -10.556 -10.609 1.00 96.69 316 ARG A O 1
ATOM 2342 N N . SER A 1 317 ? -14.961 -8.801 -10.795 1.00 96.69 317 SER A N 1
ATOM 2343 C CA . SER A 1 317 ? -14.552 -8.109 -9.570 1.00 96.69 317 SER A CA 1
ATOM 2344 C C . SER A 1 317 ? -15.364 -8.600 -8.363 1.00 96.69 317 SER A C 1
ATOM 2346 O O . SER A 1 317 ? -16.474 -9.121 -8.520 1.00 96.69 317 SER A O 1
ATOM 2348 N N . HIS A 1 318 ? -14.855 -8.374 -7.153 1.00 98.00 318 HIS A N 1
ATOM 2349 C CA . HIS A 1 318 ? -15.593 -8.590 -5.907 1.00 98.00 318 HIS A CA 1
ATOM 2350 C C . HIS A 1 318 ? -16.891 -7.777 -5.902 1.00 98.00 318 HIS A C 1
ATOM 2352 O O . HIS A 1 318 ? -16.928 -6.622 -6.333 1.00 98.00 318 HIS A O 1
ATOM 2358 N N . ARG A 1 319 ? -17.980 -8.385 -5.421 1.00 97.19 319 ARG A N 1
ATOM 2359 C CA . ARG A 1 319 ? -19.332 -7.800 -5.453 1.00 97.19 319 ARG A CA 1
ATOM 2360 C C . ARG A 1 319 ? -19.623 -6.978 -4.199 1.00 97.19 319 ARG A C 1
ATOM 2362 O O . ARG A 1 319 ? -20.533 -7.290 -3.440 1.00 97.19 319 ARG A O 1
ATOM 2369 N N . VAL A 1 320 ? -18.838 -5.922 -4.011 1.00 98.38 320 VAL A N 1
ATOM 2370 C CA . VAL A 1 320 ? -18.971 -4.958 -2.909 1.00 98.38 320 VAL A CA 1
ATOM 2371 C C . VAL A 1 320 ? -19.402 -3.577 -3.426 1.00 98.38 320 VAL A C 1
ATOM 2373 O O . VAL A 1 320 ? -19.129 -3.252 -4.585 1.00 98.38 320 VAL A O 1
ATOM 2376 N N . PRO A 1 321 ? -20.063 -2.731 -2.612 1.00 98.62 321 PRO A N 1
ATOM 2377 C CA . PRO A 1 321 ? -20.316 -1.339 -2.971 1.00 98.62 321 PRO A CA 1
ATOM 2378 C C . PRO A 1 321 ? -19.006 -0.582 -3.226 1.00 98.62 321 PRO A C 1
ATOM 2380 O O . PRO A 1 321 ? -18.083 -0.638 -2.412 1.00 98.62 321 PRO A O 1
ATOM 2383 N N . LEU A 1 322 ? -18.953 0.147 -4.343 1.00 98.38 322 LEU A N 1
ATOM 2384 C CA . LEU A 1 322 ? -17.810 0.951 -4.772 1.00 98.38 322 LEU A CA 1
ATOM 2385 C C . LEU A 1 322 ? -18.221 2.419 -4.926 1.00 98.38 322 LEU A C 1
ATOM 2387 O O . LEU A 1 322 ? -19.141 2.731 -5.684 1.00 98.38 322 LEU A O 1
ATOM 2391 N N . ILE A 1 323 ? -17.491 3.316 -4.267 1.00 98.69 323 ILE A N 1
ATOM 2392 C CA . ILE A 1 323 ? -17.460 4.743 -4.606 1.00 98.69 323 ILE A CA 1
ATOM 2393 C C . ILE A 1 323 ? -16.197 4.983 -5.435 1.00 98.69 323 ILE A C 1
ATOM 2395 O O . ILE A 1 323 ? -15.099 4.631 -5.018 1.00 98.69 323 ILE A O 1
ATOM 2399 N N . ILE A 1 324 ? -16.338 5.574 -6.618 1.00 97.94 324 ILE A N 1
ATOM 2400 C CA . ILE A 1 324 ? -15.212 5.894 -7.501 1.00 97.94 324 ILE A CA 1
ATOM 2401 C C . ILE A 1 324 ? -15.396 7.297 -8.074 1.00 97.94 324 ILE A C 1
ATOM 2403 O O . ILE A 1 324 ? -16.502 7.676 -8.467 1.00 97.94 324 ILE A O 1
ATOM 2407 N N . GLY A 1 325 ? -14.320 8.079 -8.084 1.00 97.50 325 GLY A N 1
ATOM 2408 C CA . GLY A 1 325 ? -14.347 9.482 -8.485 1.00 97.50 325 GLY A CA 1
ATOM 2409 C C . GLY A 1 325 ? -12.991 9.978 -8.969 1.00 97.50 325 GLY A C 1
ATOM 2410 O O . GLY A 1 325 ? -11.985 9.277 -8.886 1.00 97.50 325 GLY A O 1
ATOM 2411 N N . THR A 1 326 ? -12.979 11.186 -9.520 1.00 95.81 326 THR A N 1
ATOM 2412 C CA . THR A 1 326 ? -11.803 11.835 -10.115 1.00 95.81 326 THR A CA 1
ATOM 2413 C C . THR A 1 326 ? -12.010 13.347 -10.014 1.00 95.81 326 THR A C 1
ATOM 2415 O O . THR A 1 326 ? -13.144 13.819 -10.146 1.00 95.81 326 THR A O 1
ATOM 2418 N N . ASN A 1 327 ? -10.950 14.112 -9.766 1.00 94.88 327 ASN A N 1
ATOM 2419 C CA . ASN A 1 327 ? -11.004 15.569 -9.761 1.00 94.88 327 ASN A CA 1
ATOM 2420 C C . ASN A 1 327 ? -11.256 16.110 -11.175 1.00 94.88 327 ASN A C 1
ATOM 2422 O O . ASN A 1 327 ? -10.989 15.452 -12.180 1.00 94.88 327 ASN A O 1
ATOM 2426 N N . ARG A 1 328 ? -11.762 17.346 -11.271 1.00 93.25 328 ARG A N 1
ATOM 2427 C CA . ARG A 1 328 ? -12.035 17.981 -12.572 1.00 93.25 328 ARG A CA 1
ATOM 2428 C C . ARG A 1 328 ? -10.769 18.133 -13.427 1.00 93.25 328 ARG A C 1
ATOM 2430 O O . ARG A 1 328 ? -10.841 17.951 -14.638 1.00 93.25 328 ARG A O 1
ATOM 2437 N N . ASP A 1 329 ? -9.645 18.467 -12.794 1.00 90.31 329 ASP A N 1
ATOM 2438 C CA . ASP A 1 329 ? -8.446 18.982 -13.460 1.00 90.31 329 ASP A CA 1
ATOM 2439 C C . ASP A 1 329 ? -7.161 18.242 -13.016 1.00 90.31 329 ASP A C 1
ATOM 2441 O O . ASP A 1 329 ? -6.146 18.883 -12.743 1.00 90.31 329 ASP A O 1
ATOM 2445 N N . GLU A 1 330 ? -7.200 16.901 -12.944 1.00 89.19 330 GLU A N 1
ATOM 2446 C CA . GLU A 1 330 ? -6.111 16.001 -12.475 1.00 89.19 330 GLU A CA 1
ATOM 2447 C C . GLU A 1 330 ? -4.690 16.413 -12.905 1.00 89.19 330 GLU A C 1
ATOM 2449 O O . GLU A 1 330 ? -3.766 16.496 -12.095 1.00 89.19 330 GLU A O 1
ATOM 2454 N N . ALA A 1 331 ? -4.514 16.739 -14.188 1.00 85.12 331 ALA A N 1
ATOM 2455 C CA . ALA A 1 331 ? -3.218 17.087 -14.769 1.00 85.12 331 ALA A CA 1
ATOM 2456 C C . ALA A 1 331 ? -2.585 18.371 -14.197 1.00 85.12 331 ALA A C 1
ATOM 2458 O O . ALA A 1 331 ? -1.387 18.603 -14.379 1.00 85.12 331 ALA A O 1
ATOM 2459 N N . SER A 1 332 ? -3.356 19.212 -13.502 1.00 85.19 332 SER A N 1
ATOM 2460 C CA . SER A 1 332 ? -2.880 20.490 -12.959 1.00 85.19 332 SER A CA 1
ATOM 2461 C C . SER A 1 332 ? -1.791 20.307 -11.903 1.00 85.19 332 SER A C 1
ATOM 2463 O O . SER A 1 332 ? -0.831 21.077 -11.883 1.00 85.19 332 SER A O 1
ATOM 2465 N N . LEU A 1 333 ? -1.901 19.264 -11.072 1.00 82.25 333 LEU A N 1
ATOM 2466 C CA . LEU A 1 333 ? -0.922 18.952 -10.027 1.00 82.25 333 LEU A CA 1
ATOM 2467 C C . LEU A 1 333 ? 0.432 18.567 -10.642 1.00 82.25 333 LEU A C 1
ATOM 2469 O O . LEU A 1 333 ? 1.464 19.159 -10.331 1.00 82.25 333 LEU A O 1
ATOM 2473 N N . PHE A 1 334 ? 0.417 17.632 -11.593 1.00 81.75 334 PHE A N 1
ATOM 2474 C CA . PHE A 1 334 ? 1.614 17.169 -12.301 1.00 81.75 334 PHE A CA 1
ATOM 2475 C C . PHE A 1 334 ? 2.271 18.290 -13.115 1.00 81.75 334 PHE A C 1
ATOM 2477 O O . PHE A 1 334 ? 3.498 18.367 -13.181 1.00 81.75 334 PHE A O 1
ATOM 2484 N N . ARG A 1 335 ? 1.472 19.216 -13.666 1.00 79.00 335 ARG A N 1
ATOM 2485 C CA . ARG A 1 335 ? 1.968 20.407 -14.367 1.00 79.00 335 ARG A CA 1
ATOM 2486 C C . ARG A 1 335 ? 2.670 21.389 -13.428 1.00 79.00 335 ARG A C 1
ATOM 2488 O O . ARG A 1 335 ? 3.688 21.951 -13.826 1.00 79.00 335 ARG A O 1
ATOM 2495 N N . LEU A 1 336 ? 2.158 21.584 -12.210 1.00 77.12 336 LEU A N 1
ATOM 2496 C CA . LEU A 1 336 ? 2.786 22.438 -11.196 1.00 77.12 336 LEU A CA 1
ATOM 2497 C C . LEU A 1 336 ? 4.163 21.894 -10.789 1.00 77.12 336 LEU A C 1
ATOM 2499 O O . LEU A 1 336 ? 5.146 22.630 -10.824 1.00 77.12 336 LEU A O 1
ATOM 2503 N N . PHE A 1 337 ? 4.242 20.595 -10.490 1.00 75.69 337 PHE A N 1
ATOM 2504 C CA . PHE A 1 337 ? 5.487 19.927 -10.091 1.00 75.69 337 PHE A CA 1
ATOM 2505 C C . PHE A 1 337 ? 6.405 19.534 -11.262 1.00 75.69 337 PHE A C 1
ATOM 2507 O O . PHE A 1 337 ? 7.477 18.984 -11.031 1.00 75.69 337 PHE A O 1
ATOM 2514 N N . ARG A 1 338 ? 6.006 19.811 -12.514 1.00 74.75 338 ARG A N 1
ATOM 2515 C CA . ARG A 1 338 ? 6.710 19.402 -13.750 1.00 74.75 338 ARG A CA 1
ATOM 2516 C C . ARG A 1 338 ? 7.044 17.901 -13.791 1.00 74.75 338 ARG A C 1
ATOM 2518 O O . ARG A 1 338 ? 8.058 17.505 -14.359 1.00 74.75 338 ARG A O 1
ATOM 2525 N N . SER A 1 339 ? 6.193 17.080 -13.181 1.00 76.38 339 SER A N 1
ATOM 2526 C CA . SER A 1 339 ? 6.414 15.641 -13.047 1.00 76.38 339 SER A CA 1
ATOM 2527 C C . SER A 1 339 ? 6.195 14.931 -14.392 1.00 76.38 339 SER A C 1
ATOM 2529 O O . SER A 1 339 ? 5.154 15.156 -15.016 1.00 76.38 339 SER A O 1
ATOM 2531 N N . PRO A 1 340 ? 7.117 14.055 -14.843 1.00 73.38 340 PRO A N 1
ATOM 2532 C CA . PRO A 1 340 ? 6.982 13.337 -16.112 1.00 73.38 340 PRO A CA 1
ATOM 2533 C C . PRO A 1 340 ? 5.957 12.189 -16.052 1.00 73.38 340 PRO A C 1
ATOM 2535 O O . PRO A 1 340 ? 5.560 11.668 -17.091 1.00 73.38 340 PRO A O 1
ATOM 2538 N N . ILE A 1 341 ? 5.486 11.823 -14.850 1.00 81.19 341 ILE A N 1
ATOM 2539 C CA . ILE A 1 341 ? 4.496 10.758 -14.597 1.00 81.19 341 ILE A CA 1
ATOM 2540 C C . ILE A 1 341 ? 3.214 10.933 -15.417 1.00 81.19 341 ILE A C 1
ATOM 2542 O O . ILE A 1 341 ? 2.630 9.949 -15.872 1.00 81.19 341 ILE A O 1
ATOM 2546 N N . MET A 1 342 ? 2.773 12.177 -15.612 1.00 82.62 342 MET A N 1
ATOM 2547 C CA . MET A 1 342 ? 1.629 12.489 -16.458 1.00 82.62 342 MET A CA 1
ATOM 2548 C C . MET A 1 342 ? 2.087 13.356 -17.637 1.00 82.62 342 MET A C 1
ATOM 2550 O O . MET A 1 342 ? 2.743 14.376 -17.417 1.00 82.62 342 MET A O 1
ATOM 2554 N N . PRO A 1 343 ? 1.726 13.021 -18.889 1.00 81.38 343 PRO A N 1
ATOM 2555 C CA . PRO A 1 343 ? 2.051 13.858 -20.036 1.00 81.38 343 PRO A CA 1
ATOM 2556 C C . PRO A 1 343 ? 1.236 15.159 -19.977 1.00 81.38 343 PRO A C 1
ATOM 2558 O O . PRO A 1 343 ? 0.065 15.203 -20.347 1.00 81.38 343 PRO A O 1
ATOM 2561 N N . VAL A 1 344 ? 1.868 16.226 -19.482 1.00 83.44 344 VAL A N 1
ATOM 2562 C CA . VAL A 1 344 ? 1.256 17.555 -19.275 1.00 83.44 344 VAL A CA 1
ATOM 2563 C C . VAL A 1 344 ? 1.606 18.583 -20.358 1.00 83.44 344 VAL A C 1
ATOM 2565 O O . VAL A 1 344 ? 1.069 19.692 -20.349 1.00 83.44 344 VAL A O 1
ATOM 2568 N N . THR A 1 345 ? 2.485 18.236 -21.303 1.00 83.50 345 THR A N 1
ATOM 2569 C CA . THR A 1 345 ? 2.822 19.067 -22.471 1.00 83.50 345 THR A CA 1
ATOM 2570 C C . THR A 1 345 ? 2.124 18.547 -23.734 1.00 83.50 345 THR A C 1
ATOM 2572 O O . THR A 1 345 ? 1.878 17.341 -23.839 1.00 83.50 345 THR A O 1
ATOM 2575 N N . PRO A 1 346 ? 1.819 19.409 -24.727 1.00 83.69 346 PRO A N 1
ATOM 2576 C CA . PRO A 1 346 ? 1.245 18.963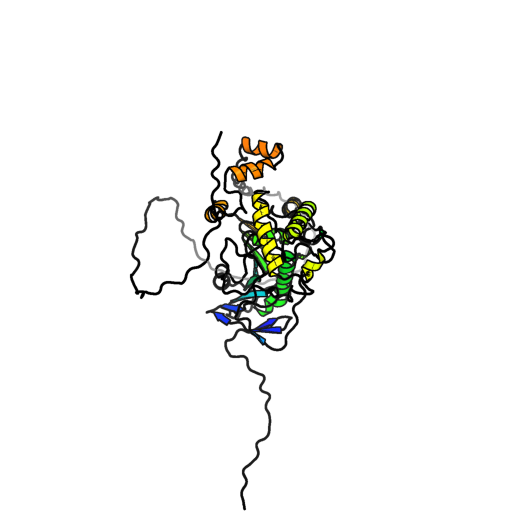 -25.998 1.00 83.69 346 PRO A CA 1
ATOM 2577 C C . PRO A 1 346 ? 2.083 17.880 -26.684 1.00 83.69 346 PRO A C 1
ATOM 2579 O O . PRO A 1 346 ? 1.520 16.923 -27.207 1.00 83.69 346 PRO A O 1
ATOM 2582 N N . ASP A 1 347 ? 3.412 17.992 -26.634 1.00 84.62 347 ASP A N 1
ATOM 2583 C CA . ASP A 1 347 ? 4.321 17.042 -27.278 1.00 84.62 347 ASP A CA 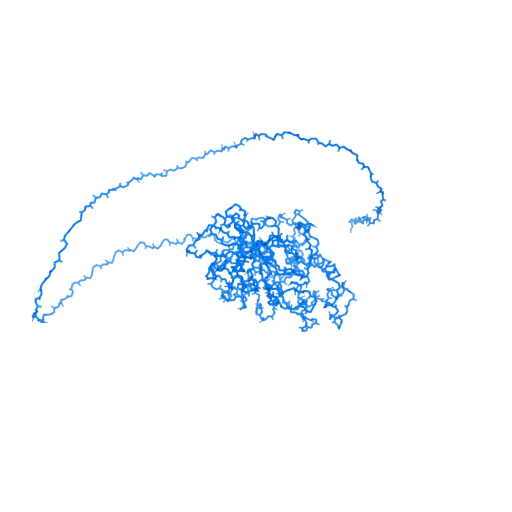1
ATOM 2584 C C . ASP A 1 347 ? 4.304 15.670 -26.602 1.00 84.62 347 ASP A C 1
ATOM 2586 O O . ASP A 1 347 ? 4.111 14.673 -27.297 1.00 84.62 347 ASP A O 1
ATOM 2590 N N . ALA A 1 348 ? 4.373 15.611 -25.266 1.00 83.19 348 ALA A N 1
ATOM 2591 C CA . ALA A 1 348 ? 4.285 14.354 -24.520 1.00 83.19 348 ALA A CA 1
ATOM 2592 C C . ALA A 1 348 ? 2.910 13.677 -24.689 1.00 83.19 348 ALA A C 1
ATOM 2594 O O . ALA A 1 348 ? 2.822 12.456 -24.818 1.00 83.19 348 ALA A O 1
ATOM 2595 N N . VAL A 1 349 ? 1.822 14.459 -24.756 1.00 84.94 349 VAL A N 1
ATOM 2596 C CA . VAL A 1 349 ? 0.478 13.933 -25.060 1.00 84.94 349 VAL A CA 1
ATOM 2597 C C . VAL A 1 349 ? 0.412 13.393 -26.490 1.00 84.94 349 VAL A C 1
ATOM 2599 O O . VAL A 1 349 ? -0.128 12.311 -26.717 1.00 84.94 349 VAL A O 1
ATOM 2602 N N . ASN A 1 350 ? 0.961 14.119 -27.466 1.00 84.81 350 ASN A N 1
ATOM 2603 C CA . ASN A 1 350 ? 1.003 13.675 -28.858 1.00 84.81 350 ASN A CA 1
ATOM 2604 C C . ASN A 1 350 ? 1.869 12.418 -29.026 1.00 84.81 350 ASN A C 1
ATOM 2606 O O . ASN A 1 350 ? 1.522 11.548 -29.820 1.00 84.81 350 ASN A O 1
ATOM 2610 N N . GLU A 1 351 ? 2.958 12.294 -28.271 1.00 84.75 351 GLU A N 1
ATOM 2611 C CA . GLU A 1 351 ? 3.839 11.128 -28.256 1.00 84.75 351 GLU A CA 1
ATOM 2612 C C . GLU A 1 351 ? 3.179 9.893 -27.639 1.00 84.75 351 GLU A C 1
ATOM 2614 O O . GLU A 1 351 ? 3.115 8.858 -28.304 1.00 84.75 351 GLU A O 1
ATOM 2619 N N . MET A 1 352 ? 2.565 10.025 -26.457 1.00 84.50 352 MET A N 1
ATOM 2620 C CA . MET A 1 352 ? 1.725 8.974 -25.866 1.00 84.50 352 MET A CA 1
ATOM 2621 C C . MET A 1 352 ? 0.684 8.465 -26.877 1.00 84.50 352 MET A C 1
ATOM 2623 O O . MET A 1 352 ? 0.514 7.259 -27.067 1.00 84.50 352 MET A O 1
ATOM 2627 N N . LEU A 1 353 ? 0.007 9.386 -27.574 1.00 82.19 353 LEU A N 1
ATOM 2628 C CA . LEU A 1 353 ? -1.010 9.054 -28.573 1.00 82.19 353 LEU A CA 1
ATOM 2629 C C . LEU A 1 353 ? -0.427 8.486 -29.879 1.00 82.19 353 LEU A C 1
ATOM 2631 O O . LEU A 1 353 ? -1.132 7.747 -30.566 1.00 82.19 353 LEU A O 1
ATOM 2635 N N . ARG A 1 354 ? 0.837 8.764 -30.237 1.00 81.75 354 ARG A N 1
ATOM 2636 C CA . ARG A 1 354 ? 1.516 8.110 -31.376 1.00 81.75 354 ARG A CA 1
ATOM 2637 C C . ARG A 1 354 ? 1.683 6.607 -31.141 1.00 81.75 354 ARG A C 1
ATOM 2639 O O . ARG A 1 354 ? 1.554 5.851 -32.100 1.00 81.75 354 ARG A O 1
ATOM 2646 N N . GLY A 1 355 ? 1.851 6.169 -29.893 1.00 71.94 355 GLY A N 1
ATOM 2647 C CA . GLY A 1 355 ? 1.887 4.747 -29.527 1.00 71.94 355 GLY A CA 1
ATOM 2648 C C . GLY A 1 355 ? 0.546 4.004 -29.649 1.00 71.94 355 GLY A C 1
ATOM 2649 O O . GLY A 1 355 ? 0.518 2.783 -29.524 1.00 71.94 355 GLY A O 1
ATOM 2650 N N . TRP A 1 356 ? -0.577 4.698 -29.876 1.00 74.31 356 TRP A N 1
ATOM 2651 C CA . TRP A 1 356 ? -1.908 4.076 -29.927 1.00 74.31 356 TRP A CA 1
ATOM 2652 C C . TRP A 1 356 ? -2.292 3.602 -31.343 1.00 74.31 356 TRP A C 1
ATOM 2654 O O . TRP A 1 356 ? -1.922 4.260 -32.322 1.00 74.31 356 TRP A O 1
ATOM 2664 N N . PRO A 1 357 ? -3.097 2.525 -31.487 1.00 73.12 357 PRO A N 1
ATOM 2665 C CA . PRO A 1 357 ? -3.567 2.038 -32.785 1.00 73.12 357 PRO A CA 1
ATOM 2666 C C . PRO A 1 357 ? -4.282 3.115 -33.627 1.00 73.12 357 PRO A C 1
ATOM 2668 O O . PRO A 1 357 ? -5.002 3.953 -33.068 1.00 73.12 357 PRO A O 1
ATOM 2671 N N . PRO A 1 358 ? -4.171 3.082 -34.975 1.00 69.19 358 PRO A N 1
ATOM 2672 C CA . PRO A 1 358 ? -4.794 4.071 -35.863 1.00 69.19 358 PRO A CA 1
ATOM 2673 C C . PRO A 1 358 ? -6.297 4.283 -35.627 1.00 69.19 358 PRO A C 1
ATOM 2675 O O . PRO A 1 358 ? -6.771 5.417 -35.687 1.00 69.19 358 PRO A O 1
ATOM 2678 N N . SER A 1 359 ? -7.028 3.213 -35.304 1.00 63.94 359 SER A N 1
ATOM 2679 C CA . SER A 1 359 ? -8.466 3.225 -35.006 1.00 63.94 359 SER A CA 1
ATOM 2680 C C . SER A 1 359 ? -8.822 4.102 -33.800 1.00 63.94 359 SER A C 1
ATOM 2682 O O . SER A 1 359 ? -9.760 4.897 -33.866 1.00 63.94 359 SER A O 1
ATOM 2684 N N . ILE A 1 360 ? -8.041 4.034 -32.717 1.00 62.22 360 ILE A N 1
ATOM 2685 C CA . ILE A 1 360 ? -8.278 4.848 -31.514 1.00 62.22 360 ILE A CA 1
ATOM 2686 C C . ILE A 1 360 ? -7.869 6.308 -31.769 1.00 62.22 360 ILE A C 1
ATOM 2688 O O . ILE A 1 360 ? -8.566 7.233 -31.346 1.00 62.22 360 ILE A O 1
ATOM 2692 N N . ARG A 1 361 ? -6.799 6.538 -32.548 1.00 61.12 361 ARG A N 1
ATOM 2693 C CA . ARG A 1 361 ? -6.392 7.892 -32.978 1.00 61.12 361 ARG A CA 1
ATOM 2694 C C . ARG A 1 361 ? -7.473 8.587 -33.819 1.00 61.12 361 ARG A C 1
ATOM 2696 O O . ARG A 1 361 ? -7.670 9.794 -33.670 1.00 61.12 361 ARG A O 1
ATOM 2703 N N . ALA A 1 362 ? -8.199 7.843 -34.658 1.00 57.53 362 ALA A N 1
ATOM 2704 C CA . ALA A 1 362 ? -9.297 8.371 -35.471 1.00 57.53 362 ALA A CA 1
ATOM 2705 C C . ALA A 1 362 ? -10.502 8.823 -34.623 1.00 57.53 362 ALA A C 1
ATOM 2707 O O . ALA A 1 362 ? -11.002 9.930 -34.822 1.00 57.53 362 ALA A O 1
ATOM 2708 N N . CYS A 1 363 ? -10.900 8.027 -33.622 1.00 53.56 363 CYS A N 1
ATOM 2709 C CA . CYS A 1 363 ? -12.046 8.304 -32.741 1.00 53.56 363 CYS A CA 1
ATOM 2710 C C . CYS A 1 363 ? -11.943 9.657 -31.996 1.00 53.56 363 CYS A C 1
ATOM 2712 O O . CYS A 1 363 ? -12.949 10.292 -31.678 1.00 53.56 363 CYS A O 1
ATOM 2714 N N . ARG A 1 364 ? -10.722 10.166 -31.770 1.00 52.31 364 ARG A N 1
ATOM 2715 C CA . ARG A 1 364 ? -10.504 11.482 -31.146 1.00 52.31 364 ARG A CA 1
ATOM 2716 C C . ARG A 1 364 ? -10.753 12.662 -32.098 1.00 52.31 364 ARG A C 1
ATOM 2718 O O . ARG A 1 364 ? -11.120 13.733 -31.619 1.00 52.31 364 ARG A O 1
ATOM 2725 N N . ARG A 1 365 ? -10.592 12.495 -33.421 1.00 51.19 365 ARG A N 1
ATOM 2726 C CA . ARG A 1 365 ? -10.847 13.564 -34.417 1.00 51.19 365 ARG A CA 1
ATOM 2727 C C . ARG A 1 365 ? -12.339 13.851 -34.606 1.00 51.19 365 ARG A C 1
ATOM 2729 O O . ARG A 1 365 ? -12.696 14.994 -34.860 1.00 51.19 365 ARG A O 1
ATOM 2736 N N . SER A 1 366 ? -13.201 12.854 -34.411 1.00 46.72 366 SER A N 1
ATOM 2737 C CA . SER A 1 366 ? -14.666 13.005 -34.361 1.00 46.72 366 SER A CA 1
ATOM 2738 C C . SER A 1 366 ? -15.186 13.642 -33.062 1.00 46.72 366 SER A C 1
ATOM 2740 O O . SER A 1 366 ? -16.387 13.868 -32.926 1.00 46.72 366 SER A O 1
ATOM 2742 N N . GLY A 1 367 ? -14.296 13.933 -32.106 1.00 38.84 367 GLY A N 1
ATOM 2743 C CA . GLY A 1 367 ? -14.655 14.275 -30.734 1.00 38.84 367 GLY A CA 1
ATOM 2744 C C . GLY A 1 367 ? -15.066 13.038 -29.933 1.00 38.84 367 GLY A C 1
ATOM 2745 O O . GLY A 1 367 ? -15.638 12.088 -30.464 1.00 38.84 367 GLY A O 1
ATOM 2746 N N . TRP A 1 368 ? -14.789 13.050 -28.627 1.00 37.78 368 TRP A N 1
ATOM 2747 C CA . TRP A 1 368 ? -15.358 12.041 -27.734 1.00 37.78 368 TRP A CA 1
ATOM 2748 C C . TRP A 1 368 ? -16.888 12.146 -27.787 1.00 37.78 368 TRP A C 1
ATOM 2750 O O . TRP A 1 368 ? -17.404 13.261 -27.623 1.00 37.78 368 TRP A O 1
ATOM 2760 N N . PRO A 1 369 ? -17.631 11.036 -27.973 1.00 40.09 369 PRO A N 1
ATOM 2761 C CA . PRO A 1 369 ? -19.078 11.076 -27.859 1.00 40.09 369 PRO A CA 1
ATOM 2762 C C . PRO A 1 369 ? -19.414 11.595 -26.463 1.00 40.09 369 PRO A C 1
ATOM 2764 O O . PRO A 1 369 ? -19.016 11.009 -25.454 1.00 40.09 369 PRO A O 1
ATOM 2767 N N . ARG A 1 370 ? -20.107 12.740 -26.402 1.00 36.62 370 ARG A N 1
ATOM 2768 C CA . ARG A 1 370 ? -20.586 13.298 -25.135 1.00 36.62 370 ARG A CA 1
ATOM 2769 C C . ARG A 1 370 ? -21.369 12.200 -24.433 1.00 36.62 370 ARG A C 1
ATOM 2771 O O . ARG A 1 370 ? -22.375 11.753 -24.984 1.00 36.62 370 ARG A O 1
ATOM 2778 N N . SER A 1 371 ? -20.914 11.797 -23.244 1.00 34.72 371 SER A N 1
ATOM 2779 C CA . SER A 1 371 ? -21.644 10.838 -22.413 1.00 34.72 371 SER A CA 1
ATOM 2780 C C . SER A 1 371 ? -23.112 11.270 -22.375 1.00 34.72 371 SER A C 1
ATOM 2782 O O . SER A 1 371 ? -23.371 12.453 -22.093 1.00 34.72 371 SER A O 1
ATOM 2784 N N . PRO A 1 372 ? -24.065 10.395 -22.753 1.00 37.03 372 PRO A N 1
ATOM 2785 C CA . PRO A 1 372 ? -25.461 10.782 -22.804 1.00 37.03 372 PRO A CA 1
ATOM 2786 C C . PRO A 1 372 ? -25.836 11.294 -21.419 1.00 37.03 372 PRO A C 1
ATOM 2788 O O . PRO A 1 372 ? -25.651 10.593 -20.422 1.00 37.03 372 PRO A O 1
ATOM 2791 N N . ARG A 1 373 ? -26.324 12.545 -21.351 1.00 33.53 373 ARG A N 1
ATOM 2792 C CA . ARG A 1 373 ? -26.828 13.122 -20.095 1.00 33.53 373 ARG A CA 1
ATOM 2793 C C . ARG A 1 373 ? -27.724 12.069 -19.454 1.00 33.53 373 ARG A C 1
ATOM 2795 O O . ARG A 1 373 ? -28.576 11.563 -20.187 1.00 33.53 373 ARG A O 1
ATOM 2802 N N . PRO A 1 374 ? -27.569 11.750 -18.155 1.00 35.47 374 PRO A N 1
ATOM 2803 C CA . PRO A 1 374 ? -28.332 10.681 -17.532 1.00 35.47 374 PRO A CA 1
ATOM 2804 C C . PRO A 1 374 ? -29.810 10.963 -17.760 1.00 35.47 374 PRO A C 1
ATOM 2806 O O . PRO A 1 374 ? -30.388 11.884 -17.173 1.00 35.47 374 PRO A O 1
ATOM 2809 N N . THR A 1 375 ? -30.407 10.205 -18.680 1.00 39.91 375 THR A N 1
ATOM 2810 C CA . THR A 1 375 ? -31.824 10.311 -18.981 1.00 39.91 375 THR A CA 1
ATOM 2811 C C . THR A 1 375 ? -32.516 9.991 -17.679 1.00 39.91 375 THR A C 1
ATOM 2813 O O . THR A 1 375 ? -32.323 8.895 -17.143 1.00 39.91 375 THR A O 1
ATOM 2816 N N . ARG A 1 376 ? -33.272 10.958 -17.142 1.00 36.28 376 ARG A N 1
ATOM 2817 C CA . ARG A 1 376 ? -34.146 10.735 -15.988 1.00 36.28 376 ARG A CA 1
ATOM 2818 C C . ARG A 1 376 ? -34.819 9.387 -16.200 1.00 36.28 376 ARG A C 1
ATOM 2820 O O . ARG A 1 376 ? -35.583 9.262 -17.157 1.00 36.28 376 ARG A O 1
ATOM 2827 N N . ARG A 1 377 ? -34.533 8.406 -15.331 1.00 37.66 377 ARG A N 1
ATOM 2828 C CA . ARG A 1 377 ? -35.307 7.163 -15.317 1.00 37.66 377 ARG A CA 1
ATOM 2829 C C . ARG A 1 377 ? -36.776 7.587 -15.329 1.00 37.66 377 ARG A C 1
ATOM 2831 O O . ARG A 1 377 ? -37.129 8.446 -14.506 1.00 37.66 377 ARG A O 1
ATOM 2838 N N . PRO A 1 378 ? -37.611 7.077 -16.253 1.00 36.31 378 PRO A N 1
ATOM 2839 C CA . PRO A 1 378 ? -39.032 7.351 -16.168 1.00 36.31 378 PRO A CA 1
ATOM 2840 C C . PRO A 1 378 ? -39.465 6.953 -14.759 1.00 36.31 378 PRO A C 1
ATOM 2842 O O . PRO A 1 378 ? -39.073 5.894 -14.257 1.00 36.31 378 PRO A O 1
ATOM 2845 N N . ARG A 1 379 ? -40.209 7.836 -14.081 1.00 38.03 379 ARG A N 1
ATOM 2846 C CA . ARG A 1 379 ? -40.866 7.440 -12.833 1.00 38.03 379 ARG A CA 1
ATOM 2847 C C . ARG A 1 379 ? -41.641 6.157 -13.141 1.00 38.03 379 ARG A C 1
ATOM 2849 O O . ARG A 1 379 ? -42.283 6.133 -14.195 1.00 38.03 379 ARG A O 1
ATOM 2856 N N . PRO A 1 380 ? -41.598 5.123 -12.280 1.00 37.31 380 PRO A N 1
ATOM 2857 C CA . PRO A 1 380 ? -42.492 3.990 -12.461 1.00 37.31 380 PRO A CA 1
ATOM 2858 C C . PRO A 1 380 ? -43.904 4.555 -12.591 1.00 37.31 380 PRO A C 1
ATOM 2860 O O . PRO A 1 380 ? -44.299 5.412 -11.792 1.00 37.31 380 PRO A O 1
ATOM 2863 N N . ALA A 1 381 ? -44.608 4.157 -13.653 1.00 37.12 381 ALA A N 1
ATOM 2864 C CA . ALA A 1 381 ? -45.963 4.623 -13.889 1.00 37.12 381 ALA A CA 1
ATOM 2865 C C . ALA A 1 381 ? -46.779 4.373 -12.617 1.00 37.12 381 ALA A C 1
ATOM 2867 O O . ALA A 1 381 ? -46.667 3.304 -12.007 1.00 37.12 381 ALA A O 1
ATOM 2868 N N . ALA A 1 382 ? -47.558 5.370 -12.193 1.00 39.16 382 ALA A N 1
ATOM 2869 C CA . ALA A 1 382 ? -48.499 5.163 -11.105 1.00 39.16 382 ALA A CA 1
ATOM 2870 C C . ALA A 1 382 ? -49.373 3.968 -11.496 1.00 39.16 382 ALA A C 1
ATOM 2872 O O . ALA A 1 382 ? -49.947 3.969 -12.585 1.00 39.16 382 ALA A O 1
ATOM 2873 N N . ARG A 1 383 ? -49.404 2.929 -10.653 1.00 38.12 383 ARG A N 1
ATOM 2874 C CA . ARG A 1 383 ? -50.215 1.740 -10.916 1.00 38.12 383 ARG A CA 1
ATOM 2875 C C . ARG A 1 383 ? -51.662 2.194 -11.082 1.00 38.12 383 ARG A C 1
ATOM 2877 O O . ARG A 1 383 ? -52.264 2.643 -10.107 1.00 38.12 383 ARG A O 1
ATOM 2884 N N . SER A 1 384 ? -52.204 2.076 -12.292 1.00 35.88 384 SER A N 1
ATOM 2885 C CA . SER A 1 384 ? -53.646 2.186 -12.494 1.00 35.88 384 SER A CA 1
ATOM 2886 C C . SER A 1 384 ? -54.337 1.147 -11.602 1.00 35.88 384 SER A C 1
ATOM 2888 O O . SER A 1 384 ? -53.813 0.035 -11.460 1.00 35.88 384 SER A O 1
ATOM 2890 N N . PRO A 1 385 ? -55.466 1.488 -10.959 1.00 35.62 385 PRO A N 1
ATOM 2891 C CA . PRO A 1 385 ? -56.159 0.561 -10.075 1.00 35.62 385 PRO A CA 1
ATOM 2892 C C . PRO A 1 385 ? -56.609 -0.679 -10.854 1.00 35.62 385 PRO A C 1
ATOM 2894 O O . PRO A 1 385 ? -57.026 -0.580 -12.008 1.00 35.62 385 PRO A O 1
ATOM 2897 N N . CYS A 1 386 ? -56.508 -1.852 -10.224 1.00 32.94 386 CYS A N 1
ATOM 2898 C CA . CYS A 1 386 ? -57.003 -3.094 -10.814 1.00 32.94 386 CYS A CA 1
ATOM 2899 C C . CYS A 1 386 ? -58.521 -3.000 -11.056 1.00 32.94 386 CYS A C 1
ATOM 2901 O O . CYS A 1 386 ? -59.225 -2.445 -10.206 1.00 32.94 386 CYS A O 1
ATOM 29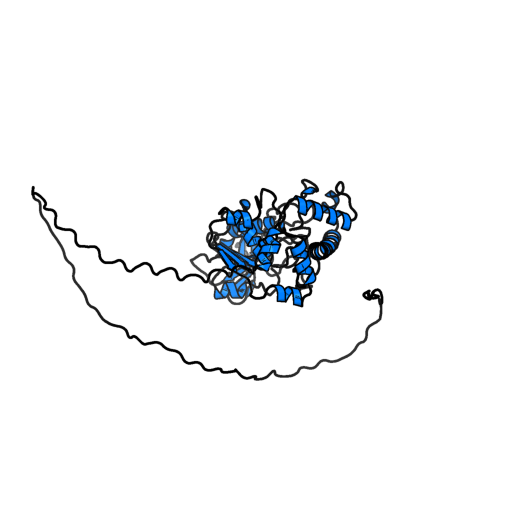03 N N . PRO A 1 387 ? -59.042 -3.556 -12.165 1.00 34.06 387 PRO A N 1
ATOM 2904 C CA . PRO A 1 387 ? -60.481 -3.701 -12.337 1.00 34.06 387 PRO A CA 1
ATOM 2905 C C . PRO A 1 387 ? -61.039 -4.682 -11.287 1.00 34.06 387 PRO A C 1
ATOM 2907 O O . PRO A 1 387 ? -60.336 -5.621 -10.898 1.00 34.06 387 PRO A O 1
ATOM 2910 N N . PRO A 1 388 ? -62.284 -4.494 -10.816 1.00 36.09 388 PRO A N 1
ATOM 2911 C CA . PRO A 1 388 ? -62.899 -5.402 -9.856 1.00 36.09 388 PRO A CA 1
ATOM 2912 C C . PRO A 1 388 ? -63.206 -6.759 -10.504 1.00 36.09 388 PRO A C 1
ATOM 2914 O O . PRO A 1 388 ? -63.787 -6.830 -11.587 1.00 36.09 388 PRO A O 1
ATOM 2917 N N . THR A 1 389 ? -62.848 -7.844 -9.819 1.00 35.81 389 THR A N 1
ATOM 2918 C CA . THR A 1 389 ? -63.262 -9.204 -10.177 1.00 35.81 389 THR A CA 1
ATOM 2919 C C . THR A 1 389 ? -64.763 -9.409 -9.922 1.00 35.81 389 THR A C 1
ATOM 2921 O O . THR A 1 389 ? -65.267 -8.964 -8.887 1.00 35.81 389 THR A O 1
ATOM 2924 N N . PRO A 1 390 ? -65.495 -10.101 -10.816 1.00 32.34 390 PRO A N 1
ATOM 2925 C CA . PRO A 1 390 ? -66.889 -10.466 -10.575 1.00 32.34 390 PRO A CA 1
ATOM 2926 C C . PRO A 1 390 ? -66.998 -11.586 -9.518 1.00 32.34 390 PRO A C 1
ATOM 2928 O O . PRO A 1 390 ? -66.058 -12.369 -9.354 1.00 32.34 390 PRO A O 1
ATOM 2931 N N . PRO A 1 391 ? -68.133 -11.696 -8.802 1.00 32.62 391 PRO A N 1
ATOM 2932 C CA . PRO A 1 391 ? -68.307 -12.690 -7.749 1.00 32.62 391 PRO A CA 1
ATOM 2933 C C . PRO A 1 391 ? -68.556 -14.091 -8.326 1.00 32.62 391 PRO A C 1
ATOM 2935 O O . PRO A 1 391 ? -69.536 -14.314 -9.036 1.00 32.62 391 PRO A O 1
ATOM 2938 N N . SER A 1 392 ? -67.708 -15.058 -7.972 1.00 31.83 392 SER A N 1
ATOM 2939 C CA . SER A 1 392 ? -67.980 -16.483 -8.181 1.00 31.83 392 SER A CA 1
ATOM 2940 C C . SER A 1 392 ? -68.807 -17.054 -7.023 1.00 31.83 392 SER A C 1
ATOM 2942 O O . SER A 1 392 ? -68.588 -16.735 -5.854 1.00 31.83 392 SER A O 1
ATOM 2944 N N . ALA A 1 393 ? -69.789 -17.896 -7.350 1.00 29.33 393 ALA A N 1
ATOM 2945 C CA . ALA A 1 393 ? -70.682 -18.507 -6.370 1.00 29.33 393 ALA A CA 1
ATOM 2946 C C . ALA A 1 393 ? -70.055 -19.749 -5.710 1.00 29.33 393 ALA A C 1
ATOM 2948 O O . ALA A 1 393 ? -69.489 -20.600 -6.395 1.00 29.33 393 ALA A O 1
ATOM 2949 N N . CYS A 1 394 ? -70.242 -19.899 -4.395 1.00 27.84 394 CYS A N 1
ATOM 2950 C CA . CYS A 1 394 ? -69.997 -21.158 -3.686 1.00 27.84 394 CYS A CA 1
ATOM 2951 C C . CYS A 1 394 ? -71.292 -21.983 -3.572 1.00 27.84 394 CYS A C 1
ATOM 2953 O O . CYS A 1 394 ? -72.304 -21.440 -3.117 1.00 27.84 394 CYS A O 1
ATOM 2955 N N . PRO A 1 395 ? -71.273 -23.298 -3.853 1.00 29.92 395 PRO A N 1
ATOM 2956 C CA . PRO A 1 395 ? -72.271 -24.221 -3.325 1.00 29.92 395 PRO A CA 1
ATOM 2957 C C . PRO A 1 395 ? -71.998 -24.540 -1.840 1.00 29.92 395 PRO A C 1
ATOM 2959 O O . PRO A 1 395 ? -70.869 -24.459 -1.355 1.00 29.92 395 PRO A O 1
ATOM 2962 N N . ARG A 1 396 ? -73.062 -24.870 -1.100 1.00 29.88 396 ARG A N 1
ATOM 2963 C CA . ARG A 1 396 ? -73.067 -25.100 0.360 1.00 29.88 396 ARG A CA 1
ATOM 2964 C C . ARG A 1 396 ? -72.876 -26.584 0.687 1.00 29.88 396 ARG A C 1
ATOM 2966 O O . ARG A 1 396 ? -73.540 -27.387 0.050 1.00 29.88 396 ARG A O 1
ATOM 2973 N N . THR A 1 397 ? -72.133 -26.882 1.760 1.00 29.56 397 THR A N 1
ATOM 2974 C CA . THR A 1 397 ? -72.320 -27.957 2.782 1.00 29.56 397 THR A CA 1
ATOM 2975 C C . THR A 1 397 ? -71.089 -27.926 3.702 1.00 29.56 397 THR A C 1
ATOM 2977 O O . THR A 1 397 ? -69.984 -27.849 3.184 1.00 29.56 397 THR A O 1
ATOM 2980 N N . GLY A 1 398 ? -71.136 -27.980 5.036 1.00 27.05 398 GLY A N 1
ATOM 2981 C CA . GLY A 1 398 ? -72.221 -27.947 6.022 1.00 27.05 398 GLY A CA 1
ATOM 2982 C C . GLY A 1 398 ? -71.613 -27.649 7.413 1.00 27.05 398 GLY A C 1
ATOM 2983 O O . GLY A 1 398 ? -70.414 -27.822 7.612 1.00 27.05 398 GLY A O 1
ATOM 2984 N N . SER A 1 399 ? -72.397 -27.115 8.352 1.00 28.11 399 SER A N 1
ATOM 2985 C CA . SER A 1 399 ? -71.953 -26.686 9.704 1.00 28.11 399 SER A CA 1
ATOM 2986 C C . SER A 1 399 ? -72.045 -27.842 10.737 1.00 28.11 399 SER A C 1
ATOM 2988 O O . SER A 1 399 ? -72.421 -28.936 10.323 1.00 28.11 399 SER A O 1
ATOM 2990 N N . PRO A 1 400 ? -71.892 -27.647 12.077 1.00 51.69 400 PRO A N 1
ATOM 2991 C CA . PRO A 1 400 ? -71.215 -26.590 12.867 1.00 51.69 400 PRO A CA 1
ATOM 2992 C C . PRO A 1 400 ? -70.351 -27.113 14.063 1.00 51.69 400 PRO A C 1
ATOM 2994 O O . PRO A 1 400 ? -70.530 -28.238 14.511 1.00 51.69 400 PRO A O 1
ATOM 2997 N N . THR A 1 401 ? -69.556 -26.248 14.727 1.00 28.67 401 THR A N 1
ATOM 2998 C CA . THR A 1 401 ? -69.584 -26.085 16.217 1.00 28.67 401 THR A CA 1
ATOM 2999 C C . THR A 1 401 ? -68.829 -24.836 16.747 1.00 28.67 401 THR A C 1
ATOM 3001 O O . THR A 1 401 ? -67.610 -24.769 16.777 1.00 28.67 401 THR A O 1
ATOM 3004 N N . ARG A 1 402 ? -69.615 -23.839 17.186 1.00 26.98 402 ARG A N 1
ATOM 3005 C CA . ARG A 1 402 ? -69.457 -22.880 18.318 1.00 26.98 402 ARG A CA 1
ATOM 3006 C C . ARG A 1 402 ? -68.063 -22.354 18.791 1.00 26.98 402 ARG A C 1
ATOM 3008 O O . ARG A 1 402 ? -67.404 -22.993 19.594 1.00 26.98 402 ARG A O 1
ATOM 3015 N N . THR A 1 403 ? -67.745 -21.090 18.439 1.00 28.66 403 THR A N 1
ATOM 3016 C CA . THR A 1 403 ? -67.776 -19.831 19.278 1.00 28.66 403 THR A CA 1
ATOM 3017 C C . THR A 1 403 ? -67.459 -19.835 20.802 1.00 28.66 403 THR A C 1
ATOM 3019 O O . THR A 1 403 ? -67.840 -20.820 21.429 1.00 28.66 403 THR A O 1
ATOM 3022 N N . PRO A 1 404 ? -67.123 -18.678 21.472 1.00 44.25 404 PRO A N 1
ATOM 3023 C CA . PRO A 1 404 ? -66.683 -17.326 20.986 1.00 44.25 404 PRO A CA 1
ATOM 3024 C C . PRO A 1 404 ? -65.694 -16.464 21.867 1.00 44.25 404 PRO A C 1
ATOM 3026 O O . PRO A 1 404 ? -65.649 -16.626 23.075 1.00 44.25 404 PRO A O 1
ATOM 3029 N N . ARG A 1 405 ? -65.154 -15.363 21.271 1.00 32.12 405 ARG A N 1
ATOM 3030 C CA . ARG A 1 405 ? -64.881 -13.981 21.833 1.00 32.12 405 ARG A CA 1
ATOM 3031 C C . ARG A 1 405 ? -63.893 -13.810 23.026 1.00 32.12 405 ARG A C 1
ATOM 3033 O O . ARG A 1 405 ? -63.758 -14.697 23.842 1.00 32.12 405 ARG A O 1
ATOM 3040 N N . THR A 1 406 ? -63.144 -12.700 23.179 1.00 28.56 406 THR A N 1
ATOM 3041 C CA . THR A 1 406 ? -63.498 -11.246 23.291 1.00 28.56 406 THR A CA 1
ATOM 3042 C C . THR A 1 406 ? -62.398 -10.312 22.701 1.00 28.56 406 THR A C 1
ATOM 3044 O O . THR A 1 406 ? -61.227 -10.651 22.726 1.00 28.56 406 THR A O 1
ATOM 3047 N N . ARG A 1 407 ? -62.699 -9.268 21.899 1.00 28.50 407 ARG A N 1
ATOM 3048 C CA . ARG A 1 407 ? -63.071 -7.837 22.161 1.00 28.50 407 ARG A CA 1
ATOM 3049 C C . ARG A 1 407 ? -61.966 -6.851 22.658 1.00 28.50 407 ARG A C 1
ATOM 3051 O O . ARG A 1 407 ? -61.589 -6.879 23.818 1.00 28.50 407 ARG A O 1
ATOM 3058 N N . ARG A 1 408 ? -61.596 -5.892 21.777 1.00 31.30 408 ARG A N 1
ATOM 3059 C CA . ARG A 1 408 ? -61.048 -4.517 22.032 1.00 31.30 408 ARG A CA 1
ATOM 3060 C C . ARG A 1 408 ? -62.195 -3.508 22.355 1.00 31.30 408 ARG A C 1
ATOM 3062 O O . ARG A 1 408 ? -63.341 -3.909 22.119 1.00 31.30 408 ARG A O 1
ATOM 3069 N N . PRO A 1 409 ? -61.975 -2.264 22.878 1.00 42.88 409 PRO A N 1
ATOM 3070 C CA . PRO A 1 409 ? -61.491 -1.026 22.169 1.00 42.88 409 PRO A CA 1
ATOM 3071 C C . PRO A 1 409 ? -60.537 -0.135 23.038 1.00 42.88 409 PRO A C 1
ATOM 3073 O O . PRO A 1 409 ? -60.176 -0.579 24.118 1.00 42.88 409 PRO A O 1
ATOM 3076 N N . GLY A 1 410 ? -60.042 1.077 22.693 1.00 26.34 410 GLY A N 1
ATOM 3077 C CA . GLY A 1 410 ? -60.151 2.021 21.543 1.00 26.34 410 GLY A CA 1
ATOM 3078 C C . GLY A 1 410 ? -58.998 3.079 21.583 1.00 26.34 410 GLY A C 1
ATOM 3079 O O . GLY A 1 410 ? -58.264 3.102 22.561 1.00 26.34 410 GLY A O 1
ATOM 3080 N N . CYS A 1 411 ? -58.617 3.757 20.481 1.00 25.52 411 CYS A N 1
ATOM 3081 C CA . CYS A 1 411 ? -58.934 5.169 20.094 1.00 25.52 411 CYS A CA 1
ATOM 3082 C C . CYS A 1 411 ? -58.524 6.260 21.123 1.00 25.52 411 CYS A C 1
ATOM 3084 O O . CYS A 1 411 ? -58.907 6.149 22.277 1.00 25.52 411 CYS A O 1
ATOM 3086 N N . THR A 1 412 ? -57.755 7.313 20.777 1.00 27.55 412 THR A N 1
ATOM 3087 C CA . THR A 1 412 ? -58.152 8.528 19.995 1.00 27.55 412 THR A CA 1
ATOM 3088 C C . THR A 1 412 ? -57.033 9.116 19.081 1.00 27.55 412 THR A C 1
ATOM 3090 O O . THR A 1 412 ? -55.983 8.499 18.931 1.00 27.55 412 THR A O 1
ATOM 3093 N N . ALA A 1 413 ? -57.270 10.260 18.400 1.00 28.78 413 ALA A N 1
ATOM 3094 C CA . ALA A 1 413 ? -56.424 10.807 17.314 1.00 28.78 413 ALA A CA 1
ATOM 3095 C C . ALA A 1 413 ? -56.323 12.357 17.249 1.00 28.78 413 ALA A C 1
ATOM 3097 O O . ALA A 1 413 ? -57.242 13.046 17.688 1.00 28.78 413 ALA A O 1
ATOM 3098 N N . SER A 1 414 ? -55.247 12.869 16.616 1.00 24.45 414 SER A N 1
ATOM 3099 C CA . SER A 1 414 ? -55.003 14.254 16.117 1.00 24.45 414 SER A CA 1
ATOM 3100 C C . SER A 1 414 ? -53.656 14.317 15.330 1.00 24.45 414 SER A C 1
ATOM 3102 O O . SER A 1 414 ? -52.941 13.318 15.325 1.00 24.45 414 SER A O 1
ATOM 3104 N N . THR A 1 415 ? -53.191 15.391 14.657 1.00 28.33 415 THR A N 1
ATOM 3105 C CA . THR A 1 415 ? -53.818 16.226 13.594 1.00 28.33 415 THR A CA 1
ATOM 3106 C C . THR A 1 415 ? -52.780 16.699 12.530 1.00 28.33 415 THR A C 1
ATOM 3108 O O . THR A 1 415 ? -51.574 16.595 12.715 1.00 28.33 415 THR A O 1
ATOM 3111 N N . THR A 1 416 ? -53.301 17.207 11.406 1.00 28.45 416 THR A N 1
ATOM 3112 C CA . THR A 1 416 ? -52.759 17.794 10.148 1.00 28.45 416 THR A CA 1
ATOM 3113 C C . THR A 1 416 ? -51.506 18.730 10.171 1.00 28.45 416 THR A C 1
ATOM 3115 O O . THR A 1 416 ? -51.349 19.497 11.116 1.00 28.45 416 THR A O 1
ATOM 3118 N N . PRO A 1 417 ? -50.674 18.777 9.088 1.00 37.25 417 PRO A N 1
ATOM 3119 C CA . PRO A 1 417 ? -49.476 19.641 8.942 1.00 37.25 417 PRO A CA 1
ATOM 3120 C C . PRO A 1 417 ? -49.630 20.849 7.966 1.00 37.25 417 PRO A C 1
ATOM 3122 O O . PRO A 1 417 ? -50.599 20.897 7.205 1.00 37.25 417 PRO A O 1
ATOM 3125 N N . PRO A 1 418 ? -48.647 21.780 7.880 1.00 34.97 418 PRO A N 1
ATOM 3126 C CA . PRO A 1 418 ? -48.631 22.880 6.901 1.00 34.97 418 PRO A CA 1
ATOM 3127 C C . PRO A 1 418 ? -47.807 22.614 5.614 1.00 34.97 418 PRO A C 1
ATOM 3129 O O . PRO A 1 418 ? -46.899 21.784 5.574 1.00 34.97 418 PRO A O 1
ATOM 3132 N N . ARG A 1 419 ? -48.097 23.386 4.551 1.00 27.28 419 ARG A N 1
ATOM 3133 C CA . ARG A 1 419 ? -47.357 23.471 3.267 1.00 27.28 419 ARG A CA 1
ATOM 3134 C C . ARG A 1 419 ? -46.941 24.921 2.976 1.00 27.28 419 ARG A C 1
ATOM 3136 O O . ARG A 1 419 ? -47.761 25.801 3.185 1.00 27.28 419 ARG A O 1
ATOM 3143 N N . CYS A 1 420 ? -45.781 25.127 2.339 1.00 23.94 420 CYS A N 1
ATOM 3144 C CA . CYS A 1 420 ? -45.431 26.283 1.480 1.00 23.94 420 CYS A CA 1
ATOM 3145 C C . CYS A 1 420 ? -44.210 25.877 0.611 1.00 23.94 420 CYS A C 1
ATOM 3147 O O . CYS A 1 420 ? -43.260 25.310 1.135 1.00 23.94 420 CYS A O 1
ATOM 3149 N N . SER A 1 421 ? -44.269 25.808 -0.728 1.00 26.44 421 SER A N 1
ATOM 3150 C CA . SER A 1 421 ? -44.284 26.866 -1.770 1.00 26.44 421 SER A CA 1
ATOM 3151 C C . SER A 1 421 ? -42.883 27.183 -2.343 1.00 26.44 421 SER A C 1
ATOM 3153 O O . SER A 1 421 ? -41.975 27.568 -1.617 1.00 26.44 421 SER A O 1
ATOM 3155 N N . ARG A 1 422 ? -42.709 27.043 -3.670 1.00 26.53 422 ARG A N 1
ATOM 3156 C CA . ARG A 1 422 ? -41.522 27.496 -4.446 1.00 26.53 422 ARG A CA 1
ATOM 3157 C C . ARG A 1 422 ? -41.645 29.018 -4.703 1.00 26.53 422 ARG A C 1
ATOM 3159 O O . ARG A 1 422 ? -42.774 29.479 -4.787 1.00 26.53 422 ARG A O 1
ATOM 3166 N N . ARG A 1 423 ? -40.597 29.833 -4.909 1.00 27.73 423 ARG A N 1
ATOM 3167 C CA . ARG A 1 423 ? -39.625 29.866 -6.040 1.00 27.73 423 ARG A CA 1
ATOM 3168 C C . ARG A 1 423 ? -38.472 30.891 -5.740 1.00 27.73 423 ARG A C 1
ATOM 3170 O O . ARG A 1 423 ? -38.450 31.399 -4.627 1.00 27.73 423 ARG A O 1
ATOM 3177 N N . PRO A 1 424 ? -37.480 31.138 -6.634 1.00 37.44 424 PRO A N 1
ATOM 3178 C CA . PRO A 1 424 ? -36.132 31.581 -6.232 1.00 37.44 424 PRO A CA 1
ATOM 3179 C C . PRO A 1 424 ? -35.880 33.100 -6.271 1.00 37.44 424 PRO A C 1
ATOM 3181 O O . PRO A 1 424 ? -36.551 33.825 -6.999 1.00 37.44 424 PRO A O 1
ATOM 3184 N N . GLY A 1 425 ? -34.809 33.532 -5.594 1.00 26.53 425 GLY A N 1
ATOM 3185 C CA . GLY A 1 425 ? -34.191 34.854 -5.737 1.00 26.53 425 GLY A CA 1
ATOM 3186 C C . GLY A 1 425 ? -32.673 34.745 -5.926 1.00 26.53 425 GLY A C 1
ATOM 3187 O O . GLY A 1 425 ? -32.021 33.917 -5.294 1.00 26.53 425 GLY A O 1
ATOM 3188 N N . SER A 1 426 ? -32.116 35.561 -6.821 1.00 26.59 426 SER A N 1
ATOM 3189 C CA . SER A 1 426 ? -30.685 35.629 -7.137 1.00 26.59 426 SER A CA 1
ATOM 3190 C C . SER A 1 426 ? -30.073 36.926 -6.614 1.00 26.59 426 SER A C 1
ATOM 3192 O O . SER A 1 426 ? -30.499 37.995 -7.046 1.00 26.59 426 SER A O 1
ATOM 3194 N N . VAL A 1 427 ? -29.030 36.854 -5.783 1.00 28.31 427 VAL A N 1
ATOM 3195 C CA . VAL A 1 427 ? -28.178 38.012 -5.455 1.00 28.31 427 VAL A CA 1
ATOM 3196 C C . VAL A 1 427 ? -26.715 37.566 -5.400 1.00 28.31 427 VAL A C 1
ATOM 3198 O O . VAL A 1 427 ? -26.395 36.533 -4.817 1.00 28.31 427 VAL A O 1
ATOM 3201 N N . ARG A 1 428 ? -25.828 38.341 -6.035 1.00 27.66 428 ARG A N 1
ATOM 3202 C CA . ARG A 1 428 ? -24.370 38.223 -5.880 1.00 27.66 428 ARG A CA 1
ATOM 3203 C C . ARG A 1 428 ? -23.952 38.982 -4.621 1.00 27.66 428 ARG A C 1
ATOM 3205 O O . ARG A 1 428 ? -24.351 40.131 -4.472 1.00 27.66 428 ARG A O 1
ATOM 3212 N N . GLY A 1 429 ? -23.109 38.390 -3.780 1.00 26.83 429 GLY A N 1
ATOM 3213 C CA . GLY A 1 429 ? -22.527 39.067 -2.620 1.00 26.83 429 GLY A CA 1
ATOM 3214 C C . GLY A 1 429 ? -21.118 38.559 -2.339 1.00 26.83 429 GLY A C 1
ATOM 3215 O O . GLY A 1 429 ? -20.935 37.391 -2.008 1.00 26.83 429 GLY A O 1
ATOM 3216 N N . THR A 1 430 ? -20.128 39.430 -2.508 1.00 28.03 430 THR A N 1
ATOM 3217 C CA . THR A 1 430 ? -18.726 39.196 -2.139 1.00 28.03 430 THR A CA 1
ATOM 3218 C C . THR A 1 430 ? -18.571 39.319 -0.617 1.00 28.03 430 THR A C 1
ATOM 3220 O O . THR A 1 430 ? -19.065 40.305 -0.068 1.00 28.03 430 THR A O 1
ATOM 3223 N N . PRO A 1 431 ? -17.879 38.404 0.085 1.00 33.97 431 PRO A N 1
ATOM 3224 C CA . PRO A 1 431 ? -17.462 38.639 1.466 1.00 33.97 431 PRO A CA 1
ATOM 3225 C C . PRO A 1 431 ? -16.156 39.471 1.522 1.00 33.97 431 PRO A C 1
ATOM 3227 O O . PRO A 1 431 ? -15.332 39.360 0.610 1.00 33.97 431 PRO A O 1
ATOM 3230 N N . PRO A 1 432 ? -15.957 40.316 2.553 1.00 31.38 432 PRO A N 1
ATOM 3231 C CA . PRO A 1 432 ? -14.820 41.237 2.645 1.00 31.38 432 PRO A CA 1
ATOM 3232 C C . PRO A 1 432 ? -13.575 40.642 3.329 1.00 31.38 432 PRO A C 1
ATOM 3234 O O . PRO A 1 432 ? -13.662 39.707 4.123 1.00 31.38 432 PRO A O 1
ATOM 3237 N N . ASN A 1 433 ? -12.420 41.266 3.073 1.00 25.02 433 ASN A N 1
ATOM 3238 C CA . ASN A 1 433 ? -11.180 41.065 3.830 1.00 25.02 433 ASN A CA 1
ATOM 3239 C C . ASN A 1 433 ? -11.269 41.679 5.239 1.00 25.02 433 ASN A C 1
ATOM 3241 O O . ASN A 1 433 ? -11.790 42.780 5.394 1.00 25.02 433 ASN A O 1
ATOM 3245 N N . CYS A 1 434 ? -10.637 41.028 6.218 1.00 22.56 434 CYS A N 1
ATOM 3246 C CA . CYS A 1 434 ? -10.153 41.618 7.474 1.00 22.56 434 CYS A CA 1
ATOM 3247 C C . CYS A 1 434 ? -8.916 40.817 7.962 1.00 22.56 434 CYS A C 1
ATOM 3249 O O . CYS A 1 434 ? -8.663 39.737 7.423 1.00 22.56 434 CYS A O 1
ATOM 3251 N N . PRO A 1 435 ? -8.055 41.364 8.843 1.00 30.81 435 PRO A N 1
ATOM 3252 C CA . PRO A 1 435 ? -6.633 41.441 8.500 1.00 30.81 435 PRO A CA 1
ATOM 3253 C C . PRO A 1 435 ? -5.708 40.517 9.307 1.00 30.81 435 PRO A C 1
ATOM 3255 O O . PRO A 1 435 ? -6.024 40.097 10.417 1.00 30.81 435 PRO A O 1
ATOM 3258 N N . MET A 1 436 ? -4.515 40.259 8.756 1.00 22.95 436 MET A N 1
ATOM 3259 C CA . MET A 1 436 ? -3.417 39.629 9.497 1.00 22.95 436 MET A CA 1
ATOM 3260 C C . MET A 1 436 ? -2.825 40.595 10.529 1.00 22.95 436 MET A C 1
ATOM 3262 O O . MET A 1 436 ? -2.510 41.740 10.202 1.00 22.95 436 MET A O 1
ATOM 3266 N N . SER A 1 437 ? -2.634 40.100 11.754 1.00 26.14 437 SER A N 1
ATOM 3267 C CA . SER A 1 437 ? -1.828 40.762 12.784 1.00 26.14 437 SER A CA 1
ATOM 3268 C C . SER A 1 437 ? -0.332 40.549 12.531 1.00 26.14 437 SER A C 1
ATOM 3270 O O . SER A 1 437 ? 0.069 39.588 11.873 1.00 26.14 437 SER A O 1
ATOM 3272 N N . SER A 1 438 ? 0.491 41.460 13.040 1.00 24.03 438 SER A N 1
ATOM 3273 C CA . SER A 1 438 ? 1.905 41.610 12.706 1.00 24.03 438 SER A CA 1
ATOM 3274 C C . SER A 1 438 ? 2.871 41.140 13.802 1.00 24.03 438 SER A C 1
ATOM 3276 O O . SER A 1 438 ? 2.568 41.203 14.988 1.00 24.03 438 SER A O 1
ATOM 3278 N N . ALA A 1 439 ? 4.081 40.797 13.343 1.00 23.31 439 ALA A N 1
ATOM 3279 C CA . ALA A 1 439 ? 5.369 40.835 14.048 1.00 23.31 439 ALA A CA 1
ATOM 3280 C C . ALA A 1 439 ? 5.633 39.884 15.238 1.00 23.31 439 ALA A C 1
ATOM 3282 O O . ALA A 1 439 ? 4.980 39.938 16.270 1.00 23.31 439 ALA A O 1
ATOM 3283 N N . ILE A 1 440 ? 6.749 39.149 15.127 1.00 24.66 440 ILE A N 1
ATOM 3284 C CA . ILE A 1 440 ? 7.836 39.089 16.124 1.00 24.66 440 ILE A CA 1
ATOM 3285 C C . ILE A 1 440 ? 9.163 38.933 15.349 1.00 24.66 440 ILE A C 1
ATOM 3287 O O . ILE A 1 440 ? 9.187 38.398 14.240 1.00 24.66 440 ILE A O 1
ATOM 3291 N N . SER A 1 441 ? 10.237 39.505 15.893 1.00 24.36 441 SER A N 1
ATOM 3292 C CA . SER A 1 441 ? 11.488 39.823 15.190 1.00 24.36 441 SER A CA 1
ATOM 3293 C C . SER A 1 441 ? 12.475 38.658 15.037 1.00 24.36 441 SER A C 1
ATOM 3295 O O . SER A 1 441 ? 12.520 37.749 15.861 1.00 24.36 441 SER A O 1
ATOM 3297 N N . ALA A 1 442 ? 13.360 38.770 14.042 1.00 23.42 442 ALA A N 1
ATOM 3298 C CA . ALA A 1 442 ? 14.599 37.995 13.937 1.00 23.42 442 ALA A CA 1
ATOM 3299 C C . ALA A 1 442 ? 15.815 38.803 14.444 1.00 23.42 442 ALA A C 1
ATOM 3301 O O . ALA A 1 442 ? 15.796 40.034 14.363 1.00 23.42 442 ALA A O 1
ATOM 3302 N N . PRO A 1 443 ? 16.901 38.136 14.873 1.00 26.52 443 PRO A N 1
ATOM 3303 C CA . PRO A 1 443 ? 18.260 38.670 14.827 1.00 26.52 443 PRO A CA 1
ATOM 3304 C C . PRO A 1 443 ? 19.114 37.996 13.730 1.00 26.52 443 PRO A C 1
ATOM 3306 O O . PRO A 1 443 ? 18.789 36.922 13.226 1.00 26.52 443 PRO A O 1
ATOM 3309 N N . SER A 1 444 ? 20.207 38.656 13.343 1.00 24.16 444 SER A N 1
ATOM 3310 C CA . SER A 1 444 ? 21.043 38.350 12.172 1.00 24.16 444 SER A CA 1
ATOM 3311 C C . SER A 1 444 ? 22.421 37.737 12.502 1.00 24.16 444 SER A C 1
ATOM 3313 O O . SER A 1 444 ? 22.848 37.745 13.653 1.00 24.16 444 SER A O 1
ATOM 3315 N N . ASN A 1 445 ? 23.149 37.347 11.439 1.00 25.98 445 ASN A N 1
ATOM 3316 C CA . ASN A 1 445 ? 24.567 36.918 11.350 1.00 25.98 445 ASN A CA 1
ATOM 3317 C C . ASN A 1 445 ? 24.828 35.425 11.655 1.00 25.98 445 ASN A C 1
ATOM 3319 O O . ASN A 1 445 ? 24.684 34.964 12.778 1.00 25.98 445 ASN A O 1
ATOM 3323 N N . THR A 1 446 ? 25.297 34.620 10.695 1.00 27.16 446 THR A N 1
ATOM 3324 C CA . THR A 1 446 ? 26.667 34.706 10.136 1.00 27.16 446 THR A CA 1
ATOM 3325 C C . THR A 1 446 ? 26.820 34.005 8.766 1.00 27.16 446 THR A C 1
ATOM 3327 O O . THR A 1 446 ? 25.986 33.199 8.363 1.00 27.16 446 THR A O 1
ATOM 3330 N N . THR A 1 447 ? 27.889 34.348 8.038 1.00 29.42 447 THR A N 1
ATOM 3331 C CA . THR A 1 447 ? 28.188 33.960 6.637 1.00 29.42 447 THR A CA 1
ATOM 3332 C C . THR A 1 447 ? 28.989 32.635 6.550 1.00 29.42 447 THR A C 1
ATOM 3334 O O . THR A 1 447 ? 29.782 32.377 7.456 1.00 29.42 447 THR A O 1
ATOM 3337 N N . PRO A 1 448 ? 28.834 31.793 5.499 1.00 34.41 448 PRO A N 1
ATOM 3338 C CA . PRO A 1 448 ? 29.402 30.433 5.455 1.00 34.41 448 PRO A CA 1
ATOM 3339 C C . PRO A 1 448 ? 30.765 30.327 4.733 1.00 34.41 448 PRO A C 1
ATOM 3341 O O . PRO A 1 448 ? 31.143 31.242 3.997 1.00 34.41 448 PRO A O 1
ATOM 3344 N N . PRO A 1 449 ? 31.468 29.179 4.841 1.00 29.97 449 PRO A N 1
ATOM 3345 C CA . PRO A 1 449 ? 32.550 28.810 3.934 1.00 29.97 449 PRO A CA 1
ATOM 3346 C C . PRO A 1 449 ? 32.038 28.129 2.649 1.00 29.97 449 PRO A C 1
ATOM 3348 O O . PRO A 1 449 ? 31.030 27.426 2.625 1.00 29.97 449 PRO A O 1
ATOM 3351 N N . SER A 1 450 ? 32.781 28.355 1.570 1.00 27.08 450 SER A N 1
ATOM 3352 C CA . SER A 1 450 ? 32.517 27.953 0.185 1.00 27.08 450 SER A CA 1
ATOM 3353 C C . SER A 1 450 ? 32.872 26.500 -0.155 1.00 27.08 450 SER A C 1
ATOM 3355 O O . SER A 1 450 ? 33.880 25.985 0.325 1.00 27.08 450 SER A O 1
ATOM 3357 N N . GLY A 1 451 ? 32.179 25.919 -1.140 1.00 25.50 451 GLY A N 1
ATOM 3358 C CA . GLY A 1 451 ? 32.671 24.770 -1.908 1.00 25.50 451 GLY A CA 1
ATOM 3359 C C . GLY A 1 451 ? 31.653 24.253 -2.933 1.00 25.50 451 GLY A C 1
ATOM 3360 O O . GLY A 1 451 ? 30.464 24.253 -2.646 1.00 25.50 451 GLY A O 1
ATOM 3361 N N . TRP A 1 452 ? 32.138 23.773 -4.086 1.00 24.48 452 TRP A N 1
ATOM 3362 C CA . TRP A 1 452 ? 31.375 23.098 -5.158 1.00 24.48 452 TRP A CA 1
ATOM 3363 C C . TRP A 1 452 ? 30.450 23.982 -6.015 1.00 24.48 452 TRP A C 1
ATOM 3365 O O . TRP A 1 452 ? 29.226 23.978 -5.895 1.00 24.48 452 TRP A O 1
ATOM 3375 N N . ALA A 1 453 ? 31.073 24.673 -6.974 1.00 27.14 453 ALA A N 1
ATOM 3376 C CA . ALA A 1 453 ? 30.418 25.206 -8.167 1.00 27.14 453 ALA A CA 1
ATOM 3377 C C . ALA A 1 453 ? 30.698 24.323 -9.405 1.00 27.14 453 ALA A C 1
ATOM 3379 O O . ALA A 1 453 ? 31.649 23.547 -9.422 1.00 27.14 453 ALA A O 1
ATOM 3380 N N . ASP A 1 454 ? 29.883 24.532 -10.444 1.00 28.38 454 ASP A N 1
ATOM 3381 C CA . ASP A 1 454 ? 30.050 24.126 -11.849 1.00 28.38 454 ASP A CA 1
ATOM 3382 C C . ASP A 1 454 ? 29.998 22.642 -12.264 1.00 28.38 454 ASP A C 1
ATOM 3384 O O . ASP A 1 454 ? 31.009 21.952 -12.337 1.00 28.38 454 ASP A O 1
ATOM 3388 N N . ALA A 1 455 ? 28.825 22.247 -12.795 1.00 27.25 455 ALA A N 1
ATOM 3389 C CA . ALA A 1 455 ? 28.727 21.519 -14.074 1.00 27.25 455 ALA A CA 1
ATOM 3390 C C . ALA A 1 455 ? 27.305 21.544 -14.703 1.00 27.25 455 ALA A C 1
ATOM 3392 O O . ALA A 1 455 ? 26.663 20.504 -14.842 1.00 27.25 455 ALA A O 1
ATOM 3393 N N . LYS A 1 456 ? 26.795 22.705 -15.156 1.00 27.08 456 LYS A N 1
ATOM 3394 C CA . LYS A 1 456 ? 25.657 22.758 -16.113 1.00 27.08 456 LYS A CA 1
ATOM 3395 C C . LYS A 1 456 ? 25.840 23.848 -17.175 1.00 27.08 456 LYS A C 1
ATOM 3397 O O . LYS A 1 456 ? 25.386 24.974 -17.009 1.00 27.08 456 LYS A O 1
ATOM 3402 N N . ARG A 1 457 ? 26.458 23.501 -18.313 1.00 29.19 457 ARG A N 1
ATOM 3403 C CA . ARG A 1 457 ? 26.429 24.341 -19.526 1.00 29.19 457 ARG A CA 1
ATOM 3404 C C . ARG A 1 457 ? 25.247 23.953 -20.414 1.00 29.19 457 ARG A C 1
ATOM 3406 O O . ARG A 1 457 ? 25.113 22.801 -20.816 1.00 29.19 457 ARG A O 1
ATOM 3413 N N . HIS A 1 458 ? 24.414 24.938 -20.738 1.00 29.81 458 HIS A N 1
ATOM 3414 C CA . HIS A 1 458 ? 23.335 24.808 -21.714 1.00 29.81 458 HIS A CA 1
ATOM 3415 C C . HIS A 1 458 ? 23.873 24.453 -23.111 1.00 29.81 458 HIS A C 1
ATOM 3417 O O . HIS A 1 458 ? 24.858 25.036 -23.563 1.00 29.81 458 HIS A O 1
ATOM 3423 N N . ARG A 1 459 ? 23.151 23.593 -23.842 1.00 33.22 459 ARG A N 1
ATOM 3424 C CA . ARG A 1 459 ? 23.163 23.592 -25.312 1.00 33.22 459 ARG A CA 1
ATOM 3425 C C . ARG A 1 459 ? 21.868 24.215 -25.819 1.00 33.22 459 ARG A C 1
ATOM 3427 O O . ARG A 1 459 ? 20.789 23.668 -25.616 1.00 33.22 459 ARG A O 1
ATOM 3434 N N . THR A 1 460 ? 21.990 25.354 -26.483 1.00 29.20 460 THR A N 1
ATOM 3435 C CA . THR A 1 460 ? 20.940 25.950 -27.308 1.00 29.20 460 THR A CA 1
ATOM 3436 C C . THR A 1 460 ? 20.962 25.297 -28.688 1.00 29.20 460 THR A C 1
ATOM 3438 O O . THR A 1 460 ? 21.985 25.322 -29.368 1.00 29.20 460 THR A O 1
ATOM 3441 N N . PHE A 1 461 ? 19.836 24.735 -29.127 1.00 28.83 461 PHE A N 1
ATOM 3442 C CA . PHE A 1 461 ? 19.641 24.379 -30.533 1.00 28.83 461 PHE A CA 1
ATOM 3443 C C . PHE A 1 461 ? 18.967 25.549 -31.255 1.00 28.83 461 PHE A C 1
ATOM 3445 O O . PHE A 1 461 ? 17.902 26.008 -30.843 1.00 28.83 461 PHE A O 1
ATOM 3452 N N . ARG A 1 462 ? 19.597 26.041 -32.327 1.00 27.08 462 ARG A N 1
ATOM 3453 C CA . ARG A 1 462 ? 18.938 26.897 -33.322 1.00 27.08 462 ARG A CA 1
ATOM 3454 C C . ARG A 1 462 ? 18.223 26.011 -34.338 1.00 27.08 462 ARG A C 1
ATOM 3456 O O . ARG A 1 462 ? 18.742 24.957 -34.693 1.00 27.08 462 ARG A O 1
ATOM 3463 N N . ALA A 1 463 ? 17.068 26.468 -34.806 1.00 33.28 463 ALA A N 1
ATOM 3464 C CA . ALA A 1 463 ? 16.360 25.848 -35.916 1.00 33.28 463 ALA A CA 1
ATOM 3465 C C . ALA A 1 463 ? 16.982 26.249 -37.264 1.00 33.28 463 ALA A C 1
ATOM 3467 O O . ALA A 1 463 ? 17.315 27.421 -37.465 1.00 33.28 463 ALA A O 1
ATOM 3468 N N . ALA A 1 464 ? 17.072 25.269 -38.160 1.00 37.59 464 ALA A N 1
ATOM 3469 C CA . ALA A 1 464 ? 17.085 25.377 -39.615 1.00 37.59 464 ALA A CA 1
ATOM 3470 C C . ALA A 1 464 ? 16.502 24.059 -40.153 1.00 37.59 464 ALA A C 1
ATOM 3472 O O . ALA A 1 464 ? 16.886 23.010 -39.585 1.00 37.59 464 ALA A O 1
#

Mean predicted aligned error: 14.48 Å

Radius of gyration: 31.72 Å; Cα contacts (8 Å, |Δi|>4): 764; chains: 1; bounding box: 106×70×115 Å